Protein AF-0000000080755069 (afdb_homodimer)

Radius of gyration: 30.51 Å; Cα contacts (8 Å, |Δi|>4): 1542; chains: 2; bounding box: 89×77×69 Å

Nearest PDB structures (foldseek):
  3qqz-assembly1_A  TM=8.779E-01  e=1.494E-23  Escherichia coli ABU 83972
  7qrv-assembly2_B  TM=6.362E-01  e=4.457E-09  Homo sapiens
  7nyq-assembly1_A  TM=6.315E-01  e=6.684E-07  Drosophila melanogaster
  5d9c-assembly1_A  TM=5.500E-01  e=6.329E-07  Photinus pyralis
  8em7-assembly1_B  TM=6.402E-01  e=7.751E-06  Mus musculus

InterPro domains:
  IPR009722 YjiK/CarP [PF06977] (61-314)
  IPR009722 YjiK/CarP [cd09971] (65-314)

pLDDT: mean 84.87, std 18.28, range [23.53, 98.88]

Organism: Azotobacter vinelandii (strain DJ / ATCC BAA-1303) (NCBI:txid322710)

Structure (mmCIF, N/CA/C/O backbone):
data_AF-0000000080755069-model_v1
#
loop_
_entity.id
_entity.type
_entity.pdbx_description
1 polymer 'Phytase-like domain-containing protein'
#
loop_
_atom_site.group_PDB
_atom_site.id
_atom_site.type_symbol
_atom_site.label_atom_id
_atom_site.label_alt_id
_atom_site.label_comp_id
_atom_site.label_asym_id
_atom_site.label_entity_id
_atom_site.label_seq_id
_atom_site.pdbx_PDB_ins_code
_atom_site.Cartn_x
_atom_site.Cartn_y
_atom_site.Cartn_z
_atom_site.occupancy
_atom_site.B_iso_or_equiv
_atom_site.auth_seq_id
_atom_site.auth_comp_id
_atom_site.auth_asym_id
_atom_site.auth_atom_id
_atom_site.pdbx_PDB_model_num
ATOM 1 N N . MET A 1 1 ? -55.719 -16.953 37.062 1 24.34 1 MET A N 1
ATOM 2 C CA . MET A 1 1 ? -55.781 -16.125 35.844 1 24.34 1 MET A CA 1
ATOM 3 C C . MET A 1 1 ? -55.062 -16.797 34.688 1 24.34 1 MET A C 1
ATOM 5 O O . MET A 1 1 ? -54.812 -16.172 33.656 1 24.34 1 MET A O 1
ATOM 9 N N . ILE A 1 2 ? -54.656 -18.078 34.812 1 30.73 2 ILE A N 1
ATOM 10 C CA . ILE A 1 2 ? -53.844 -19.031 34.062 1 30.73 2 ILE A CA 1
ATOM 11 C C . ILE A 1 2 ? -54.625 -19.5 32.812 1 30.73 2 ILE A C 1
ATOM 13 O O . ILE A 1 2 ? -54.062 -20.062 31.891 1 30.73 2 ILE A O 1
ATOM 17 N N . ALA A 1 3 ? -55.969 -19.312 32.906 1 34.66 3 ALA A N 1
ATOM 18 C CA . ALA A 1 3 ? -56.875 -20.125 32.094 1 34.66 3 ALA A CA 1
ATOM 19 C C . ALA A 1 3 ? -56.875 -19.609 30.641 1 34.66 3 ALA A C 1
ATOM 21 O O . ALA A 1 3 ? -57.281 -20.344 29.734 1 34.66 3 ALA A O 1
ATOM 22 N N . THR A 1 4 ? -56.719 -18.266 30.453 1 33.06 4 THR A N 1
ATOM 23 C CA . THR A 1 4 ? -57.125 -17.656 29.188 1 33.06 4 THR A CA 1
ATOM 24 C C . THR A 1 4 ? -56.094 -17.953 28.094 1 33.06 4 THR A C 1
ATOM 26 O O . THR A 1 4 ? -56.219 -17.469 26.969 1 33.06 4 THR A O 1
ATOM 29 N N . ALA A 1 5 ? -54.844 -18.438 28.469 1 33.72 5 ALA A N 1
ATOM 30 C CA . ALA A 1 5 ? -53.781 -18.578 27.484 1 33.72 5 ALA A CA 1
ATOM 31 C C . ALA A 1 5 ? -54.062 -19.719 26.516 1 33.72 5 ALA A C 1
ATOM 33 O O . ALA A 1 5 ? -53.312 -19.953 25.578 1 33.72 5 ALA A O 1
ATOM 34 N N . LYS A 1 6 ? -55.062 -20.609 26.938 1 39.28 6 LYS A N 1
ATOM 35 C CA . LYS A 1 6 ? -55.188 -21.859 26.203 1 39.28 6 LYS A CA 1
ATOM 36 C C . LYS A 1 6 ? -55.719 -21.625 24.797 1 39.28 6 LYS A C 1
ATOM 38 O O . LYS A 1 6 ? -55.562 -22.469 23.906 1 39.28 6 LYS A O 1
ATOM 43 N N . GLY A 1 7 ? -56.5 -20.562 24.688 1 34.09 7 GLY A N 1
ATOM 44 C CA . GLY A 1 7 ? -57.375 -20.609 23.531 1 34.09 7 GLY A CA 1
ATOM 45 C C . GLY A 1 7 ? -56.688 -20.281 22.234 1 34.09 7 GLY A C 1
ATOM 46 O O . GLY A 1 7 ? -57.25 -20.484 21.156 1 34.09 7 GLY A O 1
ATOM 47 N N . LEU A 1 8 ? -55.688 -19.359 22.297 1 33.44 8 LEU A N 1
ATOM 48 C CA . LEU A 1 8 ? -55.281 -18.75 21.031 1 33.44 8 LEU A CA 1
ATOM 49 C C . LEU A 1 8 ? -54.406 -19.703 20.234 1 33.44 8 LEU A C 1
ATOM 51 O O . LEU A 1 8 ? -53.938 -19.375 19.141 1 33.44 8 LEU A O 1
ATOM 55 N N . LEU A 1 9 ? -53.875 -20.75 20.953 1 37.78 9 LEU A N 1
ATOM 56 C CA . LEU A 1 9 ? -52.969 -21.656 20.234 1 37.78 9 LEU A CA 1
ATOM 57 C C . LEU A 1 9 ? -53.75 -22.484 19.219 1 37.78 9 LEU A C 1
ATOM 59 O O . LEU A 1 9 ? -53.219 -23.453 18.656 1 37.78 9 LEU A O 1
ATOM 63 N N . GLY A 1 10 ? -55.125 -22.297 19.25 1 36.75 10 GLY A N 1
ATOM 64 C CA . GLY A 1 10 ? -55.938 -23.281 18.547 1 36.75 10 GLY A CA 1
ATOM 65 C C . GLY A 1 10 ? -55.656 -23.344 17.062 1 36.75 10 GLY A C 1
ATOM 66 O O . GLY A 1 10 ? -55.656 -24.422 16.469 1 36.75 10 GLY A O 1
ATOM 67 N N . ARG A 1 11 ? -56.031 -22.219 16.312 1 38.22 11 ARG A N 1
ATOM 68 C CA . ARG A 1 11 ? -56.281 -22.422 14.891 1 38.22 11 ARG A CA 1
ATOM 69 C C . ARG A 1 11 ? -54.969 -22.469 14.102 1 38.22 11 ARG A C 1
ATOM 71 O O . ARG A 1 11 ? -54.531 -21.438 13.562 1 38.22 11 ARG A O 1
ATOM 78 N N . LEU A 1 12 ? -53.906 -22.984 14.609 1 42.22 12 LEU A N 1
ATOM 79 C CA . LEU A 1 12 ? -52.812 -23.109 13.648 1 42.22 12 LEU A CA 1
ATOM 80 C C . LEU A 1 12 ? -53.25 -23.891 12.414 1 42.22 12 LEU A C 1
ATOM 82 O O . LEU A 1 12 ? -53.844 -24.984 12.531 1 42.22 12 LEU A O 1
ATOM 86 N N . PRO A 1 13 ? -53.688 -23.156 11.336 1 48.38 13 PRO A N 1
ATOM 87 C CA . PRO A 1 13 ? -54.125 -23.938 10.172 1 48.38 13 PRO A CA 1
ATOM 88 C C . PRO A 1 13 ? -53.281 -25.203 9.984 1 48.38 13 PRO A C 1
ATOM 90 O O . PRO A 1 13 ? -52.125 -25.25 10.391 1 48.38 13 PRO A O 1
ATOM 93 N N . THR A 1 14 ? -53.875 -26.391 10.195 1 50.09 14 THR A N 1
ATOM 94 C CA . THR A 1 14 ? -53.344 -27.703 9.844 1 50.09 14 THR A CA 1
ATOM 95 C C . THR A 1 14 ? -52.594 -27.656 8.523 1 50.09 14 THR A C 1
ATOM 97 O O . THR A 1 14 ? -53.188 -27.625 7.449 1 50.09 14 THR A O 1
ATOM 100 N N . ILE A 1 15 ? -51.719 -26.656 8.398 1 56 15 ILE A N 1
ATOM 101 C CA . ILE A 1 15 ? -50.844 -26.766 7.227 1 56 15 ILE A CA 1
ATOM 102 C C . ILE A 1 15 ? -50.469 -28.234 7.012 1 56 15 ILE A C 1
ATOM 104 O O . ILE A 1 15 ? -49.938 -28.875 7.922 1 56 15 ILE A O 1
ATOM 108 N N . ARG A 1 16 ? -51.188 -28.922 5.992 1 58.69 16 ARG A N 1
ATOM 109 C CA . ARG A 1 16 ? -51.094 -30.328 5.625 1 58.69 16 ARG A CA 1
ATOM 110 C C . ARG A 1 16 ? -49.625 -30.812 5.641 1 58.69 16 ARG A C 1
ATOM 112 O O . ARG A 1 16 ? -48.719 -30.047 5.316 1 58.69 16 ARG A O 1
ATOM 119 N N . PRO A 1 17 ? -49.375 -31.906 6.297 1 64.94 17 PRO A N 1
ATOM 120 C CA . PRO A 1 17 ? -48.031 -32.5 6.398 1 64.94 17 PRO A CA 1
ATOM 121 C C . PRO A 1 17 ? -47.312 -32.531 5.059 1 64.94 17 PRO A C 1
ATOM 123 O O . PRO A 1 17 ? -46.062 -32.406 5.02 1 64.94 17 PRO A O 1
ATOM 126 N N . ARG A 1 18 ? -48.094 -32.438 3.953 1 65.88 18 ARG A N 1
ATOM 127 C CA . ARG A 1 18 ? -47.5 -32.5 2.633 1 65.88 18 ARG A CA 1
ATOM 128 C C . ARG A 1 18 ? -46.781 -31.172 2.318 1 65.88 18 ARG A C 1
ATOM 130 O O . ARG A 1 18 ? -45.719 -31.188 1.673 1 65.88 18 ARG A O 1
ATOM 137 N N . ILE A 1 19 ? -47.344 -30.094 2.803 1 67.12 19 ILE A N 1
ATOM 138 C CA . ILE A 1 19 ? -46.719 -28.812 2.564 1 67.12 19 ILE A CA 1
ATOM 139 C C . ILE A 1 19 ? -45.406 -28.719 3.381 1 67.12 19 ILE A C 1
ATOM 141 O O . ILE A 1 19 ? -44.406 -28.219 2.891 1 67.12 19 ILE A O 1
ATOM 145 N N . TRP A 1 20 ? -45.438 -29.312 4.566 1 66.44 20 TRP A N 1
ATOM 146 C CA . TRP A 1 20 ? -44.219 -29.312 5.383 1 66.44 20 TRP A CA 1
ATOM 147 C C . TRP A 1 20 ? -43.125 -30.203 4.758 1 66.44 20 TRP A C 1
ATOM 149 O O . TRP A 1 20 ? -41.969 -29.844 4.754 1 66.44 20 TRP A O 1
ATOM 159 N N . ILE A 1 21 ? -43.625 -31.328 4.156 1 66.19 21 ILE A N 1
ATOM 160 C CA . ILE A 1 21 ? -42.688 -32.219 3.496 1 66.19 21 ILE A CA 1
ATOM 161 C C . ILE A 1 21 ? -42.125 -31.547 2.248 1 66.19 21 ILE A C 1
ATOM 163 O O . ILE A 1 21 ? -40.906 -31.625 1.985 1 66.19 21 ILE A O 1
ATOM 167 N N . SER A 1 22 ? -42.969 -30.844 1.535 1 69.25 22 SER A N 1
ATOM 168 C CA . SER A 1 22 ? -42.5 -30.141 0.348 1 69.25 22 SER A CA 1
ATOM 169 C C . SER A 1 22 ? -41.562 -28.984 0.721 1 69.25 22 SER A C 1
ATOM 171 O O . SER A 1 22 ? -40.594 -28.75 0.034 1 69.25 22 SER A O 1
ATOM 173 N N . LEU A 1 23 ? -41.844 -28.359 1.802 1 67.88 23 LEU A N 1
ATOM 174 C CA . LEU A 1 23 ? -40.969 -27.281 2.27 1 67.88 23 LEU A CA 1
ATOM 175 C C . LEU A 1 23 ? -39.656 -27.844 2.76 1 67.88 23 LEU A C 1
ATOM 177 O O . LEU A 1 23 ? -38.594 -27.266 2.502 1 67.88 23 LEU A O 1
ATOM 181 N N . LEU A 1 24 ? -39.781 -28.969 3.426 1 65.5 24 LEU A N 1
ATOM 182 C CA . LEU A 1 24 ? -38.562 -29.625 3.883 1 65.5 24 LEU A CA 1
ATOM 183 C C . LEU A 1 24 ? -37.719 -30.141 2.701 1 65.5 24 LEU A C 1
ATOM 185 O O . LEU A 1 24 ? -36.5 -30.031 2.691 1 65.5 24 LEU A O 1
ATOM 189 N N . LEU A 1 25 ? -38.406 -30.734 1.729 1 66.06 25 LEU A N 1
ATOM 190 C CA . LEU A 1 25 ? -37.719 -31.219 0.538 1 66.06 25 LEU A CA 1
ATOM 191 C C . LEU A 1 25 ? -37.125 -30.062 -0.245 1 66.06 25 LEU A C 1
ATOM 193 O O . LEU A 1 25 ? -36 -30.172 -0.773 1 66.06 25 LEU A O 1
ATOM 197 N N . GLY A 1 26 ? -37.812 -29 -0.349 1 64.94 26 GLY A N 1
ATOM 198 C CA . GLY A 1 26 ? -37.281 -27.781 -0.954 1 64.94 26 GLY A CA 1
ATOM 199 C C . GLY A 1 26 ? -36.031 -27.25 -0.234 1 64.94 26 GLY A C 1
ATOM 200 O O . GLY A 1 26 ? -35.062 -26.859 -0.871 1 64.94 26 GLY A O 1
ATOM 201 N N . LEU A 1 27 ? -36.188 -27.266 1.039 1 65.31 27 LEU A N 1
ATOM 202 C CA . LEU A 1 27 ? -35.062 -26.812 1.838 1 65.31 27 LEU A CA 1
ATOM 203 C C . LEU A 1 27 ? -33.875 -27.75 1.667 1 65.31 27 LEU A C 1
ATOM 205 O O . LEU A 1 27 ? -32.719 -27.297 1.585 1 65.31 27 LEU A O 1
ATOM 209 N N . LEU A 1 28 ? -34.156 -29.031 1.627 1 61.66 28 LEU A N 1
ATOM 210 C CA . LEU A 1 28 ? -33.094 -30 1.401 1 61.66 28 LEU A CA 1
ATOM 211 C C . LEU A 1 28 ? -32.469 -29.828 0.014 1 61.66 28 LEU A C 1
ATOM 213 O O . LEU A 1 28 ? -31.266 -29.953 -0.153 1 61.66 28 LEU A O 1
ATOM 217 N N . LEU A 1 29 ? -33.281 -29.562 -0.911 1 59.72 29 LEU A N 1
ATOM 218 C CA . LEU A 1 29 ? -32.781 -29.328 -2.262 1 59.72 29 LEU A CA 1
ATOM 219 C C . LEU A 1 29 ? -31.953 -28.062 -2.314 1 59.72 29 LEU A C 1
ATOM 221 O O . LEU A 1 29 ? -30.891 -28.031 -2.949 1 59.72 29 LEU A O 1
ATOM 225 N N . VAL A 1 30 ? -32.406 -27.062 -1.688 1 59.5 30 VAL A N 1
ATOM 226 C CA . VAL A 1 30 ? -31.672 -25.812 -1.619 1 59.5 30 VAL A CA 1
ATOM 227 C C . VAL A 1 30 ? -30.344 -26.047 -0.904 1 59.5 30 VAL A C 1
ATOM 229 O O . VAL A 1 30 ? -29.297 -25.547 -1.334 1 59.5 30 VAL A O 1
ATOM 232 N N . GLN A 1 31 ? -30.406 -26.781 0.153 1 59 31 GLN A N 1
ATOM 233 C CA . GLN A 1 31 ? -29.172 -27.109 0.869 1 59 31 GLN A CA 1
ATOM 234 C C . GLN A 1 31 ? -28.234 -27.953 0.002 1 59 31 GLN A C 1
ATOM 236 O O . GLN A 1 31 ? -27.016 -27.75 0.019 1 59 31 GLN A O 1
ATOM 241 N N . GLN A 1 32 ? -28.766 -28.922 -0.608 1 54.81 32 GLN A N 1
ATOM 242 C CA . GLN A 1 32 ? -27.953 -29.719 -1.506 1 54.81 32 GLN A CA 1
ATOM 243 C C . GLN A 1 32 ? -27.359 -28.875 -2.629 1 54.81 32 GLN A C 1
ATOM 245 O O . GLN A 1 32 ? -26.203 -29.047 -3.006 1 54.81 32 GLN A O 1
ATOM 250 N N . VAL A 1 33 ? -28.125 -28.047 -3.154 1 53.12 33 VAL A N 1
ATOM 251 C CA . VAL A 1 33 ? -27.656 -27.109 -4.172 1 53.12 33 VAL A CA 1
ATOM 252 C C . VAL A 1 33 ? -26.547 -26.234 -3.592 1 53.12 33 VAL A C 1
ATOM 254 O O . VAL A 1 33 ? -25.531 -25.969 -4.254 1 53.12 33 VAL A O 1
ATOM 257 N N . HIS A 1 34 ? -26.812 -25.812 -2.436 1 52.72 34 HIS A N 1
ATOM 258 C CA . HIS A 1 34 ? -25.828 -24.984 -1.734 1 52.72 34 HIS A CA 1
ATOM 259 C C . HIS A 1 34 ? -24.578 -25.781 -1.386 1 52.72 34 HIS A C 1
ATOM 261 O O . HIS A 1 34 ? -23.469 -25.312 -1.566 1 52.72 34 HIS A O 1
ATOM 267 N N . ASP A 1 35 ? -24.844 -27 -0.742 1 51.88 35 ASP A N 1
ATOM 268 C CA . ASP A 1 35 ? -23.734 -27.828 -0.309 1 51.88 35 ASP A CA 1
ATOM 269 C C . ASP A 1 35 ? -22.953 -28.391 -1.507 1 51.88 35 ASP A C 1
ATOM 271 O O . ASP A 1 35 ? -21.75 -28.578 -1.434 1 51.88 35 ASP A O 1
ATOM 275 N N . ARG A 1 36 ? -23.688 -28.766 -2.533 1 52.38 36 ARG A N 1
ATOM 276 C CA . ARG A 1 36 ? -23.031 -29.422 -3.662 1 52.38 36 ARG A CA 1
ATOM 277 C C . ARG A 1 36 ? -22.656 -28.406 -4.73 1 52.38 36 ARG A C 1
ATOM 279 O O . ARG A 1 36 ? -22.219 -28.766 -5.824 1 52.38 36 ARG A O 1
ATOM 286 N N . HIS A 1 37 ? -22.531 -27.203 -4.504 1 55.31 37 HIS A N 1
ATOM 287 C CA . HIS A 1 37 ? -22.125 -26.094 -5.379 1 55.31 37 HIS A CA 1
ATOM 288 C C . HIS A 1 37 ? -22.656 -26.312 -6.793 1 55.31 37 HIS A C 1
ATOM 290 O O . HIS A 1 37 ? -22 -25.922 -7.766 1 55.31 37 HIS A O 1
ATOM 296 N N . LEU A 1 38 ? -23.781 -27.031 -6.949 1 53.03 38 LEU A N 1
ATOM 297 C CA . LEU A 1 38 ? -24.391 -27.281 -8.25 1 53.03 38 LEU A CA 1
ATOM 298 C C . LEU A 1 38 ? -24.734 -25.984 -8.961 1 53.03 38 LEU A C 1
ATOM 300 O O . LEU A 1 38 ? -24.609 -25.875 -10.18 1 53.03 38 LEU A O 1
ATOM 304 N N . ASP A 1 39 ? -25.125 -25.062 -8.188 1 57.19 39 ASP A N 1
ATOM 305 C CA . ASP A 1 39 ? -25.422 -23.766 -8.766 1 57.19 39 ASP A CA 1
ATOM 306 C C . ASP A 1 39 ? -24.172 -23.141 -9.383 1 57.19 39 ASP A C 1
ATOM 308 O O . ASP A 1 39 ? -24.234 -22.562 -10.469 1 57.19 39 ASP A O 1
ATOM 312 N N . GLU A 1 40 ? -23.125 -23.422 -8.844 1 58.53 40 GLU A N 1
ATOM 313 C CA . GLU A 1 40 ? -21.906 -22.859 -9.406 1 58.53 40 GLU A CA 1
ATOM 314 C C . GLU A 1 40 ? -21.5 -23.594 -10.68 1 58.53 40 GLU A C 1
ATOM 316 O O . GLU A 1 40 ? -21.094 -22.969 -11.656 1 58.53 40 GLU A O 1
ATOM 321 N N . ARG A 1 41 ? -21.75 -24.922 -10.664 1 57.09 41 ARG A N 1
ATOM 322 C CA . ARG A 1 41 ? -21.406 -25.719 -11.836 1 57.09 41 ARG A CA 1
ATOM 323 C C . ARG A 1 41 ? -22.25 -25.328 -13.039 1 57.09 41 ARG A C 1
ATOM 325 O O . ARG A 1 41 ? -21.734 -25.203 -14.156 1 57.09 41 ARG A O 1
ATOM 332 N N . LEU A 1 42 ? -23.484 -25.25 -12.711 1 59.59 42 LEU A N 1
ATOM 333 C CA . LEU A 1 42 ? -24.375 -24.859 -13.797 1 59.59 42 LEU A CA 1
ATOM 334 C C . LEU A 1 42 ? -24.031 -23.453 -14.297 1 59.59 42 LEU A C 1
ATOM 336 O O . LEU A 1 42 ? -24.047 -23.203 -15.5 1 59.59 42 LEU A O 1
ATOM 340 N N . TYR A 1 43 ? -23.75 -22.672 -13.445 1 60.78 43 TYR A N 1
ATOM 341 C CA . TYR A 1 43 ? -23.375 -21.312 -13.805 1 60.78 43 TYR A CA 1
ATOM 342 C C . TYR A 1 43 ? -22.094 -21.297 -14.625 1 60.78 43 TYR A C 1
ATOM 344 O O . TYR A 1 43 ? -22.031 -20.641 -15.664 1 60.78 43 TYR A O 1
ATOM 352 N N . PHE A 1 44 ? -21.203 -22.078 -14.195 1 61.56 44 PHE A N 1
ATOM 353 C CA . PHE A 1 44 ? -19.938 -22.078 -14.898 1 61.56 44 PHE A CA 1
ATOM 354 C C . PHE A 1 44 ? -20.062 -22.75 -16.25 1 61.56 44 PHE A C 1
ATOM 356 O O . PHE A 1 44 ? -19.453 -22.312 -17.234 1 61.56 44 PHE A O 1
ATOM 363 N N . TRP A 1 45 ? -20.828 -23.781 -16.203 1 59.34 45 TRP A N 1
ATOM 364 C CA . TRP A 1 45 ? -21.109 -24.438 -17.484 1 59.34 45 TRP A CA 1
ATOM 365 C C . TRP A 1 45 ? -21.766 -23.469 -18.453 1 59.34 45 TRP A C 1
ATOM 367 O O . TRP A 1 45 ? -21.344 -23.344 -19.609 1 59.34 45 TRP A O 1
ATOM 377 N N . ALA A 1 46 ? -22.688 -22.766 -18.016 1 60.81 46 ALA A N 1
ATOM 378 C CA . ALA A 1 46 ? -23.375 -21.812 -18.875 1 60.81 46 ALA A CA 1
ATOM 379 C C . ALA A 1 46 ? -22.422 -20.703 -19.328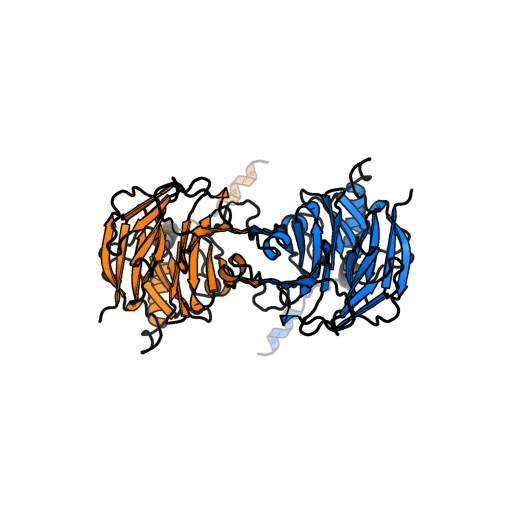 1 60.81 46 ALA A C 1
ATOM 381 O O . ALA A 1 46 ? -22.453 -20.297 -20.5 1 60.81 46 ALA A O 1
ATOM 382 N N . LYS A 1 47 ? -21.672 -20.25 -18.516 1 62.78 47 LYS A N 1
ATOM 383 C CA . LYS A 1 47 ? -20.734 -19.172 -18.828 1 62.78 47 LYS A CA 1
ATOM 384 C C . LYS A 1 47 ? -19.656 -19.641 -19.797 1 62.78 47 LYS A C 1
ATOM 386 O O . LYS A 1 47 ? -19.25 -18.891 -20.688 1 62.78 47 LYS A O 1
ATOM 391 N N . SER A 1 48 ? -19.203 -20.859 -19.5 1 62.38 48 SER A N 1
ATOM 392 C CA . SER A 1 48 ? -18.219 -21.406 -20.422 1 62.38 48 SER A CA 1
ATOM 393 C C . SER A 1 48 ? -18.781 -21.516 -21.844 1 62.38 48 SER A C 1
ATOM 395 O O . SER A 1 48 ? -18.062 -21.344 -22.812 1 62.38 48 SER A O 1
ATOM 397 N N . LEU A 1 49 ? -20.062 -21.891 -21.812 1 59.19 49 LEU A N 1
ATOM 398 C CA . LEU A 1 49 ? -20.75 -21.953 -23.109 1 59.19 49 LEU A CA 1
ATOM 399 C C . LEU A 1 49 ? -20.812 -20.578 -23.75 1 59.19 49 LEU A C 1
ATOM 401 O O . LEU A 1 49 ? -20.703 -20.453 -24.969 1 59.19 49 LEU A O 1
ATOM 405 N N . TRP A 1 50 ? -21.016 -19.656 -22.875 1 59.72 50 TRP A N 1
ATOM 406 C CA . TRP A 1 50 ? -21.125 -18.281 -23.359 1 59.72 50 TRP A CA 1
ATOM 407 C C . TRP A 1 50 ? -19.766 -17.734 -23.797 1 59.72 50 TRP A C 1
ATOM 409 O O . TRP A 1 50 ? -19.672 -17 -24.781 1 59.72 50 TRP A O 1
ATOM 419 N N . LEU A 1 51 ? -18.781 -18 -22.984 1 62.53 51 LEU A N 1
ATOM 420 C CA . LEU A 1 51 ? -17.469 -17.484 -23.328 1 62.53 51 LEU A CA 1
ATOM 421 C C . LEU A 1 51 ? -16.953 -18.109 -24.625 1 62.53 51 LEU A C 1
ATOM 423 O O . LEU A 1 51 ? -16.094 -17.531 -25.297 1 62.53 51 LEU A O 1
ATOM 427 N N . GLY A 1 52 ? -17.859 -18.672 -25.406 1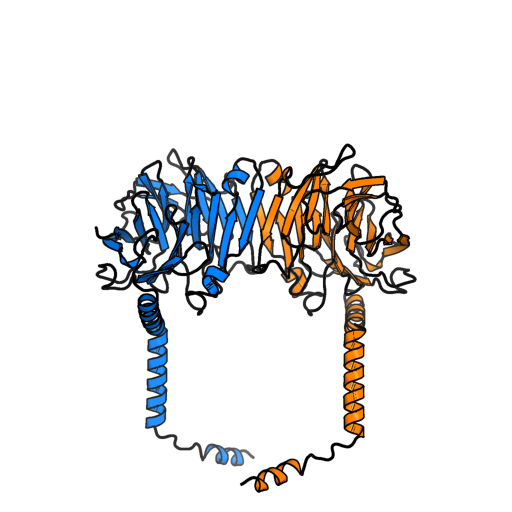 56.62 52 GLY A N 1
ATOM 428 C CA . GLY A 1 52 ? -17.562 -19.219 -26.719 1 56.62 52 GLY A CA 1
ATOM 429 C C . GLY A 1 52 ? -16.203 -19.875 -26.797 1 56.62 52 GLY A C 1
ATOM 430 O O . GLY A 1 52 ? -15.438 -19.844 -25.828 1 56.62 52 GLY A O 1
ATOM 431 N N . ALA A 1 53 ? -15.867 -20.531 -27.953 1 56.03 53 ALA A N 1
ATOM 432 C CA . ALA A 1 53 ? -14.586 -21.109 -28.359 1 56.03 53 ALA A CA 1
ATOM 433 C C . ALA A 1 53 ? -13.484 -20.047 -28.359 1 56.03 53 ALA A C 1
ATOM 435 O O . ALA A 1 53 ? -13.742 -18.875 -28.641 1 56.03 53 ALA A O 1
ATOM 436 N N . CYS A 1 54 ? -12.406 -20.297 -27.547 1 64.38 54 CYS A N 1
ATOM 437 C CA . CYS A 1 54 ? -11.234 -19.438 -27.562 1 64.38 54 CYS A CA 1
ATOM 438 C C . CYS A 1 54 ? -10.977 -18.875 -28.953 1 64.38 54 CYS A C 1
ATOM 440 O O . CYS A 1 54 ? -11.102 -19.578 -29.953 1 64.38 54 CYS A O 1
ATOM 442 N N . ALA A 1 55 ? -11.289 -17.625 -29.125 1 52.62 55 ALA A N 1
ATOM 443 C CA . ALA A 1 55 ? -10.969 -17.031 -30.422 1 52.62 55 ALA A CA 1
ATOM 444 C C . ALA A 1 55 ? -9.617 -17.516 -30.938 1 52.62 55 ALA A C 1
ATOM 446 O O . ALA A 1 55 ? -8.664 -17.656 -30.156 1 52.62 55 ALA A O 1
ATOM 447 N N . LYS A 1 56 ? -9.711 -18.062 -32.188 1 44.12 56 LYS A N 1
ATOM 448 C CA . LYS A 1 56 ? -8.531 -18.406 -32.969 1 44.12 56 LYS A CA 1
ATOM 449 C C . LYS A 1 56 ? -7.488 -17.297 -32.906 1 44.12 56 LYS A C 1
ATOM 451 O O . LYS A 1 56 ? -7.781 -16.141 -33.25 1 44.12 56 LYS A O 1
ATOM 456 N N . GLY A 1 57 ? -6.367 -17.453 -31.922 1 47.41 57 GLY A N 1
ATOM 457 C CA . GLY A 1 57 ? -5.211 -16.578 -31.828 1 47.41 57 GLY A CA 1
ATOM 458 C C . GLY A 1 57 ? -4.574 -16.578 -30.453 1 47.41 57 GLY A C 1
ATOM 459 O O . GLY A 1 57 ? -4.496 -17.625 -29.797 1 47.41 57 GLY A O 1
ATOM 460 N N . LEU A 1 58 ? -4.32 -15.258 -29.875 1 53.41 58 LEU A N 1
ATOM 461 C CA . LEU A 1 58 ? -3.355 -14.812 -28.875 1 53.41 58 LEU A CA 1
ATOM 462 C C . LEU A 1 58 ? -3.807 -15.195 -27.484 1 53.41 58 LEU A C 1
ATOM 464 O O . LEU A 1 58 ? -3.098 -14.938 -26.5 1 53.41 58 LEU A O 1
ATOM 468 N N . ASP A 1 59 ? -5 -15.938 -27.297 1 61.09 59 ASP A N 1
ATOM 469 C CA . ASP A 1 59 ? -5.414 -16.203 -25.922 1 61.09 59 ASP A CA 1
ATOM 470 C C . ASP A 1 59 ? -4.824 -17.516 -25.422 1 61.09 59 ASP A C 1
ATOM 472 O O . ASP A 1 59 ? -4.48 -18.406 -26.219 1 61.09 59 ASP A O 1
ATOM 476 N N . PHE A 1 60 ? -4.328 -17.641 -24.156 1 73.38 60 PHE A N 1
ATOM 477 C CA . PHE A 1 60 ? -3.875 -18.812 -23.422 1 73.38 60 PHE A CA 1
ATOM 478 C C . PHE A 1 60 ? -4.875 -19.953 -23.547 1 73.38 60 PHE A C 1
ATOM 480 O O . PHE A 1 60 ? -4.496 -21.094 -23.875 1 73.38 60 PHE A O 1
ATOM 487 N N . CYS A 1 61 ? -6.156 -19.812 -23.688 1 85.38 61 CYS A N 1
ATOM 488 C CA . CYS A 1 61 ? -7.285 -20.703 -23.938 1 85.38 61 CYS A CA 1
ATOM 489 C C . CYS A 1 61 ? -7.246 -21.906 -23 1 85.38 61 CYS A C 1
ATOM 491 O O . CYS A 1 61 ? -6.762 -22.969 -23.375 1 85.38 61 CYS A O 1
ATOM 493 N N . LEU A 1 62 ? -7.836 -21.828 -21.891 1 92.5 62 LEU A N 1
ATOM 494 C CA . LEU A 1 62 ? -7.789 -22.797 -20.797 1 92.5 62 LEU A CA 1
ATOM 495 C C . LEU A 1 62 ? -8.492 -24.094 -21.188 1 92.5 62 LEU A C 1
ATOM 497 O O . LEU A 1 62 ? -8.055 -25.188 -20.812 1 92.5 62 LEU A O 1
ATOM 501 N N . PRO A 1 63 ? -9.523 -24.062 -22.094 1 89.5 63 PRO A N 1
ATOM 502 C CA . PRO A 1 63 ? -10.25 -25.281 -22.422 1 89.5 63 PRO A CA 1
ATOM 503 C C . PRO A 1 63 ? -9.391 -26.281 -23.188 1 89.5 63 PRO A C 1
ATOM 505 O O . PRO A 1 63 ? -9.727 -27.469 -23.266 1 89.5 63 PRO A O 1
ATOM 508 N N . ASP A 1 64 ? -8.266 -25.859 -23.734 1 90.06 64 ASP A N 1
ATOM 509 C CA . ASP A 1 64 ? -7.402 -26.719 -24.531 1 90.06 64 ASP A CA 1
ATOM 510 C C . ASP A 1 64 ? -6.488 -27.562 -23.641 1 90.06 64 ASP A C 1
ATOM 512 O O . ASP A 1 64 ? -5.816 -28.484 -24.109 1 90.06 64 ASP A O 1
ATOM 516 N N . TYR A 1 65 ? -6.449 -27.312 -22.391 1 94.62 65 TYR A N 1
ATOM 517 C CA . TYR A 1 65 ? -5.527 -28 -21.484 1 94.62 65 TYR A CA 1
ATOM 518 C C . TYR A 1 65 ? -6.137 -29.297 -20.969 1 94.62 65 TYR A C 1
ATOM 520 O O . TYR A 1 65 ? -7.312 -29.328 -20.609 1 94.62 65 TYR A O 1
ATOM 528 N N . GLU A 1 66 ? -5.293 -30.328 -21.047 1 96.06 66 GLU A N 1
ATOM 529 C CA . GLU A 1 66 ? -5.633 -31.625 -20.469 1 96.06 66 GLU A CA 1
ATOM 530 C C . GLU A 1 66 ? -4.547 -32.125 -19.531 1 96.06 66 GLU A C 1
ATOM 532 O O . GLU A 1 66 ? -3.367 -31.828 -19.719 1 96.06 66 GLU A O 1
ATOM 537 N N . VAL A 1 67 ? -5.008 -32.938 -18.547 1 97.62 67 VAL A N 1
ATOM 538 C CA . VAL A 1 67 ? -4.059 -33.406 -17.547 1 97.62 67 VAL A CA 1
ATOM 539 C C . VAL A 1 67 ? -3.168 -34.5 -18.156 1 97.62 67 VAL A C 1
ATOM 541 O O . VAL A 1 67 ? -3.65 -35.375 -18.859 1 97.62 67 VAL A O 1
ATOM 544 N N . ARG A 1 68 ? -1.896 -34.438 -17.969 1 97.44 68 ARG A N 1
ATOM 545 C CA . ARG A 1 68 ? -0.919 -35.438 -18.391 1 97.44 68 ARG A CA 1
ATOM 546 C C . ARG A 1 68 ? -0.41 -36.219 -17.203 1 97.44 68 ARG A C 1
ATOM 548 O O . ARG A 1 68 ? -0.063 -37.406 -17.344 1 97.44 68 ARG A O 1
ATOM 555 N N . LEU A 1 69 ? -0.277 -35.594 -16.125 1 98.19 69 LEU A N 1
ATOM 556 C CA . LEU A 1 69 ? 0.062 -36.188 -14.836 1 98.19 69 LEU A CA 1
ATOM 557 C C . LEU A 1 69 ? -0.953 -35.812 -13.766 1 98.19 69 LEU A C 1
ATOM 559 O O . LEU A 1 69 ? -1.169 -34.625 -13.516 1 98.19 69 LEU A O 1
ATOM 563 N N . GLU A 1 70 ? -1.571 -36.812 -13.195 1 98.38 70 GLU A N 1
ATOM 564 C CA . GLU A 1 70 ? -2.674 -36.5 -12.289 1 98.38 70 GLU A CA 1
ATOM 565 C C . GLU A 1 70 ? -2.359 -37 -10.875 1 98.38 70 GLU A C 1
ATOM 567 O O . GLU A 1 70 ? -2.059 -38.188 -10.664 1 98.38 70 GLU A O 1
ATOM 572 N N . ALA A 1 71 ? -2.402 -36.125 -9.961 1 98.31 71 ALA A N 1
ATOM 573 C CA . ALA A 1 71 ? -2.432 -36.406 -8.531 1 98.31 71 ALA A CA 1
ATOM 574 C C . ALA A 1 71 ? -1.234 -37.25 -8.102 1 98.31 71 ALA A C 1
ATOM 576 O O . ALA A 1 71 ? -1.393 -38.25 -7.402 1 98.31 71 ALA A O 1
ATOM 577 N N . LEU A 1 72 ? -0.085 -36.906 -8.555 1 98.44 72 LEU A N 1
ATOM 578 C CA . LEU A 1 72 ? 1.13 -37.562 -8.086 1 98.44 72 LEU A CA 1
ATOM 579 C C . LEU A 1 72 ? 1.512 -37.094 -6.695 1 98.44 72 LEU A C 1
ATOM 581 O O . LEU A 1 72 ? 1.774 -35.875 -6.504 1 98.44 72 LEU A O 1
ATOM 585 N N . PRO A 1 73 ? 1.544 -37.969 -5.703 1 98.5 73 PRO A N 1
ATOM 586 C CA . PRO A 1 73 ? 2.012 -37.5 -4.395 1 98.5 73 PRO A CA 1
ATOM 587 C C . PRO A 1 73 ? 3.469 -37.031 -4.414 1 98.5 73 PRO A C 1
ATOM 589 O O . PRO A 1 73 ? 4.328 -37.75 -4.965 1 98.5 73 PRO A O 1
ATOM 592 N N . VAL A 1 74 ? 3.711 -35.875 -3.908 1 98.5 74 VAL A N 1
ATOM 593 C CA . VAL A 1 74 ? 5.082 -35.375 -3.781 1 98.5 74 VAL A CA 1
ATOM 594 C C . VAL A 1 74 ? 5.762 -36.062 -2.596 1 98.5 74 VAL A C 1
ATOM 596 O O . VAL A 1 74 ? 5.492 -35.75 -1.44 1 98.5 74 VAL A O 1
ATOM 599 N N . VAL A 1 75 ? 6.676 -36.938 -2.902 1 97.69 75 VAL A N 1
ATOM 600 C CA . VAL A 1 75 ? 7.324 -37.75 -1.871 1 97.69 75 VAL A CA 1
ATOM 601 C C . VAL A 1 75 ? 8.125 -36.844 -0.937 1 97.69 75 VAL A C 1
ATOM 603 O O . VAL A 1 75 ? 8.844 -35.969 -1.392 1 97.69 75 VAL A O 1
ATOM 606 N N . GLY A 1 76 ? 7.953 -37.031 0.34 1 96.25 76 GLY A N 1
ATOM 607 C CA . GLY A 1 76 ? 8.672 -36.219 1.323 1 96.25 76 GLY A CA 1
ATOM 608 C C . GLY A 1 76 ? 7.863 -35.062 1.867 1 96.25 76 GLY A C 1
ATOM 609 O O . GLY A 1 76 ? 8.281 -34.406 2.82 1 96.25 76 GLY A O 1
ATOM 610 N N . VAL A 1 77 ? 6.801 -34.812 1.229 1 97.56 77 VAL A N 1
ATOM 611 C CA . VAL A 1 77 ? 5.895 -33.781 1.714 1 97.56 77 VAL A CA 1
ATOM 612 C C . VAL A 1 77 ? 4.633 -34.438 2.285 1 97.56 77 VAL A C 1
ATOM 614 O O . VAL A 1 77 ? 3.908 -35.125 1.574 1 97.56 77 VAL A O 1
ATOM 617 N N . ARG A 1 78 ? 4.332 -34.156 3.502 1 95.88 78 ARG A N 1
ATOM 618 C CA . ARG A 1 78 ? 3.191 -34.812 4.156 1 95.88 78 ARG A CA 1
ATOM 619 C C . ARG A 1 78 ? 1.911 -34 3.92 1 95.88 78 ARG A C 1
ATOM 621 O O . ARG A 1 78 ? 0.851 -34.594 3.676 1 95.88 78 ARG A O 1
ATOM 628 N N . ASN A 1 79 ? 2.045 -32.688 4.141 1 96.75 79 ASN A N 1
ATOM 629 C CA . ASN A 1 79 ? 0.869 -31.828 4.035 1 96.75 79 ASN A CA 1
ATOM 630 C C . ASN A 1 79 ? 1.257 -30.375 3.803 1 96.75 79 ASN A C 1
ATOM 632 O O . ASN A 1 79 ? 2.441 -30.031 3.793 1 96.75 79 ASN A O 1
ATOM 636 N N . ASN A 1 80 ? 0.263 -29.562 3.482 1 96.31 80 ASN A N 1
ATOM 637 C CA . ASN A 1 80 ? 0.34 -28.109 3.486 1 96.31 80 ASN A CA 1
ATOM 638 C C . ASN A 1 80 ? 1.209 -27.594 2.344 1 96.31 80 ASN A C 1
ATOM 640 O O . ASN A 1 80 ? 1.908 -26.594 2.496 1 96.31 80 ASN A O 1
ATOM 644 N N . LEU A 1 81 ? 1.282 -28.375 1.288 1 97.44 81 LEU A N 1
ATOM 645 C CA . LEU A 1 81 ? 1.962 -27.891 0.088 1 97.44 81 LEU A CA 1
ATOM 646 C C . LEU A 1 81 ? 1.191 -26.75 -0.553 1 97.44 81 LEU A C 1
ATOM 648 O O . LEU A 1 81 ? -0.013 -26.859 -0.793 1 97.44 81 LEU A O 1
ATOM 652 N N . SER A 1 82 ? 1.899 -25.562 -0.753 1 96 82 SER A N 1
ATOM 653 C CA . SER A 1 82 ? 1.236 -24.391 -1.304 1 96 82 SER A CA 1
ATOM 654 C C . SER A 1 82 ? 2.189 -23.562 -2.172 1 96 82 SER A C 1
ATOM 656 O O . SER A 1 82 ? 3.404 -23.781 -2.131 1 96 82 SER A O 1
ATOM 658 N N . GLY A 1 83 ? 1.616 -22.719 -2.965 1 97.56 83 GLY A N 1
ATOM 659 C CA . GLY A 1 83 ? 2.414 -21.844 -3.812 1 97.56 83 GLY A CA 1
ATOM 660 C C . GLY A 1 83 ? 3.283 -22.609 -4.797 1 97.56 83 GLY A C 1
ATOM 661 O O . GLY A 1 83 ? 3.82 -23.672 -4.473 1 97.56 83 GLY A O 1
ATOM 662 N N . LEU A 1 84 ? 3.418 -22.094 -5.941 1 98.81 84 LEU A N 1
ATOM 663 C CA . LEU A 1 84 ? 4.211 -22.719 -6.992 1 98.81 84 LEU A CA 1
ATOM 664 C C . LEU A 1 84 ? 4.688 -21.688 -8.008 1 98.81 84 LEU A C 1
ATOM 666 O O . LEU A 1 84 ? 3.93 -20.797 -8.391 1 98.81 84 LEU A O 1
ATOM 670 N N . THR A 1 85 ? 5.914 -21.828 -8.398 1 98.88 85 THR A N 1
ATOM 671 C CA . THR A 1 85 ? 6.426 -20.969 -9.461 1 98.88 85 THR A CA 1
ATOM 672 C C . THR A 1 85 ? 7.508 -21.688 -10.266 1 98.88 85 THR A C 1
ATOM 674 O O . THR A 1 85 ? 8.18 -22.578 -9.75 1 98.88 85 THR A O 1
ATOM 677 N N . TYR A 1 86 ? 7.609 -21.375 -11.523 1 98.75 86 TYR A N 1
ATOM 678 C CA . TYR A 1 86 ? 8.617 -21.938 -12.414 1 98.75 86 TYR A CA 1
ATOM 679 C C . TYR A 1 86 ? 9.836 -21.031 -12.516 1 98.75 86 TYR A C 1
ATOM 681 O O . TYR A 1 86 ? 9.703 -19.828 -12.75 1 98.75 86 TYR A O 1
ATOM 689 N N . ASP A 1 87 ? 10.945 -21.609 -12.195 1 98.62 87 ASP A N 1
ATOM 690 C CA . ASP A 1 87 ? 12.25 -20.969 -12.359 1 98.62 87 ASP A CA 1
ATOM 691 C C . ASP A 1 87 ? 12.836 -21.266 -13.742 1 98.62 87 ASP A C 1
ATOM 693 O O . ASP A 1 87 ? 13.383 -22.344 -13.969 1 98.62 87 ASP A O 1
ATOM 697 N N . SER A 1 88 ? 12.812 -20.266 -14.578 1 97.25 88 SER A N 1
ATOM 698 C CA . SER A 1 88 ? 13.203 -20.453 -15.977 1 97.25 88 SER A CA 1
ATOM 699 C C . SER A 1 88 ? 14.711 -20.594 -16.109 1 97.25 88 SER A C 1
ATOM 701 O O . SER A 1 88 ? 15.211 -21.062 -17.141 1 97.25 88 SER A O 1
ATOM 703 N N . THR A 1 89 ? 15.453 -20.156 -15.164 1 97.56 89 THR A N 1
ATOM 704 C CA . THR A 1 89 ? 16.906 -20.266 -15.203 1 97.56 89 THR A CA 1
ATOM 705 C C . THR A 1 89 ? 17.344 -21.688 -14.844 1 97.56 89 THR A C 1
ATOM 707 O O . THR A 1 89 ? 18.156 -22.281 -15.555 1 97.56 89 THR A O 1
ATOM 710 N N . ARG A 1 90 ? 16.719 -22.281 -13.844 1 97.88 90 ARG A N 1
ATOM 711 C CA . ARG A 1 90 ? 17.125 -23.594 -13.352 1 97.88 90 ARG A CA 1
ATOM 712 C C . ARG A 1 90 ? 16.234 -24.688 -13.914 1 97.88 90 ARG A C 1
ATOM 714 O O . ARG A 1 90 ? 16.516 -25.875 -13.742 1 97.88 90 ARG A O 1
ATOM 721 N N . LYS A 1 91 ? 15.219 -24.312 -14.539 1 98.19 91 LYS A N 1
ATOM 722 C CA . LYS A 1 91 ? 14.281 -25.219 -15.195 1 98.19 91 LYS A CA 1
ATOM 723 C C . LYS A 1 91 ? 13.672 -26.203 -14.195 1 98.19 91 LYS A C 1
ATOM 725 O O . LYS A 1 91 ? 13.594 -27.391 -14.469 1 98.19 91 LYS A O 1
ATOM 730 N N . HIS A 1 92 ? 13.352 -25.75 -13.07 1 98.62 92 HIS A N 1
ATOM 731 C CA . HIS A 1 92 ? 12.594 -26.484 -12.07 1 98.62 92 HIS A CA 1
ATOM 732 C C . HIS A 1 92 ? 11.578 -25.594 -11.367 1 98.62 92 HIS A C 1
ATOM 734 O O . HIS A 1 92 ? 11.414 -24.422 -11.742 1 98.62 92 HIS A O 1
ATOM 740 N N . LEU A 1 93 ? 10.852 -26.141 -10.398 1 98.88 93 LEU A N 1
ATOM 741 C CA . LEU A 1 93 ? 9.781 -25.422 -9.711 1 98.88 93 LEU A CA 1
ATOM 742 C C . LEU A 1 93 ? 10.156 -25.141 -8.258 1 98.88 93 LEU A C 1
ATOM 744 O O . LEU A 1 93 ? 10.969 -25.875 -7.676 1 98.88 93 LEU A O 1
ATOM 748 N N . TRP A 1 94 ? 9.672 -24.016 -7.777 1 98.88 94 TRP A N 1
ATOM 749 C CA . TRP A 1 94 ? 9.711 -23.719 -6.348 1 98.88 94 TRP A CA 1
ATOM 750 C C . TRP A 1 94 ? 8.32 -23.797 -5.734 1 98.88 94 TRP A C 1
ATOM 752 O O . TRP A 1 94 ? 7.344 -23.344 -6.332 1 98.88 94 TRP A O 1
ATOM 762 N N . ALA A 1 95 ? 8.234 -24.375 -4.598 1 98.81 95 ALA A N 1
ATOM 763 C CA . ALA A 1 95 ? 7.008 -24.438 -3.805 1 98.81 95 ALA A CA 1
ATOM 764 C C . ALA A 1 95 ? 7.297 -24.125 -2.336 1 98.81 95 ALA A C 1
ATOM 766 O O . ALA A 1 95 ? 8.453 -24.094 -1.918 1 98.81 95 ALA A O 1
ATOM 767 N N . VAL A 1 96 ? 6.223 -23.844 -1.638 1 98.69 96 VAL A N 1
ATOM 768 C CA . VAL A 1 96 ? 6.391 -23.609 -0.208 1 98.69 96 VAL A CA 1
ATOM 769 C C . VAL A 1 96 ? 5.484 -24.547 0.586 1 98.69 96 VAL A C 1
ATOM 771 O O . VAL A 1 96 ? 4.48 -25.031 0.064 1 98.69 96 VAL A O 1
ATOM 774 N N . ILE A 1 97 ? 5.902 -24.938 1.724 1 97.56 97 ILE A N 1
ATOM 775 C CA . ILE A 1 97 ? 5.121 -25.672 2.711 1 97.56 97 ILE A CA 1
ATOM 776 C C . ILE A 1 97 ? 4.836 -24.766 3.916 1 97.56 97 ILE A C 1
ATOM 778 O O . ILE A 1 97 ? 5.73 -24.094 4.418 1 97.56 97 ILE A O 1
ATOM 782 N N . ASN A 1 98 ? 3.541 -24.766 4.219 1 92.56 98 ASN A N 1
ATOM 783 C CA . ASN A 1 98 ? 3.15 -24.031 5.418 1 92.56 98 ASN A CA 1
ATOM 784 C C . ASN A 1 98 ? 3.029 -24.953 6.625 1 92.56 98 ASN A C 1
ATOM 786 O O . ASN A 1 98 ? 2.309 -25.938 6.582 1 92.56 98 ASN A O 1
ATOM 790 N N . ASN A 1 99 ? 3.842 -24.875 7.75 1 88.69 99 ASN A N 1
ATOM 791 C CA . ASN A 1 99 ? 3.83 -25.547 9.039 1 88.69 99 ASN A CA 1
ATOM 792 C C . ASN A 1 99 ? 4.422 -26.953 8.945 1 88.69 99 ASN A C 1
ATOM 794 O O . ASN A 1 99 ? 3.686 -27.938 8.852 1 88.69 99 ASN A O 1
ATOM 798 N N . PRO A 1 100 ? 5.633 -27.188 9.18 1 93.5 100 PRO A N 1
ATOM 799 C CA . PRO A 1 100 ? 6.574 -26.078 9.367 1 93.5 100 PRO A CA 1
ATOM 800 C C . PRO A 1 100 ? 6.906 -25.359 8.062 1 93.5 100 PRO A C 1
ATOM 802 O O . PRO A 1 100 ? 6.816 -25.953 6.988 1 93.5 100 PRO A O 1
ATOM 805 N N . GLU A 1 101 ? 7.363 -24.125 8.156 1 97.25 101 GLU A N 1
ATOM 806 C CA . GLU A 1 101 ? 7.648 -23.312 6.977 1 97.25 101 GLU A CA 1
ATOM 807 C C . GLU A 1 101 ? 8.891 -23.812 6.246 1 97.25 101 GLU A C 1
ATOM 809 O O . GLU A 1 101 ? 9.961 -23.953 6.844 1 97.25 101 GLU A O 1
ATOM 814 N N . GLU A 1 102 ? 8.75 -24.125 4.891 1 98.25 102 GLU A N 1
ATOM 815 C CA . GLU A 1 102 ? 9.859 -24.578 4.062 1 98.25 102 GLU A CA 1
ATOM 816 C C . GLU A 1 102 ? 9.719 -24.094 2.625 1 98.25 102 GLU A C 1
ATOM 818 O O . GLU A 1 102 ? 8.602 -23.891 2.143 1 98.25 102 GLU A O 1
ATOM 823 N N . LEU A 1 103 ? 10.828 -23.859 2.061 1 98.81 103 LEU A N 1
ATOM 824 C CA . LEU A 1 103 ? 10.945 -23.734 0.612 1 98.81 103 LEU A CA 1
ATOM 825 C C . LEU A 1 103 ? 11.484 -25.016 -0.01 1 98.81 103 LEU A C 1
ATOM 827 O O . LEU A 1 103 ? 12.461 -25.578 0.478 1 98.81 103 LEU A O 1
ATOM 831 N N . ILE A 1 104 ? 10.852 -25.484 -1.062 1 98.56 104 ILE A N 1
ATOM 832 C CA . ILE A 1 104 ? 11.367 -26.703 -1.688 1 98.56 104 ILE A CA 1
ATOM 833 C C . ILE A 1 104 ? 11.5 -26.484 -3.195 1 98.56 104 ILE A C 1
ATOM 835 O O . ILE A 1 104 ? 10.711 -25.766 -3.797 1 98.56 104 ILE A O 1
ATOM 839 N N . ALA A 1 105 ? 12.461 -27.125 -3.729 1 98.75 105 ALA A N 1
ATOM 840 C CA . ALA A 1 105 ? 12.625 -27.219 -5.176 1 98.75 105 ALA A CA 1
ATOM 841 C C . ALA A 1 105 ? 12.039 -28.516 -5.711 1 98.75 105 ALA A C 1
ATOM 843 O O . ALA A 1 105 ? 12.273 -29.594 -5.148 1 98.75 105 ALA A O 1
ATOM 844 N N . LEU A 1 106 ? 11.227 -28.391 -6.723 1 98.81 106 LEU A N 1
ATOM 845 C CA . LEU A 1 106 ? 10.625 -29.562 -7.379 1 98.81 106 LEU A CA 1
ATOM 846 C C . LEU A 1 106 ? 11.07 -29.641 -8.836 1 98.81 106 LEU A C 1
ATOM 848 O O . LEU A 1 106 ? 11.188 -28.625 -9.516 1 98.81 106 LEU A O 1
ATOM 852 N N . SER A 1 107 ? 11.266 -30.875 -9.273 1 98.81 107 SER A N 1
ATOM 853 C CA . SER A 1 107 ? 11.43 -31.047 -10.711 1 98.81 107 SER A CA 1
ATOM 854 C C . SER A 1 107 ? 10.109 -30.844 -11.453 1 98.81 107 SER A C 1
ATOM 856 O O . SER A 1 107 ? 9.047 -30.797 -10.828 1 98.81 107 SER A O 1
ATOM 858 N N . THR A 1 108 ? 10.172 -30.734 -12.766 1 98.62 108 THR A N 1
ATOM 859 C CA . THR A 1 108 ? 8.961 -30.609 -13.562 1 98.62 108 THR A CA 1
ATOM 860 C C . THR A 1 108 ? 8.188 -31.922 -13.594 1 98.62 108 THR A C 1
ATOM 862 O O . THR A 1 108 ? 7.066 -31.984 -14.094 1 98.62 108 THR A O 1
ATOM 865 N N . GLY A 1 109 ? 8.742 -32.938 -12.969 1 98.25 109 GLY A N 1
ATOM 866 C CA . GLY A 1 109 ? 8.055 -34.219 -12.797 1 98.25 109 GLY A CA 1
ATOM 867 C C . GLY A 1 109 ? 7.516 -34.438 -11.398 1 98.25 109 GLY A C 1
ATOM 868 O O . GLY A 1 109 ? 6.961 -35.469 -11.086 1 98.25 109 GLY A O 1
ATOM 869 N N . GLY A 1 110 ? 7.762 -33.5 -10.547 1 98.44 110 GLY A N 1
ATOM 870 C CA . GLY A 1 110 ? 7.152 -33.531 -9.219 1 98.44 110 GLY A CA 1
ATOM 871 C C . GLY A 1 110 ? 8.07 -34.125 -8.164 1 98.44 110 GLY A C 1
ATOM 872 O O . GLY A 1 110 ? 7.637 -34.406 -7.043 1 98.44 110 GLY A O 1
ATOM 873 N N . GLU A 1 111 ? 9.32 -34.312 -8.469 1 98.56 111 GLU A N 1
ATOM 874 C CA . GLU A 1 111 ? 10.281 -34.844 -7.5 1 98.56 111 GLU A CA 1
ATOM 875 C C . GLU A 1 111 ? 10.914 -33.719 -6.684 1 98.56 111 GLU A C 1
ATOM 877 O O . GLU A 1 111 ? 11.273 -32.656 -7.234 1 98.56 111 GLU A O 1
ATOM 882 N N . VAL A 1 112 ? 11.078 -33.969 -5.402 1 98.5 112 VAL A N 1
ATOM 883 C CA . VAL A 1 112 ? 11.75 -33 -4.551 1 98.5 112 VAL A CA 1
ATOM 884 C C . VAL A 1 112 ? 13.25 -33 -4.844 1 98.5 112 VAL A C 1
ATOM 886 O O . VAL A 1 112 ? 13.898 -34.031 -4.773 1 98.5 112 VAL A O 1
ATOM 889 N N . LEU A 1 113 ? 13.773 -31.812 -5.16 1 98.19 113 LEU A N 1
ATOM 890 C CA . LEU A 1 113 ? 15.188 -31.656 -5.508 1 98.19 113 LEU A CA 1
ATOM 891 C C . LEU A 1 113 ? 15.977 -31.109 -4.328 1 98.19 113 LEU A C 1
ATOM 893 O O . LEU A 1 113 ? 17.156 -31.422 -4.16 1 98.19 113 LEU A O 1
ATOM 897 N N . ALA A 1 114 ? 15.422 -30.25 -3.529 1 98.19 114 ALA A N 1
ATOM 898 C CA . ALA A 1 114 ? 16.062 -29.594 -2.389 1 98.19 114 ALA A CA 1
ATOM 899 C C . ALA A 1 114 ? 15.023 -29.016 -1.435 1 98.19 114 ALA A C 1
ATOM 901 O O . ALA A 1 114 ? 13.875 -28.797 -1.821 1 98.19 114 ALA A O 1
ATOM 902 N N . ARG A 1 115 ? 15.469 -28.781 -0.219 1 97.94 115 ARG A N 1
ATOM 903 C CA . ARG A 1 115 ? 14.625 -28.219 0.83 1 97.94 115 ARG A CA 1
ATOM 904 C C . ARG A 1 115 ? 15.375 -27.188 1.654 1 97.94 115 ARG A C 1
ATOM 906 O O . ARG A 1 115 ? 16.562 -27.359 1.948 1 97.94 115 ARG A O 1
ATOM 913 N N . TYR A 1 116 ? 14.695 -26.156 2.023 1 98.69 116 TYR A N 1
ATOM 914 C CA . TYR A 1 116 ? 15.281 -25.062 2.795 1 98.69 116 TYR A CA 1
ATOM 915 C C . TYR A 1 116 ? 14.336 -24.609 3.904 1 98.69 116 TYR A C 1
ATOM 917 O O . TYR A 1 116 ? 13.289 -24.016 3.635 1 98.69 116 TYR A O 1
ATOM 925 N N . PRO A 1 117 ? 14.695 -24.875 5.176 1 98.5 117 PRO A N 1
ATOM 926 C CA . PRO A 1 117 ? 13.852 -24.375 6.258 1 98.5 117 PRO A CA 1
ATOM 927 C C . PRO A 1 117 ? 13.727 -22.844 6.238 1 98.5 117 PRO A C 1
ATOM 929 O O . PRO A 1 117 ? 14.695 -22.141 5.941 1 98.5 117 PRO A O 1
ATOM 932 N N . LEU A 1 118 ? 12.531 -22.359 6.457 1 98.62 118 LEU A N 1
ATOM 933 C CA . LEU A 1 118 ? 12.266 -20.922 6.562 1 98.62 118 LEU A CA 1
ATOM 934 C C . LEU A 1 118 ? 12.117 -20.5 8.016 1 98.62 118 LEU A C 1
ATOM 936 O O . LEU A 1 118 ? 11.039 -20.625 8.602 1 98.62 118 LEU A O 1
ATOM 940 N N . HIS A 1 119 ? 13.109 -19.984 8.586 1 98.31 119 HIS A N 1
ATOM 941 C CA . HIS A 1 119 ? 13.102 -19.594 9.992 1 98.31 119 HIS A CA 1
ATOM 942 C C . HIS A 1 119 ? 12.539 -18.188 10.172 1 98.31 119 HIS A C 1
ATOM 944 O O . HIS A 1 119 ? 12.992 -17.25 9.508 1 98.31 119 HIS A O 1
ATOM 950 N N . GLY A 1 120 ? 11.602 -18.062 11.023 1 97.56 120 GLY A N 1
ATOM 951 C CA . GLY A 1 120 ? 11.039 -16.766 11.352 1 97.56 120 GLY A CA 1
ATOM 952 C C . GLY A 1 120 ? 9.906 -16.359 10.43 1 97.56 120 GLY A C 1
ATOM 953 O O . GLY A 1 120 ? 9.258 -15.328 10.648 1 97.56 120 GLY A O 1
ATOM 954 N N . PHE A 1 121 ? 9.766 -17.047 9.352 1 97.62 121 PHE A N 1
ATOM 955 C CA . PHE A 1 121 ? 8.633 -16.812 8.477 1 97.62 121 PHE A CA 1
ATOM 956 C C . PHE A 1 121 ? 7.34 -17.312 9.117 1 97.62 121 PHE A C 1
ATOM 958 O O . PHE A 1 121 ? 7.359 -18.234 9.938 1 97.62 121 PHE A O 1
ATOM 965 N N . LYS A 1 122 ? 6.258 -16.641 8.773 1 93.38 122 LYS A N 1
ATOM 966 C CA . LYS A 1 122 ? 4.961 -17.031 9.32 1 93.38 122 LYS A CA 1
ATOM 967 C C . LYS A 1 122 ? 3.928 -17.219 8.211 1 93.38 122 LYS A C 1
ATOM 969 O O . LYS A 1 122 ? 3.709 -16.297 7.406 1 93.38 122 LYS A O 1
ATOM 974 N N . ASP A 1 123 ? 3.299 -18.391 8.156 1 93.25 123 ASP A N 1
ATOM 975 C CA . ASP A 1 123 ? 2.162 -18.688 7.293 1 93.25 123 ASP A CA 1
ATOM 976 C C . ASP A 1 123 ? 2.49 -18.375 5.832 1 93.25 123 ASP A C 1
ATOM 978 O O . ASP A 1 123 ? 1.767 -17.625 5.172 1 93.25 123 ASP A O 1
ATOM 982 N N . VAL A 1 124 ? 3.588 -18.906 5.348 1 96.5 124 VAL A N 1
ATOM 983 C CA . VAL A 1 124 ? 3.969 -18.719 3.951 1 96.5 124 VAL A CA 1
ATOM 984 C C . VAL A 1 124 ? 2.982 -19.453 3.043 1 96.5 124 VAL A C 1
ATOM 986 O O . VAL A 1 124 ? 2.646 -20.609 3.285 1 96.5 124 VAL A O 1
ATOM 989 N N . GLU A 1 125 ? 2.49 -18.719 1.985 1 94.88 125 GLU A N 1
ATOM 990 C CA . GLU A 1 125 ? 1.442 -19.328 1.167 1 94.88 125 GLU A CA 1
ATOM 991 C C . GLU A 1 125 ? 1.785 -19.25 -0.318 1 94.88 125 GLU A C 1
ATOM 993 O O . GLU A 1 125 ? 1.314 -20.062 -1.115 1 94.88 125 GLU A O 1
ATOM 998 N N . GLY A 1 126 ? 2.521 -18.297 -0.724 1 97.06 126 GLY A N 1
ATOM 999 C CA . GLY A 1 126 ? 2.812 -18.094 -2.133 1 97.06 126 GLY A CA 1
ATOM 1000 C C . GLY A 1 126 ? 4.293 -17.906 -2.414 1 97.06 126 GLY A C 1
ATOM 1001 O O . GLY A 1 126 ? 5.07 -17.594 -1.508 1 97.06 126 GLY A O 1
ATOM 1002 N N . VAL A 1 127 ? 4.664 -18.172 -3.676 1 98.75 127 VAL A N 1
ATOM 1003 C CA . VAL A 1 127 ? 6.039 -17.984 -4.133 1 98.75 127 VAL A CA 1
ATOM 1004 C C . VAL A 1 127 ? 6.039 -17.578 -5.609 1 98.75 127 VAL A C 1
ATOM 1006 O O . VAL A 1 127 ? 5.234 -18.094 -6.395 1 98.75 127 VAL A O 1
ATOM 1009 N N . ALA A 1 128 ? 6.898 -16.703 -5.969 1 98.81 128 ALA A N 1
ATOM 1010 C CA . ALA A 1 128 ? 7.113 -16.281 -7.352 1 98.81 128 ALA A CA 1
ATOM 1011 C C . ALA A 1 128 ? 8.602 -16.109 -7.645 1 98.81 128 ALA A C 1
ATOM 1013 O O . ALA A 1 128 ? 9.352 -15.617 -6.797 1 98.81 128 ALA A O 1
ATOM 1014 N N . TYR A 1 129 ? 9 -16.578 -8.773 1 98.75 129 TYR A N 1
ATOM 1015 C CA . TYR A 1 129 ? 10.352 -16.312 -9.258 1 98.75 129 TYR A CA 1
ATOM 1016 C C . TYR A 1 129 ? 10.414 -14.984 -9.992 1 98.75 129 TYR A C 1
ATOM 1018 O O . TYR A 1 129 ? 9.719 -14.781 -10.984 1 98.75 129 TYR A O 1
ATOM 1026 N N . LEU A 1 130 ? 11.273 -14.055 -9.531 1 98.44 130 LEU A N 1
ATOM 1027 C CA . LEU A 1 130 ? 11.312 -12.695 -10.062 1 98.44 130 LEU A CA 1
ATOM 1028 C C . LEU A 1 130 ? 12.375 -12.57 -11.148 1 98.44 130 LEU A C 1
ATOM 1030 O O . LEU A 1 130 ? 12.453 -11.555 -11.836 1 98.44 130 LEU A O 1
ATOM 1034 N N . GLY A 1 131 ? 13.141 -13.586 -11.375 1 97.44 131 GLY A N 1
ATOM 1035 C CA . GLY A 1 131 ? 14.336 -13.461 -12.195 1 97.44 131 GLY A CA 1
ATOM 1036 C C . GLY A 1 131 ? 15.523 -12.906 -11.43 1 97.44 131 GLY A C 1
ATOM 1037 O O . GLY A 1 131 ? 15.367 -12.359 -10.336 1 97.44 131 GLY A O 1
ATOM 1038 N N . GLY A 1 132 ? 16.766 -13.172 -11.953 1 96.88 132 GLY A N 1
ATOM 1039 C CA . GLY A 1 132 ? 17.969 -12.664 -11.305 1 96.88 132 GLY A CA 1
ATOM 1040 C C . GLY A 1 132 ? 18.234 -13.297 -9.953 1 96.88 132 GLY A C 1
ATOM 1041 O O . GLY A 1 132 ? 18.656 -12.617 -9.016 1 96.88 132 GLY A O 1
ATOM 1042 N N . ASP A 1 133 ? 17.859 -14.484 -9.836 1 97.88 133 ASP A N 1
ATOM 1043 C CA . ASP A 1 133 ? 18.109 -15.281 -8.633 1 97.88 133 ASP A CA 1
ATOM 1044 C C . ASP A 1 133 ? 17.375 -14.695 -7.434 1 97.88 133 ASP A C 1
ATOM 1046 O O . ASP A 1 133 ? 17.922 -14.617 -6.336 1 97.88 133 ASP A O 1
ATOM 1050 N N . LEU A 1 134 ? 16.234 -14.234 -7.676 1 98.56 134 LEU A N 1
ATOM 1051 C CA . LEU A 1 134 ? 15.398 -13.68 -6.613 1 98.56 134 LEU A CA 1
ATOM 1052 C C . LEU A 1 134 ? 14.031 -14.352 -6.59 1 98.56 134 LEU A C 1
ATOM 1054 O O . LEU A 1 134 ? 13.422 -14.57 -7.641 1 98.56 134 LEU A O 1
ATOM 1058 N N . LEU A 1 135 ? 13.633 -14.719 -5.387 1 98.81 135 LEU A N 1
ATOM 1059 C CA . LEU A 1 135 ? 12.297 -15.242 -5.117 1 98.81 135 LEU A CA 1
ATOM 1060 C C . LEU A 1 135 ? 11.492 -14.266 -4.27 1 98.81 135 LEU A C 1
ATOM 1062 O O . LEU A 1 135 ? 12.062 -13.398 -3.604 1 98.81 135 LEU A O 1
ATOM 1066 N N . LEU A 1 136 ? 10.242 -14.336 -4.395 1 98.88 136 LEU A N 1
ATOM 1067 C CA . LEU A 1 136 ? 9.32 -13.602 -3.533 1 98.88 136 LEU A CA 1
ATOM 1068 C C . LEU A 1 136 ? 8.383 -14.555 -2.795 1 98.88 136 LEU A C 1
ATOM 1070 O O . LEU A 1 136 ? 7.738 -15.398 -3.416 1 98.88 136 LEU A O 1
ATOM 1074 N N . LEU A 1 137 ? 8.359 -14.484 -1.503 1 98.62 137 LEU A N 1
ATOM 1075 C CA . LEU A 1 137 ? 7.461 -15.281 -0.677 1 98.62 137 LEU A CA 1
ATOM 1076 C C . LEU A 1 137 ? 6.375 -14.414 -0.054 1 98.62 137 LEU A C 1
ATOM 1078 O O . LEU A 1 137 ? 6.641 -13.281 0.357 1 98.62 137 LEU A O 1
ATOM 1082 N N . THR A 1 138 ? 5.164 -14.906 -0.025 1 97.19 138 THR A N 1
ATOM 1083 C CA . THR A 1 138 ? 4.086 -14.188 0.644 1 97.19 138 THR A CA 1
ATOM 1084 C C . THR A 1 138 ? 3.861 -14.734 2.049 1 97.19 138 THR A C 1
ATOM 1086 O O . THR A 1 138 ? 3.922 -15.945 2.268 1 97.19 138 THR A O 1
ATOM 1089 N N . GLU A 1 139 ? 3.691 -13.914 3.039 1 94.75 139 GLU A N 1
ATOM 1090 C CA . GLU A 1 139 ? 3.211 -14.242 4.379 1 94.75 139 GLU A CA 1
ATOM 1091 C C . GLU A 1 139 ? 1.747 -13.852 4.551 1 94.75 139 GLU A C 1
ATOM 1093 O O . GLU A 1 139 ? 1.414 -12.664 4.559 1 94.75 139 GLU A O 1
ATOM 1098 N N . GLU A 1 140 ? 0.927 -14.844 4.676 1 90.75 140 GLU A N 1
ATOM 1099 C CA . GLU A 1 140 ? -0.522 -14.68 4.602 1 90.75 140 GLU A CA 1
ATOM 1100 C C . GLU A 1 140 ? -1.025 -13.719 5.672 1 90.75 140 GLU A C 1
ATOM 1102 O O . GLU A 1 140 ? -1.598 -12.672 5.359 1 90.75 140 GLU A O 1
ATOM 1107 N N . ARG A 1 141 ? -0.787 -13.914 6.953 1 83.88 141 ARG A N 1
ATOM 1108 C CA . ARG A 1 141 ? -1.368 -13.148 8.047 1 83.88 141 ARG A CA 1
ATOM 1109 C C . ARG A 1 141 ? -0.783 -11.742 8.102 1 83.88 141 ARG A C 1
ATOM 1111 O O . ARG A 1 141 ? -1.511 -10.766 8.305 1 83.88 141 ARG A O 1
ATOM 1118 N N . ASP A 1 142 ? 0.499 -11.703 7.828 1 87.62 142 ASP A N 1
ATOM 1119 C CA . ASP A 1 142 ? 1.178 -10.414 7.906 1 87.62 142 ASP A CA 1
ATOM 1120 C C . ASP A 1 142 ? 0.997 -9.617 6.617 1 87.62 142 ASP A C 1
ATOM 1122 O O . ASP A 1 142 ? 1.357 -8.438 6.555 1 87.62 142 ASP A O 1
ATOM 1126 N N . GLN A 1 143 ? 0.456 -10.195 5.609 1 92.06 143 GLN A N 1
ATOM 1127 C CA . GLN A 1 143 ? 0.31 -9.57 4.301 1 92.06 143 GLN A CA 1
ATOM 1128 C C . GLN A 1 143 ? 1.625 -8.945 3.836 1 92.06 143 GLN A C 1
ATOM 1130 O O . GLN A 1 143 ? 1.665 -7.777 3.457 1 92.06 143 GLN A O 1
ATOM 1135 N N . ALA A 1 144 ? 2.621 -9.766 3.885 1 95.62 144 ALA A N 1
ATOM 1136 C CA . ALA A 1 144 ? 3.969 -9.32 3.533 1 95.62 144 ALA A CA 1
ATOM 1137 C C . ALA A 1 144 ? 4.484 -10.055 2.301 1 95.62 144 ALA A C 1
ATOM 1139 O O . ALA A 1 144 ? 4.184 -11.242 2.104 1 95.62 144 ALA A O 1
ATOM 1140 N N . LEU A 1 145 ? 5.176 -9.352 1.464 1 98.12 145 LEU A N 1
ATOM 1141 C CA . LEU A 1 145 ? 5.953 -9.859 0.34 1 98.12 145 LEU A CA 1
ATOM 1142 C C . LEU A 1 145 ? 7.449 -9.789 0.639 1 98.12 145 LEU A C 1
ATOM 1144 O O . LEU A 1 145 ? 8.016 -8.703 0.741 1 98.12 145 LEU A O 1
ATOM 1148 N N . VAL A 1 146 ? 8.07 -10.938 0.755 1 98.69 146 VAL A N 1
ATOM 1149 C CA . VAL A 1 146 ? 9.453 -11 1.212 1 98.69 146 VAL A CA 1
ATOM 1150 C C . VAL A 1 146 ? 10.359 -11.445 0.063 1 98.69 146 VAL A C 1
ATOM 1152 O O . VAL A 1 146 ? 10.148 -12.508 -0.524 1 98.69 146 VAL A O 1
ATOM 1155 N N . ALA A 1 147 ? 11.344 -10.625 -0.26 1 98.75 147 ALA A N 1
ATOM 1156 C CA . ALA A 1 147 ? 12.32 -10.969 -1.295 1 98.75 147 ALA A CA 1
ATOM 1157 C C . ALA A 1 147 ? 13.438 -11.844 -0.731 1 98.75 147 ALA A C 1
ATOM 1159 O O . ALA A 1 147 ? 14.102 -11.461 0.234 1 98.75 147 ALA A O 1
ATOM 1160 N N . VAL A 1 148 ? 13.578 -12.953 -1.306 1 98.75 148 VAL A N 1
ATOM 1161 C CA . VAL A 1 148 ? 14.555 -13.938 -0.839 1 98.75 148 VAL A CA 1
ATOM 1162 C C . VAL A 1 148 ? 15.453 -14.359 -1.997 1 98.75 148 VAL A C 1
ATOM 1164 O O . VAL A 1 148 ? 14.969 -14.734 -3.064 1 98.75 148 VAL A O 1
ATOM 1167 N N . PRO A 1 149 ? 16.781 -14.352 -1.811 1 98.38 149 PRO A N 1
ATOM 1168 C CA . PRO A 1 149 ? 17.641 -14.914 -2.863 1 98.38 149 PRO A CA 1
ATOM 1169 C C . PRO A 1 149 ? 17.453 -16.422 -3.039 1 98.38 149 PRO A C 1
ATOM 1171 O O . PRO A 1 149 ? 17.172 -17.125 -2.07 1 98.38 149 PRO A O 1
ATOM 1174 N N . VAL A 1 150 ? 17.531 -16.812 -4.316 1 98.62 150 VAL A N 1
ATOM 1175 C CA . VAL A 1 150 ? 17.578 -18.25 -4.555 1 98.62 150 VAL A CA 1
ATOM 1176 C C . VAL A 1 150 ? 18.734 -18.875 -3.775 1 98.62 150 VAL A C 1
ATOM 1178 O O . VAL A 1 150 ? 19.875 -18.422 -3.887 1 98.62 150 VAL A O 1
ATOM 1181 N N . PRO A 1 151 ? 18.359 -19.844 -2.959 1 98.06 151 PRO A N 1
ATOM 1182 C CA . PRO A 1 151 ? 19.438 -20.422 -2.164 1 98.06 151 PRO A CA 1
ATOM 1183 C C . PRO A 1 151 ? 20.453 -21.188 -3.014 1 98.06 151 PRO A C 1
ATOM 1185 O O . PRO A 1 151 ? 20.062 -21.922 -3.93 1 98.06 151 PRO A O 1
ATOM 1188 N N . GLY A 1 152 ? 21.766 -20.984 -2.707 1 92.5 152 GLY A N 1
ATOM 1189 C CA . GLY A 1 152 ? 22.844 -21.641 -3.416 1 92.5 152 GLY A CA 1
ATOM 1190 C C . GLY A 1 152 ? 23.469 -22.797 -2.635 1 92.5 152 GLY A C 1
ATOM 1191 O O . GLY A 1 152 ? 24.297 -23.531 -3.162 1 92.5 152 GLY A O 1
ATOM 1192 N N . ALA A 1 153 ? 23.156 -22.906 -1.397 1 93.56 153 ALA A N 1
ATOM 1193 C CA . ALA A 1 153 ? 23.672 -23.938 -0.497 1 93.56 153 ALA A CA 1
ATOM 1194 C C . ALA A 1 153 ? 22.609 -24.344 0.524 1 93.56 153 ALA A C 1
ATOM 1196 O O . ALA A 1 153 ? 21.656 -23.594 0.786 1 93.56 153 ALA A O 1
ATOM 1197 N N . PRO A 1 154 ? 22.797 -25.562 1.027 1 94.5 154 PRO A N 1
ATOM 1198 C CA . PRO A 1 154 ? 21.859 -25.969 2.074 1 94.5 154 PRO A CA 1
ATOM 1199 C C . PRO A 1 154 ? 21.891 -25.047 3.291 1 94.5 154 PRO A C 1
ATOM 1201 O O . PRO A 1 154 ? 22.922 -24.438 3.58 1 94.5 154 PRO A O 1
ATOM 1204 N N . GLY A 1 155 ? 20.688 -25 3.959 1 96 155 GLY A N 1
ATOM 1205 C CA . GLY A 1 155 ? 20.578 -24.188 5.164 1 96 155 GLY A CA 1
ATOM 1206 C C . GLY A 1 155 ? 19.266 -23.438 5.266 1 96 155 GLY A C 1
ATOM 1207 O O . GLY A 1 155 ? 18.516 -23.344 4.293 1 96 155 GLY A O 1
ATOM 1208 N N . ALA A 1 156 ? 19.141 -22.859 6.438 1 97.75 156 ALA A N 1
ATOM 1209 C CA . ALA A 1 156 ? 17.891 -22.141 6.699 1 97.75 156 ALA A CA 1
ATOM 1210 C C . ALA A 1 156 ? 17.938 -20.734 6.117 1 97.75 156 ALA A C 1
ATOM 1212 O O . ALA A 1 156 ? 18.984 -20.094 6.117 1 97.75 156 ALA A O 1
ATOM 1213 N N . LEU A 1 157 ? 16.859 -20.344 5.594 1 98.5 157 LEU A N 1
ATOM 1214 C CA . LEU A 1 157 ? 16.641 -18.938 5.223 1 98.5 157 LEU A CA 1
ATOM 1215 C C . LEU A 1 157 ? 16 -18.172 6.371 1 98.5 157 LEU A C 1
ATOM 1217 O O . LEU A 1 157 ? 14.93 -18.547 6.852 1 98.5 157 LEU A O 1
ATOM 1221 N N . LYS A 1 158 ? 16.625 -17.125 6.824 1 98.5 158 LYS A N 1
ATOM 1222 C CA . LYS A 1 158 ? 16.172 -16.391 8 1 98.5 158 LYS A CA 1
ATOM 1223 C C . LYS A 1 158 ? 15.398 -15.133 7.605 1 98.5 158 LYS A C 1
ATOM 1225 O O . LYS A 1 158 ? 15.945 -14.242 6.949 1 98.5 158 LYS A O 1
ATOM 1230 N N . ARG A 1 159 ? 14.211 -14.969 8.055 1 98.31 159 ARG A N 1
ATOM 1231 C CA . ARG A 1 159 ? 13.297 -13.891 7.684 1 98.31 159 ARG A CA 1
ATOM 1232 C C . ARG A 1 159 ? 13.914 -12.523 7.965 1 98.31 159 ARG A C 1
ATOM 1234 O O . ARG A 1 159 ? 13.734 -11.586 7.188 1 98.31 159 ARG A O 1
ATOM 1241 N N . ARG A 1 160 ? 14.625 -12.336 9.062 1 97 160 ARG A N 1
ATOM 1242 C CA . ARG A 1 160 ? 15.172 -11.07 9.531 1 97 160 ARG A CA 1
ATOM 1243 C C . ARG A 1 160 ? 16.203 -10.531 8.555 1 97 160 ARG A C 1
ATOM 1245 O O . ARG A 1 160 ? 16.547 -9.344 8.594 1 97 160 ARG A O 1
ATOM 1252 N N . ASP A 1 161 ? 16.75 -11.414 7.664 1 97.5 161 ASP A N 1
ATOM 1253 C CA . ASP A 1 161 ? 17.828 -11.023 6.758 1 97.5 161 ASP A CA 1
ATOM 1254 C C . ASP A 1 161 ? 17.266 -10.438 5.461 1 97.5 161 ASP A C 1
ATOM 1256 O O . ASP A 1 161 ? 18.031 -9.945 4.621 1 97.5 161 ASP A O 1
ATOM 1260 N N . TYR A 1 162 ? 15.953 -10.469 5.293 1 98.12 162 TYR A N 1
ATOM 1261 C CA . TYR A 1 162 ? 15.414 -10.203 3.961 1 98.12 162 TYR A CA 1
ATOM 1262 C C . TYR A 1 162 ? 14.531 -8.961 3.967 1 98.12 162 TYR A C 1
ATOM 1264 O O . TYR A 1 162 ? 13.836 -8.695 4.949 1 98.12 162 TYR A O 1
ATOM 1272 N N . ARG A 1 163 ? 14.578 -8.25 2.859 1 97.69 163 ARG A N 1
ATOM 1273 C CA . ARG A 1 163 ? 13.766 -7.062 2.629 1 97.69 163 ARG A CA 1
ATOM 1274 C C . ARG A 1 163 ? 12.336 -7.438 2.258 1 97.69 163 ARG A C 1
ATOM 1276 O O . ARG A 1 163 ? 12.094 -8.5 1.687 1 97.69 163 ARG A O 1
ATOM 1283 N N . SER A 1 164 ? 11.328 -6.512 2.629 1 98.12 164 SER A N 1
ATOM 1284 C CA . SER A 1 164 ? 9.945 -6.902 2.406 1 98.12 164 SER A CA 1
ATOM 1285 C C . SER A 1 164 ? 9.047 -5.68 2.223 1 98.12 164 SER A C 1
ATOM 1287 O O . SER A 1 164 ? 9.469 -4.551 2.49 1 98.12 164 SER A O 1
ATOM 1289 N N . LEU A 1 165 ? 7.934 -5.824 1.618 1 98.19 165 LEU A N 1
ATOM 1290 C CA . LEU A 1 165 ? 6.797 -4.914 1.521 1 98.19 165 LEU A CA 1
ATOM 1291 C C . LEU A 1 165 ? 5.582 -5.48 2.244 1 98.19 165 LEU A C 1
ATOM 1293 O O . LEU A 1 165 ? 5.117 -6.578 1.923 1 98.19 165 LEU A O 1
ATOM 1297 N N . THR A 1 166 ? 5.113 -4.867 3.242 1 96 166 THR A N 1
ATOM 1298 C CA . THR A 1 166 ? 3.91 -5.258 3.965 1 96 166 THR A CA 1
ATOM 1299 C C . THR A 1 166 ? 2.748 -4.328 3.623 1 96 166 THR A C 1
ATOM 1301 O O . THR A 1 166 ? 2.898 -3.105 3.639 1 96 166 THR A O 1
ATOM 1304 N N . LEU A 1 167 ? 1.661 -4.863 3.258 1 93.12 167 LEU A N 1
ATOM 1305 C CA . LEU A 1 167 ? 0.453 -4.109 2.939 1 93.12 167 LEU A CA 1
ATOM 1306 C C . LEU A 1 167 ? -0.685 -4.484 3.883 1 93.12 167 LEU A C 1
ATOM 1308 O O . LEU A 1 167 ? -1.547 -5.293 3.531 1 93.12 167 LEU A O 1
ATOM 1312 N N . GLY A 1 168 ? -0.724 -3.953 5.008 1 83.44 168 GLY A N 1
ATOM 1313 C CA . GLY A 1 168 ? -1.703 -4.281 6.031 1 83.44 168 GLY A CA 1
ATOM 1314 C C . GLY A 1 168 ? -3.02 -3.549 5.855 1 83.44 168 GLY A C 1
ATOM 1315 O O . GLY A 1 168 ? -3.469 -2.842 6.758 1 83.44 168 GLY A O 1
ATOM 1316 N N . PHE A 1 169 ? -3.715 -3.775 4.688 1 73.62 169 PHE A N 1
ATOM 1317 C CA . PHE A 1 169 ? -4.98 -3.102 4.418 1 73.62 169 PHE A CA 1
ATOM 1318 C C . PHE A 1 169 ? -6.148 -3.9 4.98 1 73.62 169 PHE A C 1
ATOM 1320 O O . PHE A 1 169 ? -6.137 -5.133 4.953 1 73.62 169 PHE A O 1
ATOM 1327 N N . ASP A 1 170 ? -7.176 -3.248 5.395 1 60.16 170 ASP A N 1
ATOM 1328 C CA . ASP A 1 170 ? -8.477 -3.781 5.785 1 60.16 170 ASP A CA 1
ATOM 1329 C C . ASP A 1 170 ? -8.32 -4.953 6.754 1 60.16 170 ASP A C 1
ATOM 1331 O O . ASP A 1 170 ? -9.086 -5.918 6.695 1 60.16 170 ASP A O 1
ATOM 1335 N N . ASN A 1 171 ? -7.168 -5.062 7.352 1 57.25 171 ASN A N 1
ATOM 1336 C CA . ASN A 1 171 ? -6.984 -6.188 8.258 1 57.25 171 ASN A CA 1
ATOM 1337 C C . ASN A 1 171 ? -6.883 -5.727 9.711 1 57.25 171 ASN A C 1
ATOM 1339 O O . ASN A 1 171 ? -5.859 -5.941 10.367 1 57.25 171 ASN A O 1
ATOM 1343 N N . PRO A 1 172 ? -7.969 -4.984 10.141 1 52.09 172 PRO A N 1
ATOM 1344 C CA . PRO A 1 172 ? -7.777 -4.422 11.477 1 52.09 172 PRO A CA 1
ATOM 1345 C C . PRO A 1 172 ? -7.43 -5.48 12.523 1 52.09 172 PRO A C 1
ATOM 1347 O O . PRO A 1 172 ? -6.652 -5.215 13.445 1 52.09 172 PRO A O 1
ATOM 1350 N N . ASP A 1 173 ? -8.188 -6.68 12.391 1 49.66 173 ASP A N 1
ATOM 1351 C CA . ASP A 1 173 ? -7.992 -7.68 13.438 1 49.66 173 ASP A CA 1
ATOM 1352 C C . ASP A 1 173 ? -7.02 -8.766 12.977 1 49.66 173 ASP A C 1
ATOM 1354 O O . ASP A 1 173 ? -6.785 -9.734 13.695 1 49.66 173 ASP A O 1
ATOM 1358 N N . GLY A 1 174 ? -6.227 -8.539 11.922 1 52.28 174 GLY A N 1
ATOM 1359 C CA . GLY A 1 174 ? -5.266 -9.539 11.477 1 52.28 174 GLY A CA 1
ATOM 1360 C C . GLY A 1 174 ? -5.914 -10.812 10.977 1 52.28 174 GLY A C 1
ATOM 1361 O O . GLY A 1 174 ? -5.223 -11.75 10.578 1 52.28 174 GLY A O 1
ATOM 1362 N N . ASP A 1 175 ? -7.102 -11.125 11.242 1 48.06 175 ASP A N 1
ATOM 1363 C CA . ASP A 1 175 ? -7.656 -12.453 11.047 1 48.06 175 ASP A CA 1
ATOM 1364 C C . ASP A 1 175 ? -7.93 -12.727 9.57 1 48.06 175 ASP A C 1
ATOM 1366 O O . ASP A 1 175 ? -7.781 -13.859 9.102 1 48.06 175 ASP A O 1
ATOM 1370 N N . ASN A 1 176 ? -8.758 -11.977 8.82 1 51.44 176 ASN A N 1
ATOM 1371 C CA . ASN A 1 176 ? -9.586 -12.625 7.816 1 51.44 176 ASN A CA 1
ATOM 1372 C C . ASN A 1 176 ? -8.969 -12.516 6.422 1 51.44 176 ASN A C 1
ATOM 1374 O O . ASN A 1 176 ? -9.414 -13.18 5.488 1 51.44 176 ASN A O 1
ATOM 1378 N N . ARG A 1 177 ? -7.992 -11.523 6.043 1 68 177 ARG A N 1
ATOM 1379 C CA . ARG A 1 177 ? -7.816 -11.289 4.613 1 68 177 ARG A CA 1
ATOM 1380 C C . ARG A 1 177 ? -6.344 -11.359 4.223 1 68 177 ARG A C 1
ATOM 1382 O O . ARG A 1 177 ? -5.734 -10.336 3.912 1 68 177 ARG A O 1
ATOM 1389 N N . GLY A 1 178 ? -5.789 -12.625 4.383 1 83.06 178 GLY A N 1
ATOM 1390 C CA . GLY A 1 178 ? -4.355 -12.703 4.148 1 83.06 178 GLY A CA 1
ATOM 1391 C C . GLY A 1 178 ? -3.998 -12.953 2.695 1 83.06 178 GLY A C 1
ATOM 1392 O O . GLY A 1 178 ? -4.859 -13.312 1.894 1 83.06 178 GLY A O 1
ATOM 1393 N N . PHE A 1 179 ? -2.754 -12.68 2.258 1 90.38 179 PHE A N 1
ATOM 1394 C CA . PHE A 1 179 ? -2.234 -12.953 0.922 1 90.38 179 PHE A CA 1
ATOM 1395 C C . PHE A 1 179 ? -2.203 -14.445 0.642 1 90.38 179 PHE A C 1
ATOM 1397 O O . PHE A 1 179 ? -1.667 -15.219 1.437 1 90.38 179 PHE A O 1
ATOM 1404 N N . GLU A 1 180 ? -2.777 -14.859 -0.441 1 91.12 180 GLU A N 1
ATOM 1405 C CA . GLU A 1 180 ? -2.822 -16.281 -0.779 1 91.12 180 GLU A CA 1
ATOM 1406 C C . GLU A 1 180 ? -1.885 -16.594 -1.94 1 91.12 180 GLU A C 1
ATOM 1408 O O . GLU A 1 180 ? -1.15 -17.578 -1.897 1 91.12 180 GLU A O 1
ATOM 1413 N N . GLY A 1 181 ? -1.938 -15.875 -2.941 1 95.12 181 GLY A N 1
ATOM 1414 C CA . GLY A 1 181 ? -1.169 -16.156 -4.145 1 95.12 181 GLY A CA 1
ATOM 1415 C C . GLY A 1 181 ? -0.486 -14.914 -4.711 1 95.12 181 GLY A C 1
ATOM 1416 O O . GLY A 1 181 ? -0.907 -13.789 -4.441 1 95.12 181 GLY A O 1
ATOM 1417 N N . VAL A 1 182 ? 0.539 -15.188 -5.492 1 98.06 182 VAL A N 1
ATOM 1418 C CA . VAL A 1 182 ? 1.297 -14.102 -6.105 1 98.06 182 VAL A CA 1
ATOM 1419 C C . VAL A 1 182 ? 1.812 -14.539 -7.477 1 98.06 182 VAL A C 1
ATOM 1421 O O . VAL A 1 182 ? 2.221 -15.688 -7.652 1 98.06 182 VAL A O 1
ATOM 1424 N N . ALA A 1 183 ? 1.712 -13.703 -8.43 1 98.44 183 ALA A N 1
ATOM 1425 C CA . ALA A 1 183 ? 2.281 -13.867 -9.766 1 98.44 183 ALA A CA 1
ATOM 1426 C C . ALA A 1 183 ? 3.154 -12.672 -10.133 1 98.44 183 ALA A C 1
ATOM 1428 O O . ALA A 1 183 ? 2.998 -11.586 -9.578 1 98.44 183 ALA A O 1
ATOM 1429 N N . TYR A 1 184 ? 4.09 -12.938 -11.016 1 98.69 184 TYR A N 1
ATOM 1430 C CA . TYR A 1 184 ? 5.016 -11.875 -11.367 1 98.69 184 TYR A CA 1
ATOM 1431 C C . TYR A 1 184 ? 5.156 -11.758 -12.883 1 98.69 184 TYR A C 1
ATOM 1433 O O . TYR A 1 184 ? 5.371 -12.758 -13.57 1 98.69 184 TYR A O 1
ATOM 1441 N N . ASP A 1 185 ? 4.934 -10.586 -13.438 1 97.94 185 ASP A N 1
ATOM 1442 C CA . ASP A 1 185 ? 5.258 -10.18 -14.805 1 97.94 185 ASP A CA 1
ATOM 1443 C C . ASP A 1 185 ? 6.684 -9.641 -14.891 1 97.94 185 ASP A C 1
ATOM 1445 O O . ASP A 1 185 ? 6.93 -8.469 -14.586 1 97.94 185 ASP A O 1
ATOM 1449 N N . ARG A 1 186 ? 7.617 -10.445 -15.312 1 95.94 186 ARG A N 1
ATOM 1450 C CA . ARG A 1 186 ? 9.031 -10.086 -15.297 1 95.94 186 ARG A CA 1
ATOM 1451 C C . ARG A 1 186 ? 9.312 -8.922 -16.25 1 95.94 186 ARG A C 1
ATOM 1453 O O . ARG A 1 186 ? 10.086 -8.023 -15.914 1 95.94 186 ARG A O 1
ATOM 1460 N N . GLY A 1 187 ? 8.734 -8.93 -17.359 1 95.62 187 GLY A N 1
ATOM 1461 C CA . GLY A 1 187 ? 8.961 -7.875 -18.328 1 95.62 187 GLY A CA 1
ATOM 1462 C C . GLY A 1 187 ? 8.531 -6.504 -17.844 1 95.62 187 GLY A C 1
ATOM 1463 O O . GLY A 1 187 ? 9.219 -5.512 -18.078 1 95.62 187 GLY A O 1
ATOM 1464 N N . GLY A 1 188 ? 7.496 -6.398 -17.125 1 97.06 188 GLY A N 1
ATOM 1465 C CA . GLY A 1 188 ? 6.926 -5.133 -16.688 1 97.06 188 GLY A CA 1
ATOM 1466 C C . GLY A 1 188 ? 7.207 -4.809 -15.242 1 97.06 188 GLY A C 1
ATOM 1467 O O . GLY A 1 188 ? 6.859 -3.73 -14.758 1 97.06 188 GLY A O 1
ATOM 1468 N N . ASP A 1 189 ? 7.875 -5.738 -14.555 1 98.19 189 ASP A N 1
ATOM 1469 C CA . ASP A 1 189 ? 8.094 -5.598 -13.117 1 98.19 189 ASP A CA 1
ATOM 1470 C C . ASP A 1 189 ? 6.781 -5.316 -12.391 1 98.19 189 ASP A C 1
ATOM 1472 O O . ASP A 1 189 ? 6.672 -4.336 -11.648 1 98.19 189 ASP A O 1
ATOM 1476 N N . ARG A 1 190 ? 5.812 -6.234 -12.609 1 98.25 190 ARG A N 1
ATOM 1477 C CA . ARG A 1 190 ? 4.508 -6.145 -11.961 1 98.25 190 ARG A CA 1
ATOM 1478 C C . ARG A 1 190 ? 4.203 -7.402 -11.156 1 98.25 190 ARG A C 1
ATOM 1480 O O . ARG A 1 190 ? 4.312 -8.516 -11.68 1 98.25 190 ARG A O 1
ATOM 1487 N N . LEU A 1 191 ? 3.867 -7.168 -9.859 1 98.56 191 LEU A N 1
ATOM 1488 C CA . LEU A 1 191 ? 3.342 -8.242 -9.023 1 98.56 191 LEU A CA 1
ATOM 1489 C C . LEU A 1 191 ? 1.817 -8.195 -8.977 1 98.56 191 LEU A C 1
ATOM 1491 O O . LEU A 1 191 ? 1.224 -7.117 -8.906 1 98.56 191 LEU A O 1
ATOM 1495 N N . PHE A 1 192 ? 1.214 -9.344 -9.086 1 97.81 192 PHE A N 1
ATOM 1496 C CA . PHE A 1 192 ? -0.207 -9.508 -8.797 1 97.81 192 PHE A CA 1
ATOM 1497 C C . PHE A 1 192 ? -0.413 -10.383 -7.57 1 97.81 192 PHE A C 1
ATOM 1499 O O . PHE A 1 192 ? 0.102 -11.5 -7.504 1 97.81 192 PHE A O 1
ATOM 1506 N N . VAL A 1 193 ? -1.13 -9.867 -6.586 1 96.12 193 VAL A N 1
ATOM 1507 C CA . VAL A 1 193 ? -1.314 -10.562 -5.316 1 96.12 193 VAL A CA 1
ATOM 1508 C C . VAL A 1 193 ? -2.805 -10.68 -5.004 1 96.12 193 VAL A C 1
ATOM 1510 O O . VAL A 1 193 ? -3.549 -9.703 -5.125 1 96.12 193 VAL A O 1
ATOM 1513 N N . VAL A 1 194 ? -3.215 -11.852 -4.637 1 92.62 194 VAL A N 1
ATOM 1514 C CA . VAL A 1 194 ? -4.621 -12.055 -4.301 1 92.62 194 VAL A CA 1
ATOM 1515 C C . VAL A 1 194 ? -4.758 -12.414 -2.824 1 92.62 194 VAL A C 1
ATOM 1517 O O . VAL A 1 194 ? -3.832 -12.969 -2.229 1 92.62 194 VAL A O 1
ATOM 1520 N N . THR A 1 195 ? -5.941 -12.047 -2.264 1 85.94 195 THR A N 1
ATOM 1521 C CA . THR A 1 195 ? -6.266 -12.406 -0.889 1 85.94 195 THR A CA 1
ATOM 1522 C C . THR A 1 195 ? -7.348 -13.484 -0.854 1 85.94 195 THR A C 1
ATOM 1524 O O . THR A 1 195 ? -7.938 -13.812 -1.887 1 85.94 195 THR A O 1
ATOM 1527 N N . GLU A 1 196 ? -7.488 -14.172 0.277 1 72.19 196 GLU A N 1
ATOM 1528 C CA . GLU A 1 196 ? -8.312 -15.375 0.404 1 72.19 196 GLU A CA 1
ATOM 1529 C C . GLU A 1 196 ? -9.797 -15.031 0.32 1 72.19 196 GLU A C 1
ATOM 1531 O O . GLU A 1 196 ? -10.539 -15.641 -0.46 1 72.19 196 GLU A O 1
ATOM 1536 N N . HIS A 1 197 ? -10.508 -14.602 1.532 1 66.81 197 HIS A N 1
ATOM 1537 C CA . HIS A 1 197 ? -11.961 -14.719 1.598 1 66.81 197 HIS A CA 1
ATOM 1538 C C . HIS A 1 197 ? -12.633 -13.375 1.323 1 66.81 197 HIS A C 1
ATOM 1540 O O . HIS A 1 197 ? -11.961 -12.352 1.221 1 66.81 197 HIS A O 1
ATOM 1546 N N . SER A 1 198 ? -13.906 -13.367 1.024 1 62.31 198 SER A N 1
ATOM 1547 C CA . SER A 1 198 ? -14.836 -12.328 0.594 1 62.31 198 SER A CA 1
ATOM 1548 C C . SER A 1 198 ? -14.82 -11.141 1.552 1 62.31 198 SER A C 1
ATOM 1550 O O . SER A 1 198 ? -14.922 -11.312 2.768 1 62.31 198 SER A O 1
ATOM 1552 N N . PRO A 1 199 ? -14.586 -10.055 0.837 1 73.31 199 PRO A N 1
ATOM 1553 C CA . PRO A 1 199 ? -14.43 -9.789 -0.595 1 73.31 199 PRO A CA 1
ATOM 1554 C C . PRO A 1 199 ? -13.008 -10.023 -1.086 1 73.31 199 PRO A C 1
ATOM 1556 O O . PRO A 1 199 ? -12.047 -9.75 -0.36 1 73.31 199 PRO A O 1
ATOM 1559 N N . LEU A 1 200 ? -12.898 -10.547 -2.27 1 80.25 200 LEU A N 1
ATOM 1560 C CA . LEU A 1 200 ? -11.609 -10.836 -2.875 1 80.25 200 LEU A CA 1
ATOM 1561 C C . LEU A 1 200 ? -10.867 -9.555 -3.236 1 80.25 200 LEU A C 1
ATOM 1563 O O . LEU A 1 200 ? -11.484 -8.602 -3.725 1 80.25 200 LEU A O 1
ATOM 1567 N N . LYS A 1 201 ? -9.656 -9.555 -2.877 1 85.81 201 LYS A N 1
ATOM 1568 C CA . LYS A 1 201 ? -8.805 -8.445 -3.293 1 85.81 201 LYS A CA 1
ATOM 1569 C C . LYS A 1 201 ? -7.723 -8.906 -4.258 1 85.81 201 LYS A C 1
ATOM 1571 O O . LYS A 1 201 ? -7.164 -10 -4.094 1 85.81 201 LYS A O 1
ATOM 1576 N N . LEU A 1 202 ? -7.512 -8.156 -5.262 1 91.5 202 LEU A N 1
ATOM 1577 C CA . LEU A 1 202 ? -6.398 -8.297 -6.191 1 91.5 202 LEU A CA 1
ATOM 1578 C C . LEU A 1 202 ? -5.582 -7.012 -6.258 1 91.5 202 LEU A C 1
ATOM 1580 O O . LEU A 1 202 ? -6.105 -5.953 -6.613 1 91.5 202 LEU A O 1
ATOM 1584 N N . TYR A 1 203 ? -4.344 -7.102 -5.91 1 93.56 203 TYR A N 1
ATOM 1585 C CA . TYR A 1 203 ? -3.461 -5.941 -5.984 1 93.56 203 TYR A CA 1
ATOM 1586 C C . TYR A 1 203 ? -2.439 -6.102 -7.102 1 93.56 203 TYR A C 1
ATOM 1588 O O . TYR A 1 203 ? -1.901 -7.195 -7.309 1 93.56 203 TYR A O 1
ATOM 1596 N N . GLU A 1 204 ? -2.254 -5.035 -7.781 1 96.5 204 GLU A N 1
ATOM 1597 C CA . GLU A 1 204 ? -1.142 -4.906 -8.719 1 96.5 204 GLU A CA 1
ATOM 1598 C C . GLU A 1 204 ? -0.052 -3.996 -8.156 1 96.5 204 GLU A C 1
ATOM 1600 O O . GLU A 1 204 ? -0.314 -2.84 -7.82 1 96.5 204 GLU A O 1
ATOM 1605 N N . ILE A 1 205 ? 1.103 -4.5 -8 1 97.88 205 ILE A N 1
ATOM 1606 C CA . ILE A 1 205 ? 2.234 -3.752 -7.465 1 97.88 205 ILE A CA 1
ATOM 1607 C C . ILE A 1 205 ? 3.299 -3.586 -8.547 1 97.88 205 ILE A C 1
ATOM 1609 O O . ILE A 1 205 ? 3.871 -4.57 -9.023 1 97.88 205 ILE A O 1
ATOM 1613 N N . ARG A 1 206 ? 3.609 -2.328 -8.945 1 98.31 206 ARG A N 1
ATOM 1614 C CA . ARG A 1 206 ? 4.586 -2.029 -9.984 1 98.31 206 ARG A CA 1
ATOM 1615 C C . ARG A 1 206 ? 5.871 -1.473 -9.383 1 98.31 206 ARG A C 1
ATOM 1617 O O . ARG A 1 206 ? 5.832 -0.689 -8.43 1 98.31 206 ARG A O 1
ATOM 1624 N N . GLY A 1 207 ? 6.973 -1.927 -9.93 1 98.31 207 GLY A N 1
ATOM 1625 C CA . GLY A 1 207 ? 8.266 -1.38 -9.555 1 98.31 207 GLY A CA 1
ATOM 1626 C C . GLY A 1 207 ? 8.844 -2.002 -8.297 1 98.31 207 GLY A C 1
ATOM 1627 O O . GLY A 1 207 ? 9.617 -1.366 -7.582 1 98.31 207 GLY A O 1
ATOM 1628 N N . PHE A 1 208 ? 8.359 -3.193 -7.93 1 98.5 208 PHE A N 1
ATOM 1629 C CA . PHE A 1 208 ? 8.844 -3.85 -6.719 1 98.5 208 PHE A CA 1
ATOM 1630 C C . PHE A 1 208 ? 10.328 -4.176 -6.84 1 98.5 208 PHE A C 1
ATOM 1632 O O . PHE A 1 208 ? 11.125 -3.781 -5.988 1 98.5 208 PHE A O 1
ATOM 1639 N N . LYS A 1 209 ? 10.656 -4.93 -7.91 1 98.31 209 LYS A N 1
ATOM 1640 C CA . LYS A 1 209 ? 12.047 -5.34 -8.078 1 98.31 209 LYS A CA 1
ATOM 1641 C C . LYS A 1 209 ? 12.961 -4.129 -8.273 1 98.31 209 LYS A C 1
ATOM 1643 O O . LYS A 1 209 ? 14.062 -4.086 -7.727 1 98.31 209 LYS A O 1
ATOM 1648 N N . ALA A 1 210 ? 12.562 -3.146 -9.07 1 97.62 210 ALA A N 1
ATOM 1649 C CA . ALA A 1 210 ? 13.336 -1.918 -9.25 1 97.62 210 ALA A CA 1
ATOM 1650 C C . ALA A 1 210 ? 13.578 -1.219 -7.914 1 97.62 210 ALA A C 1
ATOM 1652 O O . ALA A 1 210 ? 14.672 -0.708 -7.66 1 97.62 210 ALA A O 1
ATOM 1653 N N . SER A 1 211 ? 12.516 -1.168 -7.039 1 97.5 211 SER A N 1
ATOM 1654 C CA . SER A 1 211 ? 12.648 -0.541 -5.727 1 97.5 211 SER A CA 1
ATOM 1655 C C . SER A 1 211 ? 13.672 -1.27 -4.867 1 97.5 211 SER A C 1
ATOM 1657 O O . SER A 1 211 ? 14.453 -0.636 -4.152 1 97.5 211 SER A O 1
ATOM 1659 N N . LEU A 1 212 ? 13.672 -2.623 -4.953 1 96.75 212 LEU A N 1
ATOM 1660 C CA . LEU A 1 212 ? 14.664 -3.422 -4.246 1 96.75 212 LEU A CA 1
ATOM 1661 C C . LEU A 1 212 ? 16.078 -3.057 -4.695 1 96.75 212 LEU A C 1
ATOM 1663 O O . LEU A 1 212 ? 17.016 -3.086 -3.896 1 96.75 212 LEU A O 1
ATOM 1667 N N . ALA A 1 213 ? 16.219 -2.709 -5.957 1 96 213 ALA A N 1
ATOM 1668 C CA . ALA A 1 213 ? 17.516 -2.406 -6.539 1 96 213 ALA A CA 1
ATOM 1669 C C . ALA A 1 213 ? 17.891 -0.948 -6.305 1 96 213 ALA A C 1
ATOM 1671 O O . ALA A 1 213 ? 18.953 -0.499 -6.742 1 96 213 ALA A O 1
ATOM 1672 N N . GLY A 1 214 ? 17.016 -0.122 -5.668 1 94.69 214 GLY A N 1
ATOM 1673 C CA . GLY A 1 214 ? 17.375 1.239 -5.297 1 94.69 214 GLY A CA 1
ATOM 1674 C C . GLY A 1 214 ? 16.656 2.289 -6.129 1 94.69 214 GLY A C 1
ATOM 1675 O O . GLY A 1 214 ? 16.812 3.488 -5.895 1 94.69 214 GLY A O 1
ATOM 1676 N N . ASP A 1 215 ? 16 1.879 -7.156 1 95.38 215 ASP A N 1
ATOM 1677 C CA . ASP A 1 215 ? 15.188 2.797 -7.953 1 95.38 215 ASP A CA 1
ATOM 1678 C C . ASP A 1 215 ? 13.75 2.84 -7.445 1 95.38 215 ASP A C 1
ATOM 1680 O O . ASP A 1 215 ? 12.836 2.318 -8.094 1 95.38 215 ASP A O 1
ATOM 1684 N N . PHE A 1 216 ? 13.586 3.555 -6.422 1 96.25 216 PHE A N 1
ATOM 1685 C CA . PHE A 1 216 ? 12.336 3.527 -5.68 1 96.25 216 PHE A CA 1
ATOM 1686 C C . PHE A 1 216 ? 11.25 4.293 -6.422 1 96.25 216 PHE A C 1
ATOM 1688 O O . PHE A 1 216 ? 11.273 5.523 -6.477 1 96.25 216 PHE A O 1
ATOM 1695 N N . ASN A 1 217 ? 10.383 3.719 -7.109 1 96.62 217 ASN A N 1
ATOM 1696 C CA . ASN A 1 217 ? 9.141 4.16 -7.727 1 96.62 217 ASN A CA 1
ATOM 1697 C C . ASN A 1 217 ? 8.07 3.08 -7.664 1 96.62 217 ASN A C 1
ATOM 1699 O O . ASN A 1 217 ? 7.832 2.373 -8.648 1 96.62 217 ASN A O 1
ATOM 1703 N N . LEU A 1 218 ? 7.438 2.957 -6.539 1 98.25 218 LEU A N 1
ATOM 1704 C CA . LEU A 1 218 ? 6.52 1.866 -6.234 1 98.25 218 LEU A CA 1
ATOM 1705 C C . LEU A 1 218 ? 5.07 2.314 -6.395 1 98.25 218 LEU A C 1
ATOM 1707 O O . LEU A 1 218 ? 4.691 3.385 -5.914 1 98.25 218 LEU A O 1
ATOM 1711 N N . ARG A 1 219 ? 4.293 1.567 -7.141 1 97.25 219 ARG A N 1
ATOM 1712 C CA . ARG A 1 219 ? 2.867 1.827 -7.305 1 97.25 219 ARG A CA 1
ATOM 1713 C C . ARG A 1 219 ? 2.039 0.618 -6.883 1 97.25 219 ARG A C 1
ATOM 1715 O O . ARG A 1 219 ? 2.238 -0.486 -7.395 1 97.25 219 ARG A O 1
ATOM 1722 N N . VAL A 1 220 ? 1.214 0.755 -5.938 1 95.75 220 VAL A N 1
ATOM 1723 C CA . VAL A 1 220 ? 0.269 -0.275 -5.52 1 95.75 220 VAL A CA 1
ATOM 1724 C C . VAL A 1 220 ? -1.131 0.074 -6.016 1 95.75 220 VAL A C 1
ATOM 1726 O O . VAL A 1 220 ? -1.69 1.107 -5.645 1 95.75 220 VAL A O 1
ATOM 1729 N N . LEU A 1 221 ? -1.697 -0.744 -6.816 1 93 221 LEU A N 1
ATOM 1730 C CA . LEU A 1 221 ? -3 -0.507 -7.426 1 93 221 LEU A CA 1
ATOM 1731 C C . LEU A 1 221 ? -4.004 -1.575 -7 1 93 221 LEU A C 1
ATOM 1733 O O . LEU A 1 221 ? -3.658 -2.756 -6.918 1 93 221 LEU A O 1
ATOM 1737 N N . ASP A 1 222 ? -5.23 -1.157 -6.727 1 89.62 222 ASP A N 1
ATOM 1738 C CA . ASP A 1 222 ? -6.32 -2.08 -6.422 1 89.62 222 ASP A CA 1
ATOM 1739 C C . ASP A 1 222 ? -7.035 -2.521 -7.695 1 89.62 222 ASP A C 1
ATOM 1741 O O . ASP A 1 222 ? -7.668 -1.705 -8.375 1 89.62 222 ASP A O 1
ATOM 1745 N N . ARG A 1 223 ? -6.934 -3.797 -8.023 1 90.69 223 ARG A N 1
ATOM 1746 C CA . ARG A 1 223 ? -7.586 -4.363 -9.195 1 90.69 223 ARG A CA 1
ATOM 1747 C C . ARG A 1 223 ? -8.734 -5.281 -8.797 1 90.69 223 ARG A C 1
ATOM 1749 O O . ARG A 1 223 ? -9.117 -6.176 -9.555 1 90.69 223 ARG A O 1
ATOM 1756 N N . SER A 1 224 ? -9.273 -5.113 -7.641 1 88.31 224 SER A N 1
ATOM 1757 C CA . SER A 1 224 ? -10.297 -6.012 -7.105 1 88.31 224 SER A CA 1
ATOM 1758 C C . SER A 1 224 ? -11.531 -6.035 -7.996 1 88.31 224 SER A C 1
ATOM 1760 O O . SER A 1 224 ? -12.266 -7.027 -8.031 1 88.31 224 SER A O 1
ATOM 1762 N N . ASP A 1 225 ? -11.789 -5 -8.742 1 86.06 225 ASP A N 1
ATOM 1763 C CA . ASP A 1 225 ? -12.945 -4.938 -9.633 1 86.06 225 ASP A CA 1
ATOM 1764 C C . ASP A 1 225 ? -12.859 -6.004 -10.719 1 86.06 225 ASP A C 1
ATOM 1766 O O . ASP A 1 225 ? -13.883 -6.441 -11.25 1 86.06 225 ASP A O 1
ATOM 1770 N N . TRP A 1 226 ? -11.625 -6.363 -11.062 1 86.38 226 TRP A N 1
ATOM 1771 C CA . TRP A 1 226 ? -11.445 -7.434 -12.039 1 86.38 226 TRP A CA 1
ATOM 1772 C C . TRP A 1 226 ? -12.117 -8.719 -11.57 1 86.38 226 TRP A C 1
ATOM 1774 O O . TRP A 1 226 ? -12.531 -9.547 -12.391 1 86.38 226 TRP A O 1
ATOM 1784 N N . LEU A 1 227 ? -12.195 -8.883 -10.219 1 83.12 227 LEU A N 1
ATOM 1785 C CA . LEU A 1 227 ? -12.727 -10.102 -9.617 1 83.12 227 LEU A CA 1
ATOM 1786 C C . LEU A 1 227 ? -14.195 -9.938 -9.25 1 83.12 227 LEU A C 1
ATOM 1788 O O . LEU A 1 227 ? -15.016 -10.805 -9.562 1 83.12 227 LEU A O 1
ATOM 1792 N N . ASN A 1 228 ? -14.523 -8.844 -8.68 1 73.06 228 ASN A N 1
ATOM 1793 C CA . ASN A 1 228 ? -15.828 -8.656 -8.055 1 73.06 228 ASN A CA 1
ATOM 1794 C C . ASN A 1 228 ? -16.891 -8.32 -9.086 1 73.06 228 ASN A C 1
ATOM 1796 O O . ASN A 1 228 ? -18.078 -8.609 -8.883 1 73.06 228 ASN A O 1
ATOM 1800 N N . ASP A 1 229 ? -16.531 -7.605 -10.078 1 65.38 229 ASP A N 1
ATOM 1801 C CA . ASP A 1 229 ? -17.5 -7.27 -11.117 1 65.38 229 ASP A CA 1
ATOM 1802 C C . ASP A 1 229 ? -17.641 -8.406 -12.125 1 65.38 229 ASP A C 1
ATOM 1804 O O . ASP A 1 229 ? -18.547 -8.398 -12.953 1 65.38 229 ASP A O 1
ATOM 1808 N N . GLY A 1 230 ? -16.734 -9.297 -11.883 1 61.12 230 GLY A N 1
ATOM 1809 C CA . GLY A 1 230 ? -16.766 -10.406 -12.82 1 61.12 230 GLY A CA 1
ATOM 1810 C C . GLY A 1 230 ? -17.312 -11.68 -12.219 1 61.12 230 GLY A C 1
ATOM 1811 O O . GLY A 1 230 ? -18.266 -11.641 -11.43 1 61.12 230 GLY A O 1
ATOM 1812 N N . PHE A 1 231 ? -16.688 -12.68 -12.656 1 62.69 231 PHE A N 1
ATOM 1813 C CA . PHE A 1 231 ? -17.062 -14.07 -12.406 1 62.69 231 PHE A CA 1
ATOM 1814 C C . PHE A 1 231 ? -17 -14.383 -10.922 1 62.69 231 PHE A C 1
ATOM 1816 O O . PHE A 1 231 ? -17.844 -15.141 -10.406 1 62.69 231 PHE A O 1
ATOM 1823 N N . PHE A 1 232 ? -16.219 -13.75 -10.234 1 66.12 232 PHE A N 1
ATOM 1824 C CA . PHE A 1 232 ? -15.914 -14.102 -8.852 1 66.12 232 PHE A CA 1
ATOM 1825 C C . PHE A 1 232 ? -16.719 -13.242 -7.887 1 66.12 232 PHE A C 1
ATOM 1827 O O . PHE A 1 232 ? -16.625 -13.406 -6.668 1 66.12 232 PHE A O 1
ATOM 1834 N N . GLY A 1 233 ? -17.5 -12.258 -8.438 1 61.66 233 GLY A N 1
ATOM 1835 C CA . GLY A 1 233 ? -18.234 -11.297 -7.633 1 61.66 233 GLY A CA 1
ATOM 1836 C C . GLY A 1 233 ? -19.406 -11.914 -6.895 1 61.66 233 GLY A C 1
ATOM 1837 O O . GLY A 1 233 ? -19.984 -11.281 -6.012 1 61.66 233 GLY A O 1
ATOM 1838 N N . THR A 1 234 ? -19.875 -13.023 -7.316 1 56.22 234 THR A N 1
ATOM 1839 C CA . THR A 1 234 ? -21.109 -13.562 -6.754 1 56.22 234 THR A CA 1
ATOM 1840 C C . THR A 1 234 ? -20.859 -14.141 -5.363 1 56.22 234 THR A C 1
ATOM 1842 O O . THR A 1 234 ? -21.766 -14.703 -4.75 1 56.22 234 THR A O 1
ATOM 1845 N N . GLY A 1 235 ? -19.906 -13.781 -4.66 1 58.62 235 GLY A N 1
ATOM 1846 C CA . GLY A 1 235 ? -19.672 -14.211 -3.289 1 58.62 235 GLY A CA 1
ATOM 1847 C C . GLY A 1 235 ? -19.312 -15.672 -3.176 1 58.62 235 GLY A C 1
ATOM 1848 O O . GLY A 1 235 ? -19.547 -16.453 -4.098 1 58.62 235 GLY A O 1
ATOM 1849 N N . GLY A 1 236 ? -18.531 -16.203 -2.238 1 59.38 236 GLY A N 1
ATOM 1850 C CA . GLY A 1 236 ? -18.219 -17.578 -1.859 1 59.38 236 GLY A CA 1
ATOM 1851 C C . GLY A 1 236 ? -17.031 -18.156 -2.598 1 59.38 236 GLY A C 1
ATOM 1852 O O . GLY A 1 236 ? -16.719 -19.328 -2.457 1 59.38 236 GLY A O 1
ATOM 1853 N N . THR A 1 237 ? -16.453 -17.391 -3.531 1 70.75 237 THR A N 1
ATOM 1854 C CA . THR A 1 237 ? -15.281 -17.906 -4.223 1 70.75 237 THR A CA 1
ATOM 1855 C C . THR A 1 237 ? -14 -17.469 -3.521 1 70.75 237 THR A C 1
ATOM 1857 O O . THR A 1 237 ? -13.938 -16.359 -2.979 1 70.75 237 THR A O 1
ATOM 1860 N N . ALA A 1 238 ? -13.117 -18.469 -3.332 1 82.12 238 ALA A N 1
ATOM 1861 C CA . ALA A 1 238 ? -11.797 -18.172 -2.795 1 82.12 238 ALA A CA 1
ATOM 1862 C C . ALA A 1 238 ? -10.711 -18.453 -3.834 1 82.12 238 ALA A C 1
ATOM 1864 O O . ALA A 1 238 ? -10.805 -19.406 -4.598 1 82.12 238 ALA A O 1
ATOM 1865 N N . LEU A 1 239 ? -9.805 -17.578 -3.916 1 89.75 239 LEU A N 1
ATOM 1866 C CA . LEU A 1 239 ? -8.664 -17.766 -4.809 1 89.75 239 LEU A CA 1
ATOM 1867 C C . LEU A 1 239 ? -7.465 -18.312 -4.043 1 89.75 239 LEU A C 1
ATOM 1869 O O . LEU A 1 239 ? -7.184 -17.875 -2.924 1 89.75 239 LEU A O 1
ATOM 1873 N N . ALA A 1 240 ? -6.852 -19.25 -4.648 1 92.25 240 ALA A N 1
ATOM 1874 C CA . ALA A 1 240 ? -5.738 -19.922 -3.984 1 92.25 240 ALA A CA 1
ATOM 1875 C C . ALA A 1 240 ? -4.406 -19.531 -4.617 1 92.25 240 ALA A C 1
ATOM 1877 O O . ALA A 1 240 ? -3.365 -19.562 -3.957 1 92.25 240 ALA A O 1
ATOM 1878 N N . SER A 1 241 ? -4.449 -19.234 -5.852 1 96 241 SER A N 1
ATOM 1879 C CA . SER A 1 241 ? -3.215 -18.922 -6.566 1 96 241 SER A CA 1
ATOM 1880 C C . SER A 1 241 ? -3.5 -18.203 -7.879 1 96 241 SER A C 1
ATOM 1882 O O . SER A 1 241 ? -4.656 -18.094 -8.297 1 96 241 SER A O 1
ATOM 1884 N N . LEU A 1 242 ? -2.455 -17.672 -8.43 1 97.06 242 LEU A N 1
ATOM 1885 C CA . LEU A 1 242 ? -2.543 -17.062 -9.758 1 97.06 242 LEU A CA 1
ATOM 1886 C C . LEU A 1 242 ? -1.191 -17.109 -10.461 1 97.06 242 LEU A C 1
ATOM 1888 O O . LEU A 1 242 ? -0.154 -17.281 -9.82 1 97.06 242 LEU A O 1
ATOM 1892 N N . GLU A 1 243 ? -1.268 -17.047 -11.727 1 97.62 243 GLU A N 1
ATOM 1893 C CA . GLU A 1 243 ? -0.094 -16.984 -12.594 1 97.62 243 GLU A CA 1
ATOM 1894 C C . GLU A 1 243 ? -0.28 -15.945 -13.695 1 97.62 243 GLU A C 1
ATOM 1896 O O . GLU A 1 243 ? -1.409 -15.641 -14.078 1 97.62 243 GLU A O 1
ATOM 1901 N N . TYR A 1 244 ? 0.816 -15.398 -14.062 1 97.19 244 TYR A N 1
ATOM 1902 C CA . TYR A 1 244 ? 0.832 -14.438 -15.164 1 97.19 244 TYR A CA 1
ATOM 1903 C C . TYR A 1 244 ? 1.42 -15.055 -16.422 1 97.19 244 TYR A C 1
ATOM 1905 O O . TYR A 1 244 ? 2.514 -15.625 -16.391 1 97.19 244 TYR A O 1
ATOM 1913 N N . ASP A 1 245 ? 0.688 -14.953 -17.484 1 95.62 245 ASP A N 1
ATOM 1914 C CA . ASP A 1 245 ? 1.169 -15.422 -18.781 1 95.62 245 ASP A CA 1
ATOM 1915 C C . ASP A 1 245 ? 1.77 -14.273 -19.594 1 95.62 245 ASP A C 1
ATOM 1917 O O . ASP A 1 245 ? 1.044 -13.398 -20.078 1 95.62 245 ASP A O 1
ATOM 1921 N N . GLU A 1 246 ? 3.029 -14.336 -19.844 1 91.94 246 GLU A N 1
ATOM 1922 C CA . GLU A 1 246 ? 3.746 -13.25 -20.5 1 91.94 246 GLU A CA 1
ATOM 1923 C C . GLU A 1 246 ? 3.357 -13.141 -21.984 1 91.94 246 GLU A C 1
ATOM 1925 O O . GLU A 1 246 ? 3.404 -12.055 -22.562 1 91.94 246 GLU A O 1
ATOM 1930 N N . ASP A 1 247 ? 3.037 -14.234 -22.531 1 90.44 247 ASP A N 1
ATOM 1931 C CA . ASP A 1 247 ? 2.729 -14.242 -23.953 1 90.44 247 ASP A CA 1
ATOM 1932 C C . ASP A 1 247 ? 1.412 -13.516 -24.234 1 90.44 247 ASP A C 1
ATOM 1934 O O . ASP A 1 247 ? 1.334 -12.695 -25.156 1 90.44 247 ASP A O 1
ATOM 1938 N N . SER A 1 248 ? 0.423 -13.805 -23.453 1 90.25 248 SER A N 1
ATOM 1939 C CA . SER A 1 248 ? -0.898 -13.234 -23.688 1 90.25 248 SER A CA 1
ATOM 1940 C C . SER A 1 248 ? -1.117 -11.984 -22.844 1 90.25 248 SER A C 1
ATOM 1942 O O . SER A 1 248 ? -2.055 -11.219 -23.094 1 90.25 248 SER A O 1
ATOM 1944 N N . ASP A 1 249 ? -0.311 -11.75 -21.828 1 93.06 249 ASP A N 1
ATOM 1945 C CA . ASP A 1 249 ? -0.489 -10.68 -20.859 1 93.06 249 ASP A CA 1
ATOM 1946 C C . ASP A 1 249 ? -1.764 -10.883 -20.047 1 93.06 249 ASP A C 1
ATOM 1948 O O . ASP A 1 249 ? -2.469 -9.922 -19.734 1 93.06 249 ASP A O 1
ATOM 1952 N N . HIS A 1 250 ? -2.104 -12.164 -19.844 1 95.06 250 HIS A N 1
ATOM 1953 C CA . HIS A 1 250 ? -3.293 -12.516 -19.078 1 95.06 250 HIS A CA 1
ATOM 1954 C C . HIS A 1 250 ? -2.92 -13.117 -17.719 1 95.06 250 HIS A C 1
ATOM 1956 O O . HIS A 1 250 ? -1.785 -13.562 -17.531 1 95.06 250 HIS A O 1
ATOM 1962 N N . LEU A 1 251 ? -3.877 -13.055 -16.844 1 96.19 251 LEU A N 1
ATOM 1963 C CA . LEU A 1 251 ? -3.764 -13.734 -15.562 1 96.19 251 LEU A CA 1
ATOM 1964 C C . LEU A 1 251 ? -4.555 -15.039 -15.57 1 96.19 251 LEU A C 1
ATOM 1966 O O . LEU A 1 251 ? -5.656 -15.102 -16.125 1 96.19 251 LEU A O 1
ATOM 1970 N N . ILE A 1 252 ? -3.971 -16.047 -15.031 1 96.25 252 ILE A N 1
ATOM 1971 C CA . ILE A 1 252 ? -4.664 -17.297 -14.773 1 96.25 252 ILE A CA 1
ATOM 1972 C C . ILE A 1 252 ? -4.91 -17.453 -13.273 1 96.25 252 ILE A C 1
ATOM 1974 O O . ILE A 1 252 ? -3.967 -17.5 -12.484 1 96.25 252 ILE A O 1
ATOM 1978 N N . LEU A 1 253 ? -6.141 -17.562 -12.922 1 95 253 LEU A N 1
ATOM 1979 C CA . LEU A 1 253 ? -6.535 -17.656 -11.516 1 95 253 LEU A CA 1
ATOM 1980 C C . LEU A 1 253 ? -6.949 -19.078 -11.156 1 95 253 LEU A C 1
ATOM 1982 O O . LEU A 1 253 ? -7.594 -19.766 -11.961 1 95 253 LEU A O 1
ATOM 1986 N N . LEU A 1 254 ? -6.602 -19.516 -9.977 1 95.06 254 LEU A N 1
ATOM 1987 C CA . LEU A 1 254 ? -6.98 -20.812 -9.453 1 95.06 254 LEU A CA 1
ATOM 1988 C C . LEU A 1 254 ? -7.898 -20.656 -8.242 1 95.06 254 LEU A C 1
ATOM 1990 O O . LEU A 1 254 ? -7.535 -20 -7.262 1 95.06 254 LEU A O 1
ATOM 1994 N N . SER A 1 255 ? -9.047 -21.203 -8.328 1 90.88 255 SER A N 1
ATOM 1995 C CA . SER A 1 255 ? -9.969 -21.266 -7.195 1 90.88 255 SER A CA 1
ATOM 1996 C C . SER A 1 255 ? -10.094 -22.688 -6.664 1 90.88 255 SER A C 1
ATOM 1998 O O . SER A 1 255 ? -10.539 -23.594 -7.379 1 90.88 255 SER A O 1
ATOM 2000 N N . ASP A 1 256 ? -9.719 -22.828 -5.414 1 89.44 256 ASP A N 1
ATOM 2001 C CA . ASP A 1 256 ? -9.875 -24.156 -4.805 1 89.44 256 ASP A CA 1
ATOM 2002 C C . ASP A 1 256 ? -11.336 -24.453 -4.52 1 89.44 256 ASP A C 1
ATOM 2004 O O . ASP A 1 256 ? -11.82 -25.547 -4.832 1 89.44 256 ASP A O 1
ATOM 2008 N N . GLU A 1 257 ? -12.047 -23.5 -4.066 1 84 257 GLU A N 1
ATOM 2009 C CA . GLU A 1 257 ? -13.438 -23.688 -3.678 1 84 257 GLU A CA 1
ATOM 2010 C C . GLU A 1 257 ? -14.297 -24.078 -4.879 1 84 257 GLU A C 1
ATOM 2012 O O . GLU A 1 257 ? -15.109 -25 -4.805 1 84 257 GLU A O 1
ATOM 2017 N N . SER A 1 258 ? -14.07 -23.406 -5.926 1 83.94 258 SER A N 1
ATOM 2018 C CA . SER A 1 258 ? -14.883 -23.641 -7.113 1 83.94 258 SER A CA 1
ATOM 2019 C C . SER A 1 258 ? -14.266 -24.719 -8 1 83.94 258 SER A C 1
ATOM 2021 O O . SER A 1 258 ? -14.867 -25.141 -8.984 1 83.94 258 SER A O 1
ATOM 2023 N N . ARG A 1 259 ? -13.117 -25.156 -7.695 1 91.69 259 ARG A N 1
ATOM 2024 C CA . ARG A 1 259 ? -12.375 -26.109 -8.516 1 91.69 259 ARG A CA 1
ATOM 2025 C C . ARG A 1 259 ? -12.352 -25.672 -9.977 1 91.69 259 ARG A C 1
ATOM 2027 O O . ARG A 1 259 ? -12.828 -26.406 -10.852 1 91.69 259 ARG A O 1
ATOM 2034 N N . LEU A 1 260 ? -11.68 -24.562 -10.07 1 91.62 260 LEU A N 1
ATOM 2035 C CA . LEU A 1 260 ? -11.773 -23.906 -11.367 1 91.62 260 LEU A CA 1
ATOM 2036 C C . LEU A 1 260 ? -10.516 -23.078 -11.656 1 91.62 260 LEU A C 1
ATOM 2038 O O . LEU A 1 260 ? -9.945 -22.484 -10.742 1 91.62 260 LEU A O 1
ATOM 2042 N N . LEU A 1 261 ? -10.117 -23.109 -12.945 1 94.06 261 LEU A N 1
ATOM 2043 C CA . LEU A 1 261 ? -9.172 -22.141 -13.492 1 94.06 261 LEU A CA 1
ATOM 2044 C C . LEU A 1 261 ? -9.891 -21.078 -14.32 1 94.06 261 LEU A C 1
ATOM 2046 O O . LEU A 1 261 ? -10.805 -21.391 -15.086 1 94.06 261 LEU A O 1
ATOM 2050 N N . ALA A 1 262 ? -9.492 -19.844 -14.117 1 92 262 ALA A N 1
ATOM 2051 C CA . ALA A 1 262 ? -10.062 -18.734 -14.891 1 92 262 ALA A CA 1
ATOM 2052 C C . ALA A 1 262 ? -8.969 -17.875 -15.516 1 92 262 ALA A C 1
ATOM 2054 O O . ALA A 1 262 ? -7.984 -17.531 -14.852 1 92 262 ALA A O 1
ATOM 2055 N N . GLU A 1 263 ? -9.148 -17.578 -16.75 1 93.19 263 GLU A N 1
ATOM 2056 C CA . GLU A 1 263 ? -8.266 -16.672 -17.469 1 93.19 263 GLU A CA 1
ATOM 2057 C C . GLU A 1 263 ? -8.859 -15.258 -17.516 1 93.19 263 GLU A C 1
ATOM 2059 O O . GLU A 1 263 ? -9.984 -15.07 -17.984 1 93.19 263 GLU A O 1
ATOM 2064 N N . VAL A 1 264 ? -8.078 -14.344 -17.062 1 92.12 264 VAL A N 1
ATOM 2065 C CA . VAL A 1 264 ? -8.5 -12.945 -17.047 1 92.12 264 VAL A CA 1
ATOM 2066 C C . VAL A 1 264 ? -7.559 -12.117 -17.922 1 92.12 264 VAL A C 1
ATOM 2068 O O . VAL A 1 264 ? -6.336 -12.211 -17.797 1 92.12 264 VAL A O 1
ATOM 2071 N N . ASP A 1 265 ? -8.102 -11.25 -18.797 1 91 265 ASP A N 1
ATOM 2072 C CA . ASP A 1 265 ? -7.262 -10.477 -19.703 1 91 265 ASP A CA 1
ATOM 2073 C C . ASP A 1 265 ? -6.82 -9.164 -19.062 1 91 265 ASP A C 1
ATOM 2075 O O . ASP A 1 265 ? -7.066 -8.93 -17.875 1 91 265 ASP A O 1
ATOM 2079 N N . GLY A 1 266 ? -6.125 -8.391 -19.828 1 88.31 266 GLY A N 1
ATOM 2080 C CA . GLY A 1 266 ? -5.527 -7.172 -19.312 1 88.31 266 GLY A CA 1
ATOM 2081 C C . GLY A 1 266 ? -6.551 -6.117 -18.953 1 88.31 266 GLY A C 1
ATOM 2082 O O . GLY A 1 266 ? -6.215 -5.113 -18.312 1 88.31 266 GLY A O 1
ATOM 2083 N N . GLN A 1 267 ? -7.801 -6.324 -19.25 1 86.19 267 GLN A N 1
ATOM 2084 C CA . GLN A 1 267 ? -8.867 -5.391 -18.906 1 86.19 267 GLN A CA 1
ATOM 2085 C C . GLN A 1 267 ? -9.688 -5.898 -17.734 1 86.19 267 GLN A C 1
ATOM 2087 O O . GLN A 1 267 ? -10.594 -5.211 -17.25 1 86.19 267 GLN A O 1
ATOM 2092 N N . GLY A 1 268 ? -9.328 -7.086 -17.297 1 87.94 268 GLY A N 1
ATOM 2093 C CA . GLY A 1 268 ? -10.023 -7.652 -16.156 1 87.94 268 GLY A CA 1
ATOM 2094 C C . GLY A 1 268 ? -11.195 -8.539 -16.547 1 87.94 268 GLY A C 1
ATOM 2095 O O . GLY A 1 268 ? -11.945 -9 -15.688 1 87.94 268 GLY A O 1
ATOM 2096 N N . ASP A 1 269 ? -11.352 -8.797 -17.797 1 87.25 269 ASP A N 1
ATOM 2097 C CA . ASP A 1 269 ? -12.445 -9.648 -18.25 1 87.25 269 ASP A CA 1
ATOM 2098 C C . ASP A 1 269 ? -12.039 -11.125 -18.234 1 87.25 269 ASP A C 1
ATOM 2100 O O . ASP A 1 269 ? -10.93 -11.469 -18.656 1 87.25 269 ASP A O 1
ATOM 2104 N N . THR A 1 270 ? -12.945 -11.922 -17.719 1 88.62 270 THR A N 1
ATOM 2105 C CA . THR A 1 270 ? -12.727 -13.359 -17.797 1 88.62 270 THR A CA 1
ATOM 2106 C C . THR A 1 270 ? -12.93 -13.859 -19.234 1 88.62 270 THR A C 1
ATOM 2108 O O . THR A 1 270 ? -14.008 -13.695 -19.797 1 88.62 270 THR A O 1
ATOM 2111 N N . VAL A 1 271 ? -11.945 -14.57 -19.781 1 88 271 VAL A N 1
ATOM 2112 C CA . VAL A 1 271 ? -12.031 -14.875 -21.219 1 88 271 VAL A CA 1
ATOM 2113 C C . VAL A 1 271 ? -12.047 -16.391 -21.422 1 88 271 VAL A C 1
ATOM 2115 O O . VAL A 1 271 ? -12.438 -16.859 -22.484 1 88 271 VAL A O 1
ATOM 2118 N N . SER A 1 272 ? -11.688 -17.156 -20.484 1 89.5 272 SER A N 1
ATOM 2119 C CA . SER A 1 272 ? -11.797 -18.609 -20.578 1 89.5 272 SER A CA 1
ATOM 2120 C C . SER A 1 272 ? -11.805 -19.25 -19.203 1 89.5 272 SER A C 1
ATOM 2122 O O . SER A 1 272 ? -11.383 -18.641 -18.219 1 89.5 272 SER A O 1
ATOM 2124 N N . LEU A 1 273 ? -12.344 -20.422 -19.172 1 90.5 273 LEU A N 1
ATOM 2125 C CA . LEU A 1 273 ? -12.461 -21.203 -17.953 1 90.5 273 LEU A CA 1
ATOM 2126 C C . LEU A 1 273 ? -12.078 -22.656 -18.188 1 90.5 273 LEU A C 1
ATOM 2128 O O . LEU A 1 273 ? -12.203 -23.156 -19.297 1 90.5 273 LEU A O 1
ATOM 2132 N N . ARG A 1 274 ? -11.586 -23.281 -17.156 1 91.94 274 ARG A N 1
ATOM 2133 C CA . ARG A 1 274 ? -11.352 -24.719 -17.172 1 91.94 274 ARG A CA 1
ATOM 2134 C C . ARG A 1 274 ? -11.727 -25.344 -15.828 1 91.94 274 ARG A C 1
ATOM 2136 O O . ARG A 1 274 ? -11.133 -25.016 -14.797 1 91.94 274 ARG A O 1
ATOM 2143 N N . SER A 1 275 ? -12.711 -26.219 -15.898 1 92.56 275 SER A N 1
ATOM 2144 C CA . SER A 1 275 ? -13.156 -26.906 -14.695 1 92.56 275 SER A CA 1
ATOM 2145 C C . SER A 1 275 ? -12.133 -27.938 -14.242 1 92.56 275 SER A C 1
ATOM 2147 O O . SER A 1 275 ? -11.531 -28.641 -15.07 1 92.56 275 SER A O 1
ATOM 2149 N N . LEU A 1 276 ? -12.023 -28.094 -12.891 1 95.62 276 LEU A N 1
ATOM 2150 C CA . LEU A 1 276 ? -11.109 -29.062 -12.305 1 95.62 276 LEU A CA 1
ATOM 2151 C C . LEU A 1 276 ? -11.883 -30.172 -11.602 1 95.62 276 LEU A C 1
ATOM 2153 O O . LEU A 1 276 ? -11.367 -30.812 -10.688 1 95.62 276 LEU A O 1
ATOM 2157 N N . TRP A 1 277 ? -13.055 -30.312 -12.07 1 93.62 277 TRP A N 1
ATOM 2158 C CA . TRP A 1 277 ? -13.883 -31.438 -11.633 1 93.62 277 TRP A CA 1
ATOM 2159 C C . TRP A 1 277 ? -13.578 -32.688 -12.445 1 93.62 277 TRP A C 1
ATOM 2161 O O . TRP A 1 277 ? -13.078 -32.594 -13.57 1 93.62 277 TRP A O 1
ATOM 2171 N N . ARG A 1 278 ? -14.008 -33.781 -11.82 1 94.88 278 ARG A N 1
ATOM 2172 C CA . ARG A 1 278 ? -13.875 -35.062 -12.523 1 94.88 278 ARG A CA 1
ATOM 2173 C C . ARG A 1 278 ? -14.523 -34.969 -13.898 1 94.88 278 ARG A C 1
ATOM 2175 O O . ARG A 1 278 ? -15.578 -34.344 -14.062 1 94.88 278 ARG A O 1
ATOM 2182 N N . ASN A 1 279 ? -13.844 -35.688 -14.875 1 92.5 279 ASN A N 1
ATOM 2183 C CA . ASN A 1 279 ? -14.312 -35.844 -16.25 1 92.5 279 ASN A CA 1
ATOM 2184 C C . ASN A 1 279 ? -14.156 -34.531 -17.031 1 92.5 279 ASN A C 1
ATOM 2186 O O . ASN A 1 279 ? -14.75 -34.344 -18.094 1 92.5 279 ASN A O 1
ATOM 2190 N N . SER A 1 280 ? -13.555 -33.625 -16.469 1 90.5 280 SER A N 1
ATOM 2191 C CA . SER A 1 280 ? -13.125 -32.406 -17.156 1 90.5 280 SER A CA 1
ATOM 2192 C C . SER A 1 280 ? -11.609 -32.344 -17.281 1 90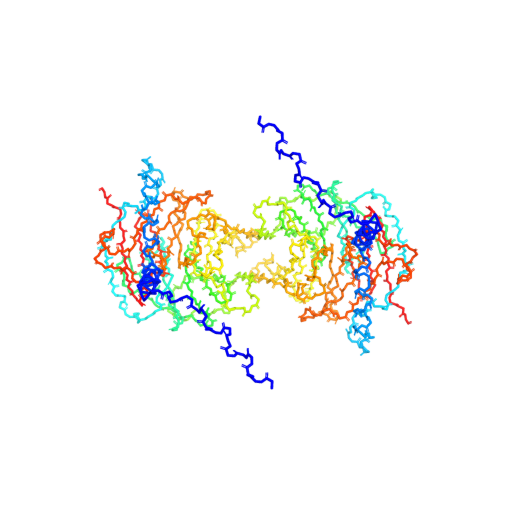.5 280 SER A C 1
ATOM 2194 O O . SER A 1 280 ? -10.891 -32.781 -16.375 1 90.5 280 SER A O 1
ATOM 2196 N N . ALA A 1 281 ? -11.125 -31.859 -18.453 1 92.56 281 ALA A N 1
ATOM 2197 C CA . ALA A 1 281 ? -9.695 -31.688 -18.703 1 92.56 281 ALA A CA 1
ATOM 2198 C C . ALA A 1 281 ? -8.961 -33.031 -18.562 1 92.56 281 ALA A C 1
ATOM 2200 O O . ALA A 1 281 ? -7.82 -33.062 -18.094 1 92.56 281 ALA A O 1
ATOM 2201 N N . GLY A 1 282 ? -9.648 -34.062 -18.781 1 94.81 282 GLY A N 1
ATOM 2202 C CA . GLY A 1 282 ? -9.047 -35.406 -18.719 1 94.81 282 GLY A CA 1
ATOM 2203 C C . GLY A 1 282 ? -8.883 -35.938 -17.312 1 94.81 282 GLY A C 1
ATOM 2204 O O . GLY A 1 282 ? -8.312 -37 -17.109 1 94.81 282 GLY A O 1
ATOM 2205 N N . LEU A 1 283 ? -9.414 -35.281 -16.328 1 96.94 283 LEU A N 1
ATOM 2206 C CA . LEU A 1 283 ? -9.25 -35.625 -14.922 1 96.94 283 LEU A CA 1
ATOM 2207 C C . LEU A 1 283 ? -10.125 -36.844 -14.57 1 96.94 283 LEU A C 1
ATOM 2209 O O . LEU A 1 283 ? -11.305 -36.875 -14.906 1 96.94 283 LEU A O 1
ATOM 2213 N N . LYS A 1 284 ? -9.57 -37.812 -13.883 1 97.44 284 LYS A N 1
ATOM 2214 C CA . LYS A 1 284 ? -10.312 -38.969 -13.398 1 97.44 284 LYS A CA 1
ATOM 2215 C C . LYS A 1 284 ? -11.047 -38.656 -12.102 1 97.44 284 LYS A C 1
ATOM 2217 O O . LYS A 1 284 ? -12.086 -39.25 -11.805 1 97.44 284 LYS A O 1
ATOM 2222 N N . GLU A 1 285 ? -10.477 -37.781 -11.328 1 97.12 285 GLU A N 1
ATOM 2223 C CA . GLU A 1 285 ? -11.047 -37.344 -10.055 1 97.12 285 GLU A CA 1
ATOM 2224 C C . GLU A 1 285 ? -11.047 -35.812 -9.938 1 97.12 285 GLU A C 1
ATOM 2226 O O . GLU A 1 285 ? -10.297 -35.156 -10.641 1 97.12 285 GLU A O 1
ATOM 2231 N N . ASN A 1 286 ? -11.844 -35.312 -9 1 95.69 286 ASN A N 1
ATOM 2232 C CA . ASN A 1 286 ? -11.773 -33.906 -8.672 1 95.69 286 ASN A CA 1
ATOM 2233 C C . ASN A 1 286 ? -10.414 -33.531 -8.102 1 95.69 286 ASN A C 1
ATOM 2235 O O . ASN A 1 286 ? -9.836 -34.281 -7.312 1 95.69 286 ASN A O 1
ATOM 2239 N N . VAL A 1 287 ? -9.891 -32.406 -8.555 1 95.94 287 VAL A N 1
ATOM 2240 C CA . VAL A 1 287 ? -8.703 -31.906 -7.875 1 95.94 287 VAL A CA 1
ATOM 2241 C C . VAL A 1 287 ? -9.086 -31.438 -6.473 1 95.94 287 VAL A C 1
ATOM 2243 O O . VAL A 1 287 ? -9.922 -30.531 -6.312 1 95.94 287 VAL A O 1
ATOM 2246 N N . PRO A 1 288 ? -8.461 -32.031 -5.508 1 95.06 288 PRO A N 1
ATOM 2247 C CA . PRO A 1 288 ? -8.781 -31.531 -4.168 1 95.06 288 PRO A CA 1
ATOM 2248 C C . PRO A 1 288 ? -8.016 -30.266 -3.809 1 95.06 288 PRO A C 1
ATOM 2250 O O . PRO A 1 288 ? -6.816 -30.156 -4.074 1 95.06 288 PRO A O 1
ATOM 2253 N N . GLN A 1 289 ? -8.5 -29.266 -3.258 1 93.38 289 GLN A N 1
ATOM 2254 C CA . GLN A 1 289 ? -7.945 -28.062 -2.645 1 93.38 289 GLN A CA 1
ATOM 2255 C C . GLN A 1 289 ? -6.734 -27.562 -3.424 1 93.38 289 GLN A C 1
ATOM 2257 O O . GLN A 1 289 ? -5.625 -27.484 -2.885 1 93.38 289 GLN A O 1
ATOM 2262 N N . GLY A 1 290 ? -6.812 -27.219 -4.734 1 95.75 290 GLY A N 1
ATOM 2263 C CA . GLY A 1 290 ? -5.734 -26.594 -5.492 1 95.75 290 GLY A CA 1
ATOM 2264 C C . GLY A 1 290 ? -5.125 -25.391 -4.801 1 95.75 290 GLY A C 1
ATOM 2265 O O . GLY A 1 290 ? -5.848 -24.516 -4.328 1 95.75 290 GLY A O 1
ATOM 2266 N N . GLU A 1 291 ? -3.709 -25.359 -4.711 1 95.31 291 GLU A N 1
ATOM 2267 C CA . GLU A 1 291 ? -3.092 -24.359 -3.846 1 95.31 291 GLU A CA 1
ATOM 2268 C C . GLU A 1 291 ? -1.938 -23.656 -4.555 1 95.31 291 GLU A C 1
ATOM 2270 O O . GLU A 1 291 ? -1.369 -22.688 -4.027 1 95.31 291 GLU A O 1
ATOM 2275 N N . GLY A 1 292 ? -1.549 -24.094 -5.715 1 98.06 292 GLY A N 1
ATOM 2276 C CA . GLY A 1 292 ? -0.438 -23.5 -6.438 1 98.06 292 GLY A CA 1
ATOM 2277 C C . GLY A 1 292 ? -0.501 -23.734 -7.934 1 98.06 292 GLY A C 1
ATOM 2278 O O . GLY A 1 292 ? -0.894 -24.812 -8.383 1 98.06 292 GLY A O 1
ATOM 2279 N N . LEU A 1 293 ? -0.098 -22.766 -8.617 1 98.31 293 LEU A N 1
ATOM 2280 C CA . LEU A 1 293 ? -0.103 -22.781 -10.078 1 98.31 293 LEU A CA 1
ATOM 2281 C C . LEU A 1 293 ? 1.188 -22.188 -10.633 1 98.31 293 LEU A C 1
ATOM 2283 O O . LEU A 1 293 ? 1.686 -21.188 -10.125 1 98.31 293 LEU A O 1
ATOM 2287 N N . ALA A 1 294 ? 1.717 -22.828 -11.664 1 98.69 294 ALA A N 1
ATOM 2288 C CA . ALA A 1 294 ? 2.891 -22.312 -12.352 1 98.69 294 ALA A CA 1
ATOM 2289 C C . ALA A 1 294 ? 2.811 -22.578 -13.852 1 98.69 294 ALA A C 1
ATOM 2291 O O . ALA A 1 294 ? 2.18 -23.547 -14.281 1 98.69 294 ALA A O 1
ATOM 2292 N N . LEU A 1 295 ? 3.367 -21.734 -14.609 1 97.5 295 LEU A N 1
ATOM 2293 C CA . LEU A 1 295 ? 3.443 -21.828 -16.062 1 97.5 295 LEU A CA 1
ATOM 2294 C C . LEU A 1 295 ? 4.891 -21.75 -16.531 1 97.5 295 LEU A C 1
ATOM 2296 O O . LEU A 1 295 ? 5.648 -20.875 -16.109 1 97.5 295 LEU A O 1
ATOM 2300 N N . ASP A 1 296 ? 5.258 -22.719 -17.375 1 96.69 296 ASP A N 1
ATOM 2301 C CA . ASP A 1 296 ? 6.625 -22.641 -17.891 1 96.69 296 ASP A CA 1
ATOM 2302 C C . ASP A 1 296 ? 6.664 -21.953 -19.25 1 96.69 296 ASP A C 1
ATOM 2304 O O . ASP A 1 296 ? 5.645 -21.453 -19.734 1 96.69 296 ASP A O 1
ATOM 2308 N N . GLU A 1 297 ? 7.828 -21.844 -19.859 1 92.5 297 GLU A N 1
ATOM 2309 C CA . GLU A 1 297 ? 8.039 -21.078 -21.094 1 92.5 297 GLU A CA 1
ATOM 2310 C C . GLU A 1 297 ? 7.375 -21.75 -22.281 1 92.5 297 GLU A C 1
ATOM 2312 O O . GLU A 1 297 ? 7.191 -21.125 -23.344 1 92.5 297 GLU A O 1
ATOM 2317 N N . LYS A 1 298 ? 7.027 -23.016 -22.172 1 91.38 298 LYS A N 1
ATOM 2318 C CA . LYS A 1 298 ? 6.418 -23.766 -23.266 1 91.38 298 LYS A CA 1
ATOM 2319 C C . LYS A 1 298 ? 4.898 -23.797 -23.141 1 91.38 298 LYS A C 1
ATOM 2321 O O . LYS A 1 298 ? 4.207 -24.391 -23.969 1 91.38 298 LYS A O 1
ATOM 2326 N N . GLY A 1 299 ? 4.438 -23.203 -22.094 1 92.44 299 GLY A N 1
ATOM 2327 C CA . GLY A 1 299 ? 2.996 -23.156 -21.891 1 92.44 299 GLY A CA 1
ATOM 2328 C C . GLY A 1 299 ? 2.457 -24.328 -21.109 1 92.44 299 GLY A C 1
ATOM 2329 O O . GLY A 1 299 ? 1.25 -24.578 -21.094 1 92.44 299 GLY A O 1
ATOM 2330 N N . ARG A 1 300 ? 3.336 -25.141 -20.562 1 95.62 300 ARG A N 1
ATOM 2331 C CA . ARG A 1 300 ? 2.891 -26.219 -19.672 1 95.62 300 ARG A CA 1
ATOM 2332 C C . ARG A 1 300 ? 2.426 -25.656 -18.328 1 95.62 300 ARG A C 1
ATOM 2334 O O . ARG A 1 300 ? 3.061 -24.75 -17.766 1 95.62 300 ARG A O 1
ATOM 2341 N N . LEU A 1 301 ? 1.312 -26.219 -17.891 1 97.56 301 LEU A N 1
ATOM 2342 C CA . LEU A 1 301 ? 0.738 -25.766 -16.625 1 97.56 301 LEU A CA 1
ATOM 2343 C C . LEU A 1 301 ? 0.978 -26.797 -15.531 1 97.56 301 LEU A C 1
ATOM 2345 O O . LEU A 1 301 ? 0.66 -27.984 -15.703 1 97.56 301 LEU A O 1
ATOM 2349 N N . TYR A 1 302 ? 1.621 -26.344 -14.477 1 98.81 302 TYR A N 1
ATOM 2350 C CA . TYR A 1 302 ? 1.82 -27.172 -13.289 1 98.81 302 TYR A CA 1
ATOM 2351 C C . TYR A 1 302 ? 0.888 -26.734 -12.164 1 98.81 302 TYR A C 1
ATOM 2353 O O . TYR A 1 302 ? 0.621 -25.547 -11.992 1 98.81 302 TYR A O 1
ATOM 2361 N N . MET A 1 303 ? 0.405 -27.641 -11.414 1 98.75 303 MET A N 1
ATOM 2362 C CA . MET A 1 303 ? -0.466 -27.328 -10.289 1 98.75 303 MET A CA 1
ATOM 2363 C C . MET A 1 303 ? -0.166 -28.25 -9.102 1 98.75 303 MET A C 1
ATOM 2365 O O . MET A 1 303 ? 0.258 -29.391 -9.289 1 98.75 303 MET A O 1
ATOM 2369 N N . ILE A 1 304 ? -0.327 -27.75 -7.922 1 98.69 304 ILE A N 1
ATOM 2370 C CA . ILE A 1 304 ? -0.243 -28.562 -6.715 1 98.69 304 ILE A CA 1
ATOM 2371 C C . ILE A 1 304 ? -1.511 -28.375 -5.883 1 98.69 304 ILE A C 1
ATOM 2373 O O . ILE A 1 304 ? -2.205 -27.375 -6.008 1 98.69 304 ILE A O 1
ATOM 2377 N N . SER A 1 305 ? -1.858 -29.359 -5.164 1 97.69 305 SER A N 1
ATOM 2378 C CA . SER A 1 305 ? -3.01 -29.328 -4.266 1 97.69 305 SER A CA 1
ATOM 2379 C C . SER A 1 305 ? -2.689 -30 -2.932 1 97.69 305 SER A C 1
ATOM 2381 O O . SER A 1 305 ? -1.698 -30.719 -2.812 1 97.69 305 SER A O 1
ATOM 2383 N N . GLU A 1 306 ? -3.451 -29.578 -2 1 94.69 306 GLU A N 1
ATOM 2384 C CA . GLU A 1 306 ? -3.277 -30.219 -0.702 1 94.69 306 GLU A CA 1
ATOM 2385 C C . GLU A 1 306 ? -3.812 -31.656 -0.72 1 94.69 306 GLU A C 1
ATOM 2387 O O . GLU A 1 306 ? -4.785 -31.953 -1.421 1 94.69 306 GLU A O 1
ATOM 2392 N N . PRO A 1 307 ? -3.248 -32.594 0.134 1 95.56 307 PRO A N 1
ATOM 2393 C CA . PRO A 1 307 ? -2.186 -32.25 1.083 1 95.56 307 PRO A CA 1
ATOM 2394 C C . PRO A 1 307 ? -0.82 -32.094 0.414 1 95.56 307 PRO A C 1
ATOM 2396 O O . PRO A 1 307 ? 0.078 -31.469 0.965 1 95.56 307 PRO A O 1
ATOM 2399 N N . ASN A 1 308 ? -0.543 -32.875 -0.835 1 98.12 308 ASN A N 1
ATOM 2400 C CA . ASN A 1 308 ? 0.783 -32.906 -1.443 1 98.12 308 ASN A CA 1
ATOM 2401 C C . ASN A 1 308 ? 0.734 -33.406 -2.881 1 98.12 308 ASN A C 1
ATOM 2403 O O . ASN A 1 308 ? 1.671 -34.062 -3.344 1 98.12 308 ASN A O 1
ATOM 2407 N N . LEU A 1 309 ? -0.315 -33.188 -3.6 1 98.62 309 LEU A N 1
ATOM 2408 C CA . LEU A 1 309 ? -0.498 -33.75 -4.926 1 98.62 309 LEU A CA 1
ATOM 2409 C C . LEU A 1 309 ? 0.023 -32.812 -6.008 1 98.62 309 LEU A C 1
ATOM 2411 O O . LEU A 1 309 ? -0.132 -31.609 -5.906 1 98.62 309 LEU A O 1
ATOM 2415 N N . PHE A 1 310 ? 0.598 -33.438 -7.023 1 98.81 310 PHE A N 1
ATOM 2416 C CA . PHE A 1 310 ? 1.222 -32.75 -8.141 1 98.81 310 PHE A CA 1
ATOM 2417 C C . PHE A 1 310 ? 0.521 -33.094 -9.453 1 98.81 310 PHE A C 1
ATOM 2419 O O . PHE A 1 310 ? 0.185 -34.25 -9.695 1 98.81 310 PHE A O 1
ATOM 2426 N N . TYR A 1 311 ? 0.233 -32.062 -10.25 1 98.81 311 TYR A N 1
ATOM 2427 C CA . TYR A 1 311 ? -0.436 -32.188 -11.539 1 98.81 311 TYR A CA 1
ATOM 2428 C C . TYR A 1 311 ? 0.346 -31.484 -12.641 1 98.81 311 TYR A C 1
ATOM 2430 O O . TYR A 1 311 ? 0.972 -30.453 -12.398 1 98.81 311 TYR A O 1
ATOM 2438 N N . VAL A 1 312 ? 0.27 -32.031 -13.844 1 98.62 312 VAL A N 1
ATOM 2439 C CA . VAL A 1 312 ? 0.762 -31.391 -15.047 1 98.62 312 VAL A CA 1
ATOM 2440 C C . VAL A 1 312 ? -0.331 -31.375 -16.109 1 98.62 312 VAL A C 1
ATOM 2442 O O . VAL A 1 312 ? -0.944 -32.406 -16.391 1 98.62 312 VAL A O 1
ATOM 2445 N N . PHE A 1 313 ? -0.624 -30.188 -16.609 1 97.88 313 PHE A N 1
ATOM 2446 C CA . PHE A 1 313 ? -1.558 -30.016 -17.719 1 97.88 313 PHE A CA 1
ATOM 2447 C C . PHE A 1 313 ? -0.838 -29.5 -18.953 1 97.88 313 PHE A C 1
ATOM 2449 O O . PHE A 1 313 ? 0.07 -28.688 -18.859 1 97.88 313 PHE A O 1
ATOM 2456 N N . GLU A 1 314 ? -1.276 -30 -20.094 1 95.69 314 GLU A N 1
ATOM 2457 C CA . GLU A 1 314 ? -0.73 -29.547 -21.359 1 95.69 314 GLU A CA 1
ATOM 2458 C C . GLU A 1 314 ? -1.839 -29.312 -22.391 1 95.69 314 GLU A C 1
ATOM 2460 O O . GLU A 1 314 ? -2.932 -29.875 -22.266 1 95.69 314 GLU A O 1
ATOM 2465 N N . ARG A 1 315 ? -1.487 -28.453 -23.297 1 90.06 315 ARG A N 1
ATOM 2466 C CA . ARG A 1 315 ? -2.432 -28.203 -24.391 1 90.06 315 ARG A CA 1
ATOM 2467 C C . ARG A 1 315 ? -2.393 -29.344 -25.40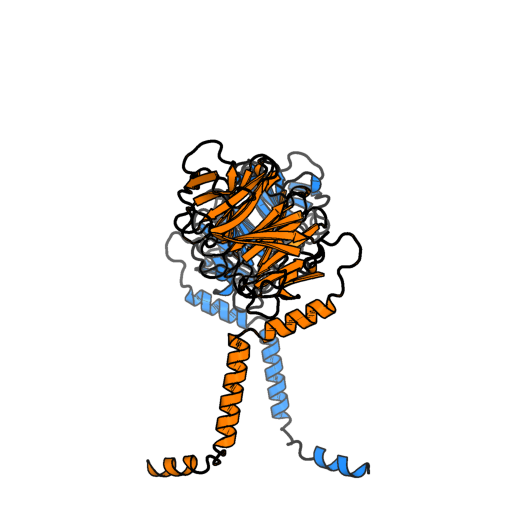6 1 90.06 315 ARG A C 1
ATOM 2469 O O . ARG A 1 315 ? -1.32 -29.859 -25.734 1 90.06 315 ARG A O 1
ATOM 2476 N N . GLU A 1 316 ? -3.582 -29.781 -25.766 1 75.94 316 GLU A N 1
ATOM 2477 C CA . GLU A 1 316 ? -3.629 -30.797 -26.812 1 75.94 316 GLU A CA 1
ATOM 2478 C C . GLU A 1 316 ? -3.229 -30.203 -28.156 1 75.94 316 GLU A C 1
ATOM 2480 O O . GLU A 1 316 ? -3.611 -29.078 -28.484 1 75.94 316 GLU A O 1
ATOM 2485 N N . ASP A 1 317 ? -2.062 -30.656 -28.875 1 56.88 317 ASP A N 1
ATOM 2486 C CA . ASP A 1 317 ? -1.735 -30.344 -30.266 1 56.88 317 ASP A CA 1
ATOM 2487 C C . ASP A 1 317 ? -2.943 -30.547 -31.172 1 56.88 317 ASP A C 1
ATOM 2489 O O . ASP A 1 317 ? -3.785 -31.406 -30.906 1 56.88 317 ASP A O 1
ATOM 2493 N N . MET B 1 1 ? -64.562 2.545 -18.266 1 23.53 1 MET B N 1
ATOM 2494 C CA . MET B 1 1 ? -64.312 1.942 -16.953 1 23.53 1 MET B CA 1
ATOM 2495 C C . MET B 1 1 ? -63.5 2.887 -16.062 1 23.53 1 MET B C 1
ATOM 2497 O O . MET B 1 1 ? -62.875 2.451 -15.109 1 23.53 1 MET B O 1
ATOM 2501 N N . ILE B 1 2 ? -63.531 4.246 -16.391 1 31.12 2 ILE B N 1
ATOM 2502 C CA . ILE B 1 2 ? -62.844 5.461 -15.984 1 31.12 2 ILE B CA 1
ATOM 2503 C C . ILE B 1 2 ? -63.375 5.914 -14.617 1 31.12 2 ILE B C 1
ATOM 2505 O O . ILE B 1 2 ? -62.75 6.75 -13.953 1 31.12 2 ILE B O 1
ATOM 2509 N N . ALA B 1 3 ? -64.625 5.395 -14.312 1 33.5 3 ALA B N 1
ATOM 2510 C CA . ALA B 1 3 ? -65.375 6.098 -13.297 1 33.5 3 ALA B CA 1
ATOM 2511 C C . ALA B 1 3 ? -64.812 5.809 -11.898 1 33.5 3 ALA B C 1
ATOM 2513 O O . ALA B 1 3 ? -65 6.609 -10.977 1 33.5 3 ALA B O 1
ATOM 2514 N N . THR B 1 4 ? -64.375 4.57 -11.625 1 33.31 4 THR B N 1
ATOM 2515 C CA . THR B 1 4 ? -64.188 4.066 -10.266 1 33.31 4 THR B CA 1
ATOM 2516 C C . THR B 1 4 ? -62.969 4.668 -9.625 1 33.31 4 THR B C 1
ATOM 2518 O O . THR B 1 4 ? -62.594 4.312 -8.5 1 33.31 4 THR B O 1
ATOM 2521 N N . ALA B 1 5 ? -62.094 5.422 -10.438 1 32.94 5 ALA B N 1
ATOM 2522 C CA . ALA B 1 5 ? -60.844 5.914 -9.891 1 32.94 5 ALA B CA 1
ATOM 2523 C C . ALA B 1 5 ? -61.062 7.062 -8.914 1 32.94 5 ALA B C 1
ATOM 2525 O O . ALA B 1 5 ? -60.125 7.594 -8.328 1 32.94 5 ALA B O 1
ATOM 2526 N N . LYS B 1 6 ? -62.375 7.648 -9 1 38.62 6 LYS B N 1
ATOM 2527 C CA . LYS B 1 6 ? -62.531 8.938 -8.336 1 38.62 6 LYS B CA 1
ATOM 2528 C C . LYS B 1 6 ? -62.625 8.766 -6.82 1 38.62 6 LYS B C 1
ATOM 2530 O O . LYS B 1 6 ? -62.469 9.734 -6.074 1 38.62 6 LYS B O 1
ATOM 2535 N N . GLY B 1 7 ? -63.094 7.586 -6.445 1 34.41 7 GLY B N 1
ATOM 2536 C CA . GLY B 1 7 ? -63.594 7.543 -5.082 1 34.41 7 GLY B CA 1
ATOM 2537 C C . GLY B 1 7 ? -62.5 7.52 -4.039 1 34.41 7 GLY B C 1
ATOM 2538 O O . GLY B 1 7 ? -62.75 7.684 -2.848 1 34.41 7 GLY B O 1
ATOM 2539 N N . LEU B 1 8 ? -61.344 6.848 -4.375 1 34.72 8 LEU B N 1
ATOM 2540 C CA . LEU B 1 8 ? -60.438 6.492 -3.297 1 34.72 8 LEU B CA 1
ATOM 2541 C C . LEU B 1 8 ? -59.625 7.711 -2.844 1 34.72 8 LEU B C 1
ATOM 2543 O O . LEU B 1 8 ? -58.812 7.613 -1.924 1 34.72 8 LEU B O 1
ATOM 2547 N N . LEU B 1 9 ? -59.625 8.797 -3.727 1 38.19 9 LEU B N 1
ATOM 2548 C CA . LEU B 1 9 ? -58.844 9.953 -3.328 1 38.19 9 LEU B CA 1
ATOM 2549 C C . LEU B 1 9 ? -59.469 10.688 -2.162 1 38.19 9 LEU B C 1
ATOM 2551 O O . LEU B 1 9 ? -59.062 11.797 -1.81 1 38.19 9 LEU B O 1
ATOM 2555 N N . GLY B 1 10 ? -60.75 10.273 -1.838 1 37.88 10 GLY B N 1
ATOM 2556 C CA . GLY B 1 10 ? -61.531 11.117 -0.951 1 37.88 10 GLY B CA 1
ATOM 2557 C C . GLY B 1 10 ? -60.875 11.344 0.396 1 37.88 10 GLY B C 1
ATOM 2558 O O . GLY B 1 10 ? -61 12.422 0.98 1 37.88 10 GLY B O 1
ATOM 2559 N N . ARG B 1 11 ? -60.75 10.242 1.224 1 38.53 11 ARG B N 1
ATOM 2560 C CA . ARG B 1 11 ? -60.625 10.492 2.654 1 38.53 11 ARG B CA 1
ATOM 2561 C C . ARG B 1 11 ? -59.188 10.867 3.01 1 38.53 11 ARG B C 1
ATOM 2563 O O . ARG B 1 11 ? -58.406 10 3.402 1 38.53 11 ARG B O 1
ATOM 2570 N N . LEU B 1 12 ? -58.469 11.625 2.189 1 43.03 12 LEU B N 1
ATOM 2571 C CA . LEU B 1 12 ? -57.219 12.078 2.775 1 43.03 12 LEU B CA 1
ATOM 2572 C C . LEU B 1 12 ? -57.469 12.836 4.074 1 43.03 12 LEU B C 1
ATOM 2574 O O . LEU B 1 12 ? -58.281 13.758 4.113 1 43.03 12 LEU B O 1
ATOM 2578 N N . PRO B 1 13 ? -57.406 12.141 5.23 1 48.88 13 PRO B N 1
ATOM 2579 C CA . PRO B 1 13 ? -57.625 12.891 6.465 1 48.88 13 PRO B CA 1
ATOM 2580 C C . PRO B 1 13 ? -57.094 14.32 6.395 1 48.88 13 PRO B C 1
ATOM 2582 O O . PRO B 1 13 ? -56.125 14.578 5.66 1 48.88 13 PRO B O 1
ATOM 2585 N N . THR B 1 14 ? -57.938 15.336 6.355 1 51.16 14 THR B N 1
ATOM 2586 C CA . THR B 1 14 ? -57.656 16.75 6.539 1 51.16 14 THR B CA 1
ATOM 2587 C C . THR B 1 14 ? -56.531 16.953 7.574 1 51.16 14 THR B C 1
ATOM 2589 O O . THR B 1 14 ? -56.781 16.859 8.781 1 51.16 14 THR B O 1
ATOM 2592 N N . ILE B 1 15 ? -55.438 16.234 7.418 1 56.56 15 ILE B N 1
ATOM 2593 C CA . ILE B 1 15 ? -54.344 16.594 8.289 1 56.56 15 ILE B CA 1
ATOM 2594 C C . ILE B 1 15 ? -54.25 18.125 8.391 1 56.56 15 ILE B C 1
ATOM 2596 O O . ILE B 1 15 ? -54.156 18.812 7.379 1 56.56 15 ILE B O 1
ATOM 2600 N N . ARG B 1 16 ? -54.75 18.703 9.57 1 60.25 16 ARG B N 1
ATOM 2601 C CA . ARG B 1 16 ? -54.844 20.125 9.914 1 60.25 16 ARG B CA 1
ATOM 2602 C C . ARG B 1 16 ? -53.594 20.891 9.477 1 60.25 16 ARG B C 1
ATOM 2604 O O . ARG B 1 16 ? -52.5 20.344 9.5 1 60.25 16 ARG B O 1
ATOM 2611 N N . PRO B 1 17 ? -53.781 22.016 8.812 1 65.44 17 PRO B N 1
ATOM 2612 C CA . PRO B 1 17 ? -52.688 22.859 8.336 1 65.44 17 PRO B CA 1
ATOM 2613 C C . PRO B 1 17 ? -51.594 23.094 9.398 1 65.44 17 PRO B C 1
ATOM 2615 O O . PRO B 1 17 ? -50.438 23.234 9.062 1 65.44 17 PRO B O 1
ATOM 2618 N N . ARG B 1 18 ? -52.031 22.906 10.68 1 66.19 18 ARG B N 1
ATOM 2619 C CA . ARG B 1 18 ? -51.062 23.125 11.758 1 66.19 18 ARG B CA 1
ATOM 2620 C C . ARG B 1 18 ? -50.031 22 11.82 1 66.19 18 ARG B C 1
ATOM 2622 O O . ARG B 1 18 ? -48.875 22.234 12.125 1 66.19 18 ARG B O 1
ATOM 2629 N N . ILE B 1 19 ? -50.5 20.812 11.484 1 67.88 19 ILE B N 1
ATOM 2630 C CA . ILE B 1 19 ? -49.562 19.688 11.492 1 67.88 19 ILE B CA 1
ATOM 2631 C C . ILE B 1 19 ? -48.594 19.828 10.328 1 67.88 19 ILE B C 1
ATOM 2633 O O . ILE B 1 19 ? -47.406 19.547 10.484 1 67.88 19 ILE B O 1
ATOM 2637 N N . TRP B 1 20 ? -49.062 20.375 9.219 1 67.44 20 TRP B N 1
ATOM 2638 C CA . TRP B 1 20 ? -48.188 20.594 8.078 1 67.44 20 TRP B CA 1
ATOM 2639 C C . TRP B 1 20 ? -47.156 21.688 8.383 1 67.44 20 TRP B C 1
ATOM 2641 O O . TRP B 1 20 ? -46 21.562 8.023 1 67.44 20 TRP B O 1
ATOM 2651 N N . ILE B 1 21 ? -47.688 22.734 9.117 1 66.5 21 ILE B N 1
ATOM 2652 C CA . ILE B 1 21 ? -46.781 23.812 9.492 1 66.5 21 ILE B CA 1
ATOM 2653 C C . ILE B 1 21 ? -45.75 23.297 10.492 1 66.5 21 ILE B C 1
ATOM 2655 O O . ILE B 1 21 ? -44.562 23.625 10.391 1 66.5 21 ILE B O 1
ATOM 2659 N N . SER B 1 22 ? -46.188 22.484 11.422 1 69.62 22 SER B N 1
ATOM 2660 C CA . SER B 1 22 ? -45.281 21.906 12.398 1 69.62 22 SER B CA 1
ATOM 2661 C C . SER B 1 22 ? -44.281 20.953 11.727 1 69.62 22 SER B C 1
ATOM 2663 O O . SER B 1 22 ? -43.125 20.938 12.078 1 69.62 22 SER B O 1
ATOM 2665 N N . LEU B 1 23 ? -44.75 20.25 10.758 1 68.75 23 LEU B N 1
ATOM 2666 C CA . LEU B 1 23 ? -43.875 19.359 10.023 1 68.75 23 LEU B CA 1
ATOM 2667 C C . LEU B 1 23 ? -42.875 20.156 9.18 1 68.75 23 LEU B C 1
ATOM 2669 O O . LEU B 1 23 ? -41.688 19.781 9.102 1 68.75 23 LEU B O 1
ATOM 2673 N N . LEU B 1 24 ? -43.406 21.219 8.625 1 66.19 24 LEU B N 1
ATOM 2674 C CA . LEU B 1 24 ? -42.531 22.078 7.848 1 66.19 24 LEU B CA 1
ATOM 2675 C C . LEU B 1 24 ? -41.5 22.766 8.75 1 66.19 24 LEU B C 1
ATOM 2677 O O . LEU B 1 24 ? -40.344 22.891 8.398 1 66.19 24 LEU B O 1
ATOM 2681 N N . LEU B 1 25 ? -41.969 23.281 9.891 1 66.62 25 LEU B N 1
ATOM 2682 C CA . LEU B 1 25 ? -41.062 23.906 10.844 1 66.62 25 LEU B CA 1
ATOM 2683 C C . LEU B 1 25 ? -40.062 22.906 11.375 1 66.62 25 LEU B C 1
ATOM 2685 O O . LEU B 1 25 ? -38.875 23.234 11.555 1 66.62 25 LEU B O 1
ATOM 2689 N N . GLY B 1 26 ? -40.469 21.734 11.633 1 65.5 26 GLY B N 1
ATOM 2690 C CA . GLY B 1 26 ? -39.562 20.656 12.016 1 65.5 26 GLY B CA 1
ATOM 2691 C C . GLY B 1 26 ? -38.531 20.344 10.953 1 65.5 26 GLY B C 1
ATOM 2692 O O . GLY B 1 26 ? -37.344 20.156 11.266 1 65.5 26 GLY B O 1
ATOM 2693 N N . LEU B 1 27 ? -39.031 20.312 9.789 1 65.94 27 LEU B N 1
ATOM 2694 C CA . LEU B 1 27 ? -38.125 20.047 8.68 1 65.94 27 LEU B CA 1
ATOM 2695 C C . LEU B 1 27 ? -37.125 21.203 8.523 1 65.94 27 LEU B C 1
ATOM 2697 O O . LEU B 1 27 ? -35.969 20.969 8.258 1 65.94 27 LEU B O 1
ATOM 2701 N N . LEU B 1 28 ? -37.625 22.406 8.688 1 62.22 28 LEU B N 1
ATOM 2702 C CA . LEU B 1 28 ? -36.75 23.562 8.617 1 62.22 28 LEU B CA 1
ATOM 2703 C C . LEU B 1 28 ? -35.719 23.547 9.758 1 62.22 28 LEU B C 1
ATOM 2705 O O . LEU B 1 28 ? -34.562 23.891 9.562 1 62.22 28 LEU B O 1
ATOM 2709 N N . LEU B 1 29 ? -36.156 23.156 10.875 1 59.97 29 LEU B N 1
ATOM 2710 C CA . LEU B 1 29 ? -35.25 23.047 12.008 1 59.97 29 LEU B CA 1
ATOM 2711 C C . LEU B 1 29 ? -34.219 21.953 11.773 1 59.97 29 LEU B C 1
ATOM 2713 O O . LEU B 1 29 ? -33.031 22.141 12.07 1 59.97 29 LEU B O 1
ATOM 2717 N N . VAL B 1 30 ? -34.656 20.891 11.273 1 60.06 30 VAL B N 1
ATOM 2718 C CA . VAL B 1 30 ? -33.75 19.797 10.953 1 60.06 30 VAL B CA 1
ATOM 2719 C C . VAL B 1 30 ? -32.75 20.25 9.891 1 60.06 30 VAL B C 1
ATOM 2721 O O . VAL B 1 30 ? -31.547 19.953 9.977 1 60.06 30 VAL B O 1
ATOM 2724 N N . GLN B 1 31 ? -33.25 20.953 8.93 1 59.31 31 GLN B N 1
ATOM 2725 C CA . GLN B 1 31 ? -32.375 21.484 7.895 1 59.31 31 GLN B CA 1
ATOM 2726 C C . GLN B 1 31 ? -31.406 22.5 8.477 1 59.31 31 GLN B C 1
ATOM 2728 O O . GLN B 1 31 ? -30.219 22.516 8.102 1 59.31 31 GLN B O 1
ATOM 2733 N N . GLN B 1 32 ? -31.891 23.359 9.234 1 55.12 32 GLN B N 1
ATOM 2734 C CA . GLN B 1 32 ? -31 24.312 9.883 1 55.12 32 GLN B CA 1
ATOM 2735 C C . GLN B 1 32 ? -29.969 23.609 10.758 1 55.12 32 GLN B C 1
ATOM 2737 O O . GLN B 1 32 ? -28.797 24 10.781 1 55.12 32 GLN B O 1
ATOM 2742 N N . VAL B 1 33 ? -30.391 22.672 11.453 1 54 33 VAL B N 1
ATOM 2743 C CA . VAL B 1 33 ? -29.469 21.859 12.258 1 54 33 VAL B CA 1
ATOM 2744 C C . VAL B 1 33 ? -28.453 21.188 11.359 1 54 33 VAL B C 1
ATOM 2746 O O . VAL B 1 33 ? -27.266 21.125 11.688 1 54 33 VAL B O 1
ATOM 2749 N N . HIS B 1 34 ? -28.969 20.703 10.312 1 53.25 34 HIS B N 1
ATOM 2750 C CA . HIS B 1 34 ? -28.094 20.047 9.336 1 53.25 34 HIS B CA 1
ATOM 2751 C C . HIS B 1 34 ? -27.172 21.047 8.664 1 53.25 34 HIS B C 1
ATOM 2753 O O . HIS B 1 34 ? -25.969 20.781 8.5 1 53.25 34 HIS B O 1
ATOM 2759 N N . ASP B 1 35 ? -27.828 22.172 8.148 1 52.19 35 ASP B N 1
ATOM 2760 C CA . ASP B 1 35 ? -27.047 23.188 7.426 1 52.19 35 ASP B CA 1
ATOM 2761 C C . ASP B 1 35 ? -26.062 23.891 8.359 1 52.19 35 ASP B C 1
ATOM 2763 O O . ASP B 1 35 ? -24.984 24.297 7.938 1 52.19 35 ASP B O 1
ATOM 2767 N N . ARG B 1 36 ? -26.516 24.188 9.57 1 52.5 36 ARG B N 1
ATOM 2768 C CA . ARG B 1 36 ? -25.688 24.953 10.484 1 52.5 36 ARG B CA 1
ATOM 2769 C C . ARG B 1 36 ? -24.828 24.047 11.359 1 52.5 36 ARG B C 1
ATOM 2771 O O . ARG B 1 36 ? -24.172 24.5 12.289 1 52.5 36 ARG B O 1
ATOM 2778 N N . HIS B 1 37 ? -24.609 22.891 11.062 1 55.41 37 HIS B N 1
ATOM 2779 C CA . HIS B 1 37 ? -23.797 21.891 11.75 1 55.41 37 HIS B CA 1
ATOM 2780 C C . HIS B 1 37 ? -23.906 22.031 13.266 1 55.41 37 HIS B C 1
ATOM 2782 O O . HIS B 1 37 ? -22.938 21.797 13.984 1 55.41 37 HIS B O 1
ATOM 2788 N N . LEU B 1 38 ? -25.047 22.578 13.758 1 53.47 38 LEU B N 1
ATOM 2789 C CA . LEU B 1 38 ? -25.281 22.766 15.188 1 53.47 38 LEU B CA 1
ATOM 2790 C C . LEU B 1 38 ? -25.172 21.438 15.93 1 53.47 38 LEU B C 1
ATOM 2792 O O . LEU B 1 38 ? -24.672 21.391 17.062 1 53.47 38 LEU B O 1
ATOM 2796 N N . ASP B 1 39 ? -25.609 20.453 15.289 1 57.09 39 ASP B N 1
ATOM 2797 C CA . ASP B 1 39 ? -25.5 19.141 15.891 1 57.09 39 ASP B CA 1
ATOM 2798 C C . ASP B 1 39 ? -24.031 18.75 16.109 1 57.09 39 ASP B C 1
ATOM 2800 O O . ASP B 1 39 ? -23.672 18.203 17.156 1 57.09 39 ASP B O 1
ATOM 2804 N N . GLU B 1 40 ? -23.266 19.188 15.297 1 58.31 40 GLU B N 1
ATOM 2805 C CA . GLU B 1 40 ? -21.844 18.859 15.461 1 58.31 40 GLU B CA 1
ATOM 2806 C C . GLU B 1 40 ? -21.219 19.672 16.578 1 58.31 40 GLU B C 1
ATOM 2808 O O . GLU B 1 40 ? -20.438 19.156 17.375 1 58.31 40 GLU B O 1
ATOM 2813 N N . ARG B 1 41 ? -21.688 20.953 16.656 1 56.97 41 ARG B N 1
ATOM 2814 C CA . ARG B 1 41 ? -21.156 21.828 17.703 1 56.97 41 ARG B CA 1
ATOM 2815 C C . ARG B 1 41 ? -21.531 21.328 19.094 1 56.97 41 ARG B C 1
ATOM 2817 O O . ARG B 1 41 ? -20.703 21.312 20 1 56.97 41 ARG B O 1
ATOM 2824 N N . LEU B 1 42 ? -22.781 21.047 19.125 1 59.22 42 LEU B N 1
ATOM 2825 C CA . LEU B 1 42 ? -23.234 20.531 20.422 1 59.22 42 LEU B CA 1
ATOM 2826 C C . LEU B 1 42 ? -22.531 19.219 20.75 1 59.22 42 LEU B C 1
ATOM 2828 O O . LEU B 1 42 ? -22.156 19 21.906 1 59.22 42 LEU B O 1
ATOM 2832 N N . TYR B 1 43 ? -22.375 18.484 19.844 1 60.47 43 TYR B N 1
ATOM 2833 C CA . TYR B 1 43 ? -21.688 17.203 20.031 1 60.47 43 TYR B CA 1
ATOM 2834 C C . TYR B 1 43 ? -20.234 17.438 20.453 1 60.47 43 TYR B C 1
ATOM 2836 O O . TYR B 1 43 ? -19.766 16.812 21.406 1 60.47 43 TYR B O 1
ATOM 2844 N N . PHE B 1 44 ? -19.656 18.328 19.812 1 61.22 44 PHE B N 1
ATOM 2845 C CA . PHE B 1 44 ? -18.25 18.562 20.109 1 61.22 44 PHE B CA 1
ATOM 2846 C C . PHE B 1 44 ? -18.094 19.234 21.469 1 61.22 44 PHE B C 1
ATOM 2848 O O . PHE B 1 44 ? -17.156 18.938 22.219 1 61.22 44 PHE B O 1
ATOM 2855 N N . TRP B 1 45 ? -19 20.125 21.688 1 58.91 45 TRP B N 1
ATOM 2856 C CA . TRP B 1 45 ? -19.016 20.766 23 1 58.91 45 TRP B CA 1
ATOM 2857 C C . TRP B 1 45 ? -19.188 19.719 24.094 1 58.91 45 TRP B C 1
ATOM 2859 O O . TRP B 1 45 ? -18.438 19.703 25.078 1 58.91 45 TRP B O 1
ATOM 2869 N N . ALA B 1 46 ? -20.062 18.875 23.922 1 60.41 46 ALA B N 1
ATOM 2870 C CA . ALA B 1 46 ? -20.312 17.844 24.922 1 60.41 46 ALA B CA 1
ATOM 2871 C C . ALA B 1 46 ? -19.094 16.922 25.047 1 60.41 46 ALA B C 1
ATOM 2873 O O . ALA B 1 46 ? -18.719 16.547 26.156 1 60.41 46 ALA B O 1
ATOM 2874 N N . LYS B 1 47 ? -18.562 16.578 24.031 1 62.5 47 LYS B N 1
ATOM 2875 C CA . LYS B 1 47 ? -17.406 15.672 24.031 1 62.5 47 LYS B CA 1
ATOM 2876 C C . LYS B 1 47 ? -16.188 16.344 24.656 1 62.5 47 LYS B C 1
ATOM 2878 O O . LYS B 1 47 ? -15.422 15.695 25.375 1 62.5 47 LYS B O 1
ATOM 2883 N N . SER B 1 48 ? -16.031 17.609 24.281 1 61.91 48 SER B N 1
ATOM 2884 C CA . SER B 1 48 ? -14.922 18.328 24.891 1 61.91 48 SER B CA 1
ATOM 2885 C C . SER B 1 48 ? -15.07 18.391 26.406 1 61.91 48 SER B C 1
ATOM 2887 O O . SER B 1 48 ? -14.078 18.359 2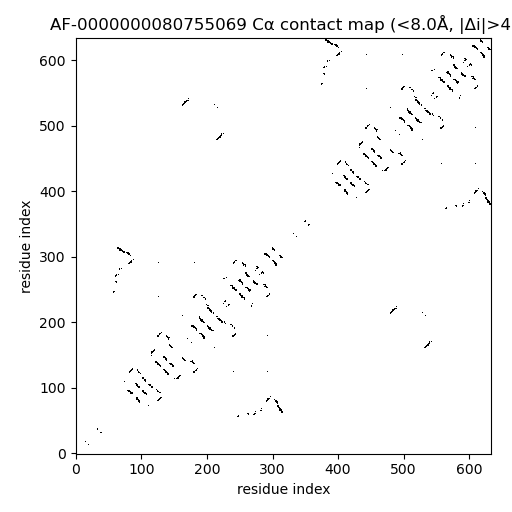7.125 1 61.91 48 SER B O 1
ATOM 2889 N N . LEU B 1 49 ? -16.344 18.531 26.781 1 58.69 49 LEU B N 1
ATOM 2890 C CA . LEU B 1 49 ? -16.625 18.5 28.219 1 58.69 49 LEU B CA 1
ATOM 2891 C C . LEU B 1 49 ? -16.266 17.141 28.812 1 58.69 49 LEU B C 1
ATOM 2893 O O . LEU B 1 49 ? -15.797 17.062 29.953 1 58.69 49 LEU B O 1
ATOM 2897 N N . TRP B 1 50 ? -16.547 16.188 28 1 59.5 50 TRP B N 1
ATOM 2898 C CA . TRP B 1 50 ? -16.297 14.828 28.453 1 59.5 50 TRP B CA 1
ATOM 2899 C C . TRP B 1 50 ? -14.805 14.516 28.453 1 59.5 50 TRP B C 1
ATOM 2901 O O . TRP B 1 50 ? -14.305 13.82 29.344 1 59.5 50 TRP B O 1
ATOM 2911 N N . LEU B 1 51 ? -14.164 14.914 27.391 1 62.06 51 LEU B N 1
ATOM 2912 C CA . LEU B 1 51 ? -12.742 14.617 27.328 1 62.06 51 LEU B CA 1
ATOM 2913 C C . LEU B 1 51 ? -11.984 15.328 28.438 1 62.06 51 LEU B C 1
ATOM 2915 O O . LEU B 1 51 ? -10.883 14.914 28.812 1 62.06 51 LEU B O 1
ATOM 2919 N N . GLY B 1 52 ? -12.688 15.703 29.5 1 55.78 52 GLY B N 1
ATOM 2920 C CA . GLY B 1 52 ? -12.109 16.281 30.703 1 55.78 52 GLY B CA 1
ATOM 2921 C C . GLY B 1 52 ? -10.914 17.172 30.422 1 55.78 52 GLY B C 1
ATOM 2922 O O . GLY B 1 52 ? -10.453 17.266 29.297 1 55.78 52 GLY B O 1
ATOM 2923 N N . ALA B 1 53 ? -10.414 17.922 31.453 1 55.56 53 ALA B N 1
ATOM 2924 C CA . ALA B 1 53 ? -9.195 18.719 31.516 1 55.56 53 ALA B CA 1
ATOM 2925 C C . ALA B 1 53 ? -7.969 17.891 31.141 1 55.56 53 ALA B C 1
ATOM 2927 O O . ALA B 1 53 ? -7.91 16.703 31.438 1 55.56 53 ALA B O 1
ATOM 2928 N N . CYS B 1 54 ? -7.254 18.375 30.047 1 64.69 54 CYS B N 1
ATOM 2929 C CA . CYS B 1 54 ? -5.984 17.766 29.672 1 64.69 54 CYS B CA 1
ATOM 2930 C C . CYS B 1 54 ? -5.223 17.281 30.906 1 64.69 54 CYS B C 1
ATOM 2932 O O . CYS B 1 54 ? -5.195 17.969 31.922 1 64.69 54 CYS B O 1
ATOM 2934 N N . ALA B 1 55 ? -5.234 15.969 31.172 1 52.72 55 ALA B N 1
ATOM 2935 C CA . ALA B 1 55 ? -4.457 15.484 32.312 1 52.72 55 ALA B CA 1
ATOM 2936 C C . ALA B 1 55 ? -3.127 16.219 32.406 1 52.72 55 ALA B C 1
ATOM 2938 O O . ALA B 1 55 ? -2.504 16.547 31.406 1 52.72 55 ALA B O 1
ATOM 2939 N N . LYS B 1 56 ? -2.898 16.828 33.594 1 45.72 56 LYS B N 1
ATOM 2940 C CA . LYS B 1 56 ? -1.61 17.359 34.031 1 45.72 56 LYS B CA 1
ATOM 2941 C C . LYS B 1 56 ? -0.47 16.422 33.625 1 45.72 56 LYS B C 1
ATOM 2943 O O . LYS B 1 56 ? -0.493 15.234 33.969 1 45.72 56 LYS B O 1
ATOM 2948 N N . GLY B 1 57 ? 0.297 16.703 32.438 1 46.81 57 GLY B N 1
ATOM 2949 C CA . GLY B 1 57 ? 1.498 16.031 31.953 1 46.81 57 GLY B CA 1
ATOM 2950 C C . GLY B 1 57 ? 1.69 16.141 30.453 1 46.81 57 GLY B C 1
ATOM 2951 O O . GLY B 1 57 ? 1.429 17.188 29.875 1 46.81 57 GLY B O 1
ATOM 2952 N N . LEU B 1 58 ? 1.997 14.844 29.75 1 53.03 58 LEU B N 1
ATOM 2953 C CA . LEU B 1 58 ? 2.68 14.562 28.484 1 53.03 58 LEU B CA 1
ATOM 2954 C C . LEU B 1 58 ? 1.767 14.836 27.297 1 53.03 58 LEU B C 1
ATOM 2956 O O . LEU B 1 58 ? 2.174 14.68 26.156 1 53.03 58 LEU B O 1
ATOM 2960 N N . ASP B 1 59 ? 0.454 15.391 27.5 1 61.09 59 ASP B N 1
ATOM 2961 C CA . ASP B 1 59 ? -0.393 15.547 26.312 1 61.09 59 ASP B CA 1
ATOM 2962 C C . ASP B 1 59 ? -0.217 16.938 25.703 1 61.09 59 ASP B C 1
ATOM 2964 O O . ASP B 1 59 ? 0.175 17.875 26.375 1 61.09 59 ASP B O 1
ATOM 2968 N N . PHE B 1 60 ? -0.14 17.125 24.359 1 73.75 60 PHE B N 1
ATOM 2969 C CA . PHE B 1 60 ? -0.129 18.328 23.562 1 73.75 60 PHE B CA 1
ATOM 2970 C C . PHE B 1 60 ? -1.229 19.297 24 1 73.75 60 PHE B C 1
ATOM 2972 O O . PHE B 1 60 ? -0.967 20.469 24.266 1 73.75 60 PHE B O 1
ATOM 2979 N N . CYS B 1 61 ? -2.369 18.938 24.5 1 85.5 61 CYS B N 1
ATOM 2980 C CA . CYS B 1 61 ? -3.518 19.625 25.078 1 85.5 61 CYS B CA 1
ATOM 2981 C C . CYS B 1 61 ? -3.953 20.781 24.203 1 85.5 61 CYS B C 1
ATOM 2983 O O . CYS B 1 61 ? -3.574 21.938 24.453 1 85.5 61 CYS B O 1
ATOM 2985 N N . LEU B 1 62 ? -4.824 20.578 23.297 1 92.44 62 LEU B N 1
ATOM 2986 C CA . LEU B 1 62 ? -5.258 21.516 22.266 1 92.44 62 LEU B CA 1
ATOM 2987 C C . LEU B 1 62 ? -6.027 22.672 22.875 1 92.44 62 LEU B C 1
ATOM 2989 O O . LEU B 1 62 ? -5.91 23.812 22.422 1 92.44 62 LEU B O 1
ATOM 2993 N N . PRO B 1 63 ? -6.742 22.484 24.047 1 89.31 63 PRO B N 1
ATOM 2994 C CA . PRO B 1 63 ? -7.539 23.578 24.609 1 89.31 63 PRO B CA 1
ATOM 2995 C C . PRO B 1 63 ? -6.684 24.734 25.125 1 89.31 63 PRO B C 1
ATOM 2997 O O . PRO B 1 63 ? -7.184 25.844 25.312 1 89.31 63 PRO B O 1
ATOM 3000 N N . ASP B 1 64 ? -5.383 24.5 25.312 1 89.88 64 ASP B N 1
ATOM 3001 C CA . ASP B 1 64 ? -4.492 25.531 25.844 1 89.88 64 ASP B CA 1
ATOM 3002 C C . ASP B 1 64 ? -4.027 26.484 24.75 1 89.88 64 ASP B C 1
ATOM 3004 O O . ASP B 1 64 ? -3.422 27.516 25.031 1 89.88 64 ASP B O 1
ATOM 3008 N N . TYR B 1 65 ? -4.305 26.219 23.531 1 94.5 65 TYR B N 1
ATOM 3009 C CA . TYR B 1 65 ? -3.811 27.031 22.422 1 94.5 65 TYR B CA 1
ATOM 3010 C C . TYR B 1 65 ? -4.754 28.188 22.141 1 94.5 65 TYR B C 1
ATOM 3012 O O . TYR B 1 65 ? -5.973 28.016 22.125 1 94.5 65 TYR B O 1
ATOM 3020 N N . GLU B 1 66 ? -4.105 29.344 21.984 1 96 66 GLU B N 1
ATOM 3021 C CA . GLU B 1 66 ? -4.812 30.562 21.578 1 96 66 GLU B CA 1
ATOM 3022 C C . GLU B 1 66 ? -4.141 31.203 20.359 1 96 66 GLU B C 1
ATOM 3024 O O . GLU B 1 66 ? -2.924 31.125 20.203 1 96 66 GLU B O 1
ATOM 3029 N N . VAL B 1 67 ? -4.984 31.906 19.578 1 97.56 67 VAL B N 1
ATOM 3030 C CA . VAL B 1 67 ? -4.461 32.5 18.359 1 97.56 67 VAL B CA 1
ATOM 3031 C C . VAL B 1 67 ? -3.627 33.75 18.719 1 97.56 67 VAL B C 1
ATOM 3033 O O . VAL B 1 67 ? -4.02 34.562 19.562 1 97.56 67 VAL B O 1
ATOM 3036 N N . ARG B 1 68 ? -2.477 33.906 18.172 1 97.44 68 ARG B N 1
ATOM 3037 C CA . ARG B 1 68 ? -1.601 35.062 18.312 1 97.44 68 ARG B CA 1
ATOM 3038 C C . ARG B 1 68 ? -1.599 35.906 17.047 1 97.44 68 ARG B C 1
ATOM 3040 O O . ARG B 1 68 ? -1.427 37.125 17.109 1 97.44 68 ARG B O 1
ATOM 3047 N N . LEU B 1 69 ? -1.681 35.281 15.953 1 98.12 69 LEU B N 1
ATOM 3048 C CA . LEU B 1 69 ? -1.833 35.875 14.641 1 98.12 69 LEU B CA 1
ATOM 3049 C C . LEU B 1 69 ? -3.033 35.312 13.906 1 98.12 69 LEU B C 1
ATOM 3051 O O . LEU B 1 69 ? -3.109 34.094 13.695 1 98.12 69 LEU B O 1
ATOM 3055 N N . GLU B 1 70 ? -3.953 36.156 13.562 1 98.31 70 GLU B N 1
ATOM 3056 C CA . GLU B 1 70 ? -5.207 35.656 13.008 1 98.31 70 GLU B CA 1
ATOM 3057 C C . GLU B 1 70 ? -5.402 36.156 11.57 1 98.31 70 GLU B C 1
ATOM 3059 O O . GLU B 1 70 ? -5.379 37.375 11.312 1 98.31 70 GLU B O 1
ATOM 3064 N N . ALA B 1 71 ? -5.543 35.281 10.688 1 98.31 71 ALA B N 1
ATOM 3065 C CA . ALA B 1 71 ? -6.031 35.5 9.328 1 98.31 71 ALA B CA 1
ATOM 3066 C C . ALA B 1 71 ? -5.168 36.5 8.594 1 98.31 71 ALA B C 1
ATOM 3068 O O . ALA B 1 71 ? -5.688 37.469 8 1 98.31 71 ALA B O 1
ATOM 3069 N N . LEU B 1 72 ? -3.906 36.406 8.68 1 98.44 72 LEU B N 1
ATOM 3070 C CA . LEU B 1 72 ? -3.008 37.25 7.902 1 98.44 72 LEU B CA 1
ATOM 3071 C C . LEU B 1 72 ? -2.963 36.781 6.449 1 98.44 72 LEU B C 1
ATOM 3073 O O . LEU B 1 72 ? -2.568 35.656 6.16 1 98.44 72 LEU B O 1
ATOM 3077 N N . PRO B 1 73 ? -3.365 37.656 5.516 1 98.44 73 PRO B N 1
ATOM 3078 C CA . PRO B 1 73 ? -3.223 37.25 4.113 1 98.44 73 PRO B CA 1
ATOM 3079 C C . PRO B 1 73 ? -1.766 37.031 3.705 1 98.44 73 PRO B C 1
ATOM 3081 O O . PRO B 1 73 ? -0.913 37.875 4.008 1 98.44 73 PRO B O 1
ATOM 3084 N N . VAL B 1 74 ? -1.496 35.906 3.107 1 98.5 74 VAL B N 1
ATOM 3085 C CA . VAL B 1 74 ? -0.16 35.656 2.578 1 98.5 74 VAL B CA 1
ATOM 3086 C C . VAL B 1 74 ? 0.027 36.406 1.266 1 98.5 74 VAL B C 1
ATOM 3088 O O . VAL B 1 74 ? -0.504 36 0.228 1 98.5 74 VAL B O 1
ATOM 3091 N N . VAL B 1 75 ? 0.831 37.438 1.325 1 97.69 75 VAL B N 1
ATOM 3092 C CA . VAL B 1 75 ? 1.011 38.312 0.17 1 97.69 75 VAL B CA 1
ATOM 3093 C C . VAL B 1 75 ? 1.647 37.531 -0.977 1 97.69 75 VAL B C 1
ATOM 3095 O O . VAL B 1 75 ? 2.615 36.812 -0.771 1 97.69 75 VAL B O 1
ATOM 3098 N N . GLY B 1 76 ? 1.088 37.625 -2.141 1 96.25 76 GLY B N 1
ATOM 3099 C CA . GLY B 1 76 ? 1.618 36.969 -3.309 1 96.25 76 GLY B CA 1
ATOM 3100 C C . GLY B 1 76 ? 0.892 35.656 -3.621 1 96.25 76 GLY B C 1
ATOM 3101 O O . GLY B 1 76 ? 1.122 35.062 -4.668 1 96.25 76 GLY B O 1
ATOM 3102 N N . VAL B 1 77 ? 0.111 35.25 -2.711 1 97.5 77 VAL B N 1
ATOM 3103 C CA . VAL B 1 77 ? -0.707 34.062 -2.934 1 97.5 77 VAL B CA 1
ATOM 3104 C C . VAL B 1 77 ? -2.17 34.469 -3.102 1 97.5 77 VAL B C 1
ATOM 3106 O O . VAL B 1 77 ? -2.77 35.062 -2.191 1 97.5 77 VAL B O 1
ATOM 3109 N N . ARG B 1 78 ? -2.762 34.156 -4.188 1 95.81 78 ARG B N 1
ATOM 3110 C CA . ARG B 1 78 ? -4.133 34.562 -4.469 1 95.81 78 ARG B CA 1
ATOM 3111 C C . ARG B 1 78 ? -5.133 33.562 -3.895 1 95.81 78 ARG B C 1
ATOM 3113 O O . ARG B 1 78 ? -6.164 33.969 -3.34 1 95.81 78 ARG B O 1
ATOM 3120 N N . ASN B 1 79 ? -4.852 32.281 -4.176 1 96.75 79 ASN B N 1
ATOM 3121 C CA . ASN B 1 79 ? -5.781 31.234 -3.754 1 96.75 79 ASN B CA 1
ATOM 3122 C C . ASN B 1 79 ? -5.098 29.875 -3.68 1 96.75 79 ASN B C 1
ATOM 3124 O O . ASN B 1 79 ? -3.924 29.75 -4.023 1 96.75 79 ASN B O 1
ATOM 3128 N N . ASN B 1 80 ? -5.809 28.922 -3.113 1 96.25 80 ASN B N 1
ATOM 3129 C CA . ASN B 1 80 ? -5.488 27.5 -3.178 1 96.25 80 ASN B CA 1
ATOM 3130 C C . ASN B 1 80 ? -4.254 27.156 -2.344 1 96.25 80 ASN B C 1
ATOM 3132 O O . ASN B 1 80 ? -3.471 26.281 -2.709 1 96.25 80 ASN B O 1
ATOM 3136 N N . LEU B 1 81 ? -4.016 27.984 -1.329 1 97.44 81 LEU B N 1
ATOM 3137 C CA . LEU B 1 81 ? -2.949 27.656 -0.387 1 97.44 81 LEU B CA 1
ATOM 3138 C C . LEU B 1 81 ? -3.297 26.406 0.42 1 97.44 81 LEU B C 1
ATOM 3140 O O . LEU B 1 81 ? -4.379 26.328 1.007 1 97.44 81 LEU B O 1
ATOM 3144 N N . SER B 1 82 ? -2.371 25.375 0.36 1 95.94 82 SER B N 1
ATOM 3145 C CA . SER B 1 82 ? -2.637 24.109 1.047 1 95.94 82 SER B CA 1
ATOM 3146 C C . SER B 1 82 ? -1.352 23.5 1.588 1 95.94 82 SER B C 1
ATOM 3148 O O . SER B 1 82 ? -0.253 23.906 1.215 1 95.94 82 SER B O 1
ATOM 3150 N N . GLY B 1 83 ? -1.512 22.562 2.486 1 97.56 83 GLY B N 1
ATOM 3151 C CA . GLY B 1 83 ? -0.367 21.875 3.049 1 97.56 83 GLY B CA 1
ATOM 3152 C C . GLY B 1 83 ? 0.601 22.797 3.768 1 97.56 83 GLY B C 1
ATOM 3153 O O . GLY B 1 83 ? 0.828 23.922 3.332 1 97.56 83 GLY B O 1
ATOM 3154 N N . LEU B 1 84 ? 1.151 22.344 4.809 1 98.81 84 LEU B N 1
ATOM 3155 C CA . LEU B 1 84 ? 2.09 23.125 5.605 1 98.81 84 LEU B CA 1
ATOM 3156 C C . LEU B 1 84 ? 3.008 22.219 6.414 1 98.81 84 LEU B C 1
ATOM 3158 O O . LEU B 1 84 ? 2.557 21.203 6.977 1 98.81 84 LEU B O 1
ATOM 3162 N N . THR B 1 85 ? 4.254 22.578 6.445 1 98.81 85 THR B N 1
ATOM 3163 C CA . THR B 1 85 ? 5.184 21.844 7.297 1 98.81 85 THR B CA 1
ATOM 3164 C C . THR B 1 85 ? 6.312 22.75 7.77 1 98.81 85 THR B C 1
ATOM 3166 O O . THR B 1 85 ? 6.648 23.734 7.105 1 98.81 85 THR B O 1
ATOM 3169 N N . TYR B 1 86 ? 6.828 22.484 8.938 1 98.75 86 TYR B N 1
ATOM 3170 C CA . TYR B 1 86 ? 7.93 23.234 9.508 1 98.75 86 TYR B CA 1
ATOM 3171 C C . TYR B 1 86 ? 9.266 22.562 9.234 1 98.75 86 TYR B C 1
ATOM 3173 O O . TYR B 1 86 ? 9.414 21.359 9.461 1 98.75 86 TYR B O 1
ATOM 3181 N N . ASP B 1 87 ? 10.125 23.312 8.617 1 98.62 87 ASP B N 1
ATOM 3182 C CA . ASP B 1 87 ? 11.5 22.891 8.391 1 98.62 87 ASP B CA 1
ATOM 3183 C C . ASP B 1 87 ? 12.406 23.328 9.547 1 98.62 87 ASP B C 1
ATOM 3185 O O . ASP B 1 87 ? 12.805 24.484 9.633 1 98.62 87 ASP B O 1
ATOM 3189 N N . SER B 1 88 ? 12.797 22.359 10.328 1 97.19 88 SER B N 1
ATOM 3190 C CA . SER B 1 88 ? 13.539 22.641 11.555 1 97.19 88 SER B CA 1
ATOM 3191 C C . SER B 1 88 ? 14.977 23.031 11.258 1 97.19 88 SER B C 1
ATOM 3193 O O . SER B 1 88 ? 15.664 23.609 12.109 1 97.19 88 SER B O 1
ATOM 3195 N N . THR B 1 89 ? 15.469 22.703 10.133 1 97.5 89 THR B N 1
ATOM 3196 C CA . THR B 1 89 ? 16.828 23.062 9.75 1 97.5 89 THR B CA 1
ATOM 3197 C C . THR B 1 89 ? 16.906 24.516 9.312 1 97.5 89 THR B C 1
ATOM 3199 O O . THR B 1 89 ? 17.781 25.266 9.766 1 97.5 89 THR B O 1
ATOM 3202 N N . ARG B 1 90 ? 15.922 24.969 8.539 1 97.88 90 ARG B N 1
ATOM 3203 C CA . ARG B 1 90 ? 15.938 26.328 7.98 1 97.88 90 ARG B CA 1
ATOM 3204 C C . ARG B 1 90 ? 15.07 27.266 8.805 1 97.88 90 ARG B C 1
ATOM 3206 O O . ARG B 1 90 ? 15.094 28.484 8.594 1 97.88 90 ARG B O 1
ATOM 3213 N N . LYS B 1 91 ? 14.352 26.734 9.703 1 98.19 91 LYS B N 1
ATOM 3214 C CA . LYS B 1 91 ? 13.508 27.484 10.625 1 98.19 91 LYS B CA 1
ATOM 3215 C C . LYS B 1 91 ? 12.484 28.328 9.867 1 98.19 91 LYS B C 1
ATOM 3217 O O . LYS B 1 91 ? 12.289 29.516 10.172 1 98.19 91 LYS B O 1
ATOM 3222 N N . HIS B 1 92 ? 11.938 27.812 8.867 1 98.56 92 HIS B N 1
ATOM 3223 C CA . HIS B 1 92 ? 10.812 28.391 8.148 1 98.56 92 HIS B CA 1
ATOM 3224 C C . HIS B 1 92 ? 9.805 27.312 7.742 1 98.56 92 HIS B C 1
ATOM 3226 O O . HIS B 1 92 ? 9.945 26.141 8.117 1 98.56 92 HIS B O 1
ATOM 3232 N N . LEU B 1 93 ? 8.742 27.703 7.039 1 98.88 93 LEU B N 1
ATOM 3233 C CA . LEU B 1 93 ? 7.656 26.797 6.672 1 98.88 93 LEU B CA 1
ATOM 3234 C C . LEU B 1 93 ? 7.641 26.547 5.168 1 98.88 93 LEU B C 1
ATOM 3236 O O . LEU B 1 93 ? 8.109 27.391 4.391 1 98.88 93 LEU B O 1
ATOM 3240 N N . TRP B 1 94 ? 7.242 25.328 4.82 1 98.88 94 TRP B N 1
ATOM 3241 C CA . TRP B 1 94 ? 6.918 25.016 3.432 1 98.88 94 TRP B CA 1
ATOM 3242 C C . TRP B 1 94 ? 5.414 24.844 3.25 1 98.88 94 TRP B C 1
ATOM 3244 O O . TRP B 1 94 ? 4.746 24.25 4.094 1 98.88 94 TRP B O 1
ATOM 3254 N N . ALA B 1 95 ? 4.902 25.375 2.191 1 98.81 95 ALA B N 1
ATOM 3255 C CA . ALA B 1 95 ? 3.512 25.188 1.784 1 98.81 95 ALA B CA 1
ATOM 3256 C C . ALA B 1 95 ? 3.408 24.906 0.29 1 98.81 95 ALA B C 1
ATOM 3258 O O . ALA B 1 95 ? 4.387 25.047 -0.447 1 98.81 95 ALA B O 1
ATOM 3259 N N . VAL B 1 96 ? 2.244 24.422 -0.076 1 98.69 96 VAL B N 1
ATOM 3260 C CA . VAL B 1 96 ? 2.033 24.172 -1.497 1 98.69 96 VAL B CA 1
ATOM 3261 C C . VAL B 1 96 ? 0.789 24.906 -1.976 1 98.69 96 VAL B C 1
ATOM 3263 O O . VAL B 1 96 ? -0.09 25.25 -1.176 1 98.69 96 VAL B O 1
ATOM 3266 N N . ILE B 1 97 ? 0.781 25.328 -3.178 1 97.5 97 ILE B N 1
ATOM 3267 C CA . ILE B 1 97 ? -0.364 25.906 -3.883 1 97.5 97 ILE B CA 1
ATOM 3268 C C . ILE B 1 97 ? -0.824 24.938 -4.977 1 97.5 97 ILE B C 1
ATOM 3270 O O . ILE B 1 97 ? -0.005 24.406 -5.73 1 97.5 97 ILE B O 1
ATOM 3274 N N . ASN B 1 98 ? -2.143 24.672 -4.891 1 92.44 98 ASN B N 1
ATOM 3275 C CA . ASN B 1 98 ? -2.723 23.844 -5.945 1 92.44 98 ASN B CA 1
ATOM 3276 C C . ASN B 1 98 ? -3.34 24.703 -7.047 1 92.44 98 ASN B C 1
ATOM 3278 O O . ASN B 1 98 ? -4.184 25.562 -6.777 1 92.44 98 ASN B O 1
ATOM 3282 N N . ASN B 1 99 ? -2.867 24.781 -8.352 1 88.81 99 ASN B N 1
ATOM 3283 C CA . ASN B 1 99 ? -3.371 25.422 -9.57 1 88.81 99 ASN B CA 1
ATOM 3284 C C . ASN B 1 99 ? -3.027 26.906 -9.602 1 88.81 99 ASN B C 1
ATOM 3286 O O . ASN B 1 99 ? -3.869 27.75 -9.289 1 88.81 99 ASN B O 1
ATOM 3290 N N . PRO B 1 100 ? -1.987 27.344 -10.141 1 93.62 100 PRO B N 1
ATOM 3291 C CA . PRO B 1 100 ? -0.968 26.422 -10.625 1 93.62 100 PRO B CA 1
ATOM 3292 C C . PRO B 1 100 ? -0.154 25.797 -9.492 1 93.62 100 PRO B C 1
ATOM 3294 O O . PRO B 1 100 ? -0.027 26.391 -8.422 1 93.62 100 PRO B O 1
ATOM 3297 N N . GLU B 1 101 ? 0.457 24.656 -9.758 1 97.25 101 GLU B N 1
ATOM 3298 C CA . GLU B 1 101 ? 1.207 23.922 -8.742 1 97.25 101 GLU B CA 1
ATOM 3299 C C . GLU B 1 101 ? 2.5 24.641 -8.383 1 97.25 101 GLU B C 1
ATOM 3301 O O . GLU B 1 101 ? 3.314 24.953 -9.258 1 97.25 101 GLU B O 1
ATOM 3306 N N . GLU B 1 102 ? 2.707 24.969 -7.039 1 98.25 102 GLU B N 1
ATOM 3307 C CA . GLU B 1 102 ? 3.914 25.625 -6.555 1 98.25 102 GLU B CA 1
ATOM 3308 C C . GLU B 1 102 ? 4.273 25.156 -5.145 1 98.25 102 GLU B C 1
ATOM 3310 O O . GLU B 1 102 ? 3.395 24.781 -4.367 1 98.25 102 GLU B O 1
ATOM 3315 N N . LEU B 1 103 ? 5.52 25.125 -4.926 1 98.81 103 LEU B N 1
ATOM 3316 C CA . LEU B 1 103 ? 6.074 25.047 -3.58 1 98.81 103 LEU B CA 1
ATOM 3317 C C . LEU B 1 103 ? 6.539 26.422 -3.107 1 98.81 103 LEU B C 1
ATOM 3319 O O . LEU B 1 103 ? 7.227 27.141 -3.844 1 98.81 103 LEU B O 1
ATOM 3323 N N . ILE B 1 104 ? 6.172 26.828 -1.914 1 98.56 104 ILE B N 1
ATOM 3324 C CA . ILE B 1 104 ? 6.633 28.125 -1.435 1 98.56 104 ILE B CA 1
ATOM 3325 C C . ILE B 1 104 ? 7.23 27.984 -0.037 1 98.56 104 ILE B C 1
ATOM 3327 O O . ILE B 1 104 ? 6.785 27.141 0.75 1 98.56 104 ILE B O 1
ATOM 3331 N N . ALA B 1 105 ? 8.18 28.766 0.216 1 98.75 105 ALA B N 1
ATOM 3332 C CA . ALA B 1 105 ? 8.734 28.922 1.558 1 98.75 105 ALA B CA 1
ATOM 3333 C C . ALA B 1 105 ? 8.117 30.125 2.271 1 98.75 105 ALA B C 1
ATOM 3335 O O . ALA B 1 105 ? 7.996 31.203 1.689 1 98.75 105 ALA B O 1
ATOM 3336 N N . LEU B 1 106 ? 7.66 29.891 3.471 1 98.81 106 LEU B N 1
ATOM 3337 C CA . LEU B 1 106 ? 7.094 30.953 4.297 1 98.81 106 LEU B CA 1
ATOM 3338 C C . LEU B 1 106 ? 7.918 31.141 5.566 1 98.81 106 LEU B C 1
ATOM 3340 O O . LEU B 1 106 ? 8.398 30.172 6.16 1 98.81 106 LEU B O 1
ATOM 3344 N N . SER B 1 107 ? 8.016 32.406 5.965 1 98.81 107 SER B N 1
ATOM 3345 C CA . SER B 1 107 ? 8.547 32.625 7.297 1 98.81 107 SER B CA 1
ATOM 3346 C C . SER B 1 107 ? 7.555 32.219 8.375 1 98.81 107 SER B C 1
ATOM 3348 O O . SER B 1 107 ? 6.383 31.984 8.086 1 98.81 107 SER B O 1
ATOM 3350 N N . THR B 1 108 ? 8.016 32.156 9.609 1 98.62 108 THR B N 1
ATOM 3351 C CA . THR B 1 108 ? 7.129 31.859 10.727 1 98.62 108 THR B CA 1
ATOM 3352 C C . THR B 1 108 ? 6.188 33.031 11.008 1 98.62 108 THR B C 1
ATOM 3354 O O . THR B 1 108 ? 5.27 32.906 11.82 1 98.62 108 THR B O 1
ATOM 3357 N N . GLY B 1 109 ? 6.352 34.094 10.273 1 98.25 109 GLY B N 1
ATOM 3358 C CA . GLY B 1 109 ? 5.441 35.25 10.344 1 98.25 109 GLY B CA 1
ATOM 3359 C C . GLY B 1 109 ? 4.496 35.312 9.156 1 98.25 109 GLY B C 1
ATOM 3360 O O . GLY B 1 109 ? 3.707 36.25 9.047 1 98.25 109 GLY B O 1
ATOM 3361 N N . GLY B 1 110 ? 4.637 34.438 8.25 1 98.38 110 GLY B N 1
ATOM 3362 C CA . GLY B 1 110 ? 3.678 34.344 7.156 1 98.38 110 GLY B CA 1
ATOM 3363 C C . GLY B 1 110 ? 4.141 35.031 5.891 1 98.38 110 GLY B C 1
ATOM 3364 O O . GLY B 1 110 ? 3.361 35.188 4.953 1 98.38 110 GLY B O 1
ATOM 3365 N N . GLU B 1 111 ? 5.371 35.438 5.824 1 98.56 111 GLU B N 1
ATOM 3366 C CA . GLU B 1 111 ? 5.91 36.094 4.637 1 98.56 111 GLU B CA 1
ATOM 3367 C C . GLU B 1 111 ? 6.465 35.062 3.648 1 98.56 111 GLU B C 1
ATOM 3369 O O . GLU B 1 111 ? 7.137 34.125 4.043 1 98.56 111 GLU B O 1
ATOM 3374 N N . VAL B 1 112 ? 6.203 35.312 2.373 1 98.5 112 VAL B N 1
ATOM 3375 C CA . VAL B 1 112 ? 6.75 34.438 1.345 1 98.5 112 VAL B CA 1
ATOM 3376 C C . VAL B 1 112 ? 8.25 34.688 1.191 1 98.5 112 VAL B C 1
ATOM 3378 O O . VAL B 1 112 ? 8.672 35.844 0.959 1 98.5 112 VAL B O 1
ATOM 3381 N N . LEU B 1 113 ? 9.039 33.656 1.321 1 98.19 113 LEU B N 1
ATOM 3382 C CA . LEU B 1 113 ? 10.492 33.75 1.243 1 98.19 113 LEU B CA 1
ATOM 3383 C C . LEU B 1 113 ? 10.992 33.312 -0.128 1 98.19 113 LEU B C 1
ATOM 3385 O O . LEU B 1 113 ? 12 33.812 -0.618 1 98.19 113 LEU B O 1
ATOM 3389 N N . ALA B 1 114 ? 10.375 32.344 -0.752 1 98.12 114 ALA B N 1
ATOM 3390 C CA . ALA B 1 114 ? 10.758 31.781 -2.043 1 98.12 114 ALA B CA 1
ATOM 3391 C C . ALA B 1 114 ? 9.602 31 -2.67 1 98.12 114 ALA B C 1
ATOM 3393 O O . ALA B 1 114 ? 8.664 30.609 -1.976 1 98.12 114 ALA B O 1
ATOM 3394 N N . ARG B 1 115 ? 9.719 30.812 -3.969 1 97.88 115 ARG B N 1
ATOM 3395 C CA . ARG B 1 115 ? 8.711 30.109 -4.742 1 97.88 115 ARG B CA 1
ATOM 3396 C C . ARG B 1 115 ? 9.352 29.188 -5.773 1 97.88 115 ARG B C 1
A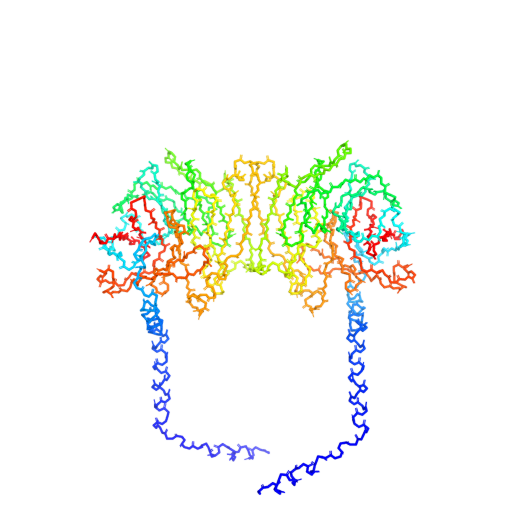TOM 3398 O O . ARG B 1 115 ? 10.359 29.547 -6.391 1 97.88 115 ARG B O 1
ATOM 3405 N N . TYR B 1 116 ? 8.781 28.047 -5.957 1 98.69 116 TYR B N 1
ATOM 3406 C CA . TYR B 1 116 ? 9.289 27.047 -6.891 1 98.69 116 TYR B CA 1
ATOM 3407 C C . TYR B 1 116 ? 8.156 26.422 -7.691 1 98.69 116 TYR B C 1
ATOM 3409 O O . TYR B 1 116 ? 7.348 25.672 -7.145 1 98.69 116 TYR B O 1
ATOM 3417 N N . PRO B 1 117 ? 8.086 26.703 -9.008 1 98.5 117 PRO B N 1
ATOM 3418 C CA . PRO B 1 117 ? 7.062 26.031 -9.812 1 98.5 117 PRO B CA 1
ATOM 3419 C C . PRO B 1 117 ? 7.207 24.516 -9.797 1 98.5 117 PRO B C 1
ATOM 3421 O O . PRO B 1 117 ? 8.32 24 -9.812 1 98.5 117 PRO B O 1
ATOM 3424 N N . LEU B 1 118 ? 6.109 23.812 -9.672 1 98.56 118 LEU B N 1
ATOM 3425 C CA . LEU B 1 118 ? 6.07 22.359 -9.734 1 98.56 118 LEU B CA 1
ATOM 3426 C C . LEU B 1 118 ? 5.582 21.891 -11.094 1 98.56 118 LEU B C 1
ATOM 3428 O O . LEU B 1 118 ? 4.371 21.812 -11.336 1 98.56 118 LEU B O 1
ATOM 3432 N N . HIS B 1 119 ? 6.453 21.547 -11.938 1 98.31 119 HIS B N 1
ATOM 3433 C CA . HIS B 1 119 ? 6.105 21.125 -13.289 1 98.31 119 HIS B CA 1
ATOM 3434 C C . HIS B 1 119 ? 5.766 19.641 -13.336 1 98.31 119 HIS B C 1
ATOM 3436 O O . HIS B 1 119 ? 6.539 18.797 -12.867 1 98.31 119 HIS B O 1
ATOM 3442 N N . GLY B 1 120 ? 4.652 19.328 -13.891 1 97.56 120 GLY B N 1
ATOM 3443 C CA . GLY B 1 120 ? 4.254 17.953 -14.07 1 97.56 120 GLY B CA 1
ATOM 3444 C C . GLY B 1 120 ? 3.518 17.375 -12.875 1 97.56 120 GLY B C 1
ATOM 3445 O O . GLY B 1 120 ? 3.023 16.25 -12.922 1 97.56 120 GLY B O 1
ATOM 3446 N N . PHE B 1 121 ? 3.57 18.062 -11.781 1 97.69 121 PHE B N 1
ATOM 3447 C CA . PHE B 1 121 ? 2.793 17.656 -10.617 1 97.69 121 PHE B CA 1
ATOM 3448 C C . PHE B 1 121 ? 1.307 17.906 -10.844 1 97.69 121 PHE B C 1
ATOM 3450 O O . PHE B 1 121 ? 0.932 18.797 -11.617 1 97.69 121 PHE B O 1
ATOM 3457 N N . LYS B 1 122 ? 0.501 17.062 -10.227 1 93.38 122 LYS B N 1
ATOM 3458 C CA . LYS B 1 122 ? -0.944 17.219 -10.367 1 93.38 122 LYS B CA 1
ATOM 3459 C C . LYS B 1 122 ? -1.627 17.25 -9 1 93.38 122 LYS B C 1
ATOM 3461 O O . LYS B 1 122 ? -1.446 16.344 -8.188 1 93.38 122 LYS B O 1
ATOM 3466 N N . ASP B 1 123 ? -2.4 18.312 -8.75 1 93.25 123 ASP B N 1
ATOM 3467 C CA . ASP B 1 123 ? -3.271 18.438 -7.582 1 93.25 123 ASP B CA 1
ATOM 3468 C C . ASP B 1 123 ? -2.488 18.234 -6.289 1 93.25 123 ASP B C 1
ATOM 3470 O O . ASP B 1 123 ? -2.855 17.391 -5.465 1 93.25 123 ASP B O 1
ATOM 3474 N N . VAL B 1 124 ? -1.405 18.953 -6.125 1 96.5 124 VAL B N 1
ATOM 3475 C CA . VAL B 1 124 ? -0.612 18.859 -4.902 1 96.5 124 VAL B CA 1
ATOM 3476 C C . VAL B 1 124 ? -1.404 19.438 -3.73 1 96.5 124 VAL B C 1
ATOM 3478 O O . VAL B 1 124 ? -1.99 20.516 -3.838 1 96.5 124 VAL B O 1
ATOM 3481 N N . GLU B 1 125 ? -1.431 18.672 -2.592 1 94.81 125 GLU B N 1
ATOM 3482 C CA . GLU B 1 125 ? -2.287 19.109 -1.493 1 94.81 125 GLU B CA 1
ATOM 3483 C C . GLU B 1 125 ? -1.525 19.125 -0.17 1 94.81 125 GLU B C 1
ATOM 3485 O O . GLU B 1 125 ? -1.888 19.859 0.754 1 94.81 125 GLU B O 1
ATOM 3490 N N . GLY B 1 126 ? -0.555 18.328 -0.022 1 97.06 126 GLY B N 1
ATOM 3491 C CA . GLY B 1 126 ? 0.161 18.203 1.238 1 97.06 126 GLY B CA 1
ATOM 3492 C C . GLY B 1 126 ? 1.668 18.266 1.078 1 97.06 126 GLY B C 1
ATOM 3493 O O . GLY B 1 126 ? 2.191 18.062 -0.018 1 97.06 126 GLY B O 1
ATOM 3494 N N . VAL B 1 127 ? 2.34 18.641 2.193 1 98.75 127 VAL B N 1
ATOM 3495 C CA . VAL B 1 127 ? 3.799 18.703 2.234 1 98.75 127 VAL B CA 1
ATOM 3496 C C . VAL B 1 127 ? 4.289 18.344 3.635 1 98.75 127 VAL B C 1
ATOM 3498 O O . VAL B 1 127 ? 3.67 18.719 4.633 1 98.75 127 VAL B O 1
ATOM 3501 N N . ALA B 1 128 ? 5.344 17.609 3.701 1 98.81 128 ALA B N 1
ATOM 3502 C CA . ALA B 1 128 ? 6.016 17.281 4.953 1 98.81 128 ALA B CA 1
ATOM 3503 C C . ALA B 1 128 ? 7.531 17.359 4.801 1 98.81 128 ALA B C 1
ATOM 3505 O O . ALA B 1 128 ? 8.078 17 3.758 1 98.81 128 ALA B O 1
ATOM 3506 N N . TYR B 1 129 ? 8.148 17.938 5.793 1 98.75 129 TYR B N 1
ATOM 3507 C CA . TYR B 1 129 ? 9.609 17.922 5.855 1 98.75 129 TYR B CA 1
ATOM 3508 C C . TYR B 1 129 ? 10.109 16.641 6.504 1 98.75 129 TYR B C 1
ATOM 3510 O O . TYR B 1 129 ? 9.781 16.344 7.66 1 98.75 129 TYR B O 1
ATOM 3518 N N . LEU B 1 130 ? 10.938 15.844 5.789 1 98.44 130 LEU B N 1
ATOM 3519 C CA . LEU B 1 130 ? 11.367 14.531 6.254 1 98.44 130 LEU B CA 1
ATOM 3520 C C . LEU B 1 130 ? 12.703 14.617 6.984 1 98.44 130 LEU B C 1
ATOM 3522 O O . LEU B 1 130 ? 13.148 13.641 7.594 1 98.44 130 LEU B O 1
ATOM 3526 N N . GLY B 1 131 ? 13.305 15.75 7.012 1 97.44 131 GLY B N 1
ATOM 3527 C CA . GLY B 1 131 ? 14.688 15.852 7.445 1 97.44 131 GLY B CA 1
ATOM 3528 C C . GLY B 1 131 ? 15.68 15.484 6.359 1 97.44 131 GLY B C 1
ATOM 3529 O O . GLY B 1 131 ? 15.312 14.891 5.348 1 97.44 131 GLY B O 1
ATOM 3530 N N . GLY B 1 132 ? 16.969 15.961 6.5 1 96.88 132 GLY B N 1
ATOM 3531 C CA . GLY B 1 132 ? 18 15.641 5.523 1 96.88 132 GLY B CA 1
ATOM 3532 C C . GLY B 1 132 ? 17.75 16.281 4.168 1 96.88 132 GLY B C 1
ATOM 3533 O O . GLY B 1 132 ? 18 15.656 3.131 1 96.88 132 GLY B O 1
ATOM 3534 N N . ASP B 1 133 ? 17.172 17.391 4.188 1 97.81 133 ASP B N 1
ATOM 3535 C CA . ASP B 1 133 ? 16.906 18.172 2.99 1 97.81 133 ASP B CA 1
ATOM 3536 C C . ASP B 1 133 ? 15.969 17.438 2.035 1 97.81 133 ASP B C 1
ATOM 3538 O O . ASP B 1 133 ? 16.203 17.438 0.822 1 97.81 133 ASP B O 1
ATOM 3542 N N . LEU B 1 134 ? 15.047 16.797 2.588 1 98.56 134 LEU B N 1
ATOM 3543 C CA . LEU B 1 134 ? 14.047 16.094 1.798 1 98.56 134 LEU B CA 1
ATOM 3544 C C . LEU B 1 134 ? 12.633 16.516 2.186 1 98.56 134 LEU B C 1
ATOM 3546 O O . LEU B 1 134 ? 12.328 16.656 3.373 1 98.56 134 LEU B O 1
ATOM 3550 N N . LEU B 1 135 ? 11.859 16.797 1.162 1 98.81 135 LEU B N 1
ATOM 3551 C CA . LEU B 1 135 ? 10.438 17.078 1.304 1 98.81 135 LEU B CA 1
ATOM 3552 C C . LEU B 1 135 ? 9.594 15.953 0.698 1 98.81 135 LEU B C 1
ATOM 3554 O O . LEU B 1 135 ? 10.086 15.18 -0.125 1 98.81 135 LEU B O 1
ATOM 3558 N N . LEU B 1 136 ? 8.438 15.828 1.177 1 98.88 136 LEU B N 1
ATOM 3559 C CA . LEU B 1 136 ? 7.449 14.922 0.604 1 98.88 136 LEU B CA 1
ATOM 3560 C C . LEU B 1 136 ? 6.195 15.68 0.191 1 98.88 136 LEU B C 1
ATOM 3562 O O . LEU B 1 136 ? 5.617 16.422 0.996 1 98.88 136 LEU B O 1
ATOM 3566 N N . LEU B 1 137 ? 5.809 15.578 -1.046 1 98.62 137 LEU B N 1
ATOM 3567 C CA . LEU B 1 137 ? 4.59 16.188 -1.557 1 98.62 137 LEU B CA 1
ATOM 3568 C C . LEU B 1 137 ? 3.537 15.133 -1.866 1 98.62 137 LEU B C 1
ATOM 3570 O O . LEU B 1 137 ? 3.863 14.055 -2.367 1 98.62 137 LEU B O 1
ATOM 3574 N N . THR B 1 138 ? 2.307 15.406 -1.536 1 97.19 138 THR B N 1
ATOM 3575 C CA . THR B 1 138 ? 1.221 14.5 -1.882 1 97.19 138 THR B CA 1
ATOM 3576 C C . THR B 1 138 ? 0.507 14.961 -3.148 1 97.19 138 THR B C 1
ATOM 3578 O O . THR B 1 138 ? 0.297 16.156 -3.344 1 97.19 138 THR B O 1
ATOM 3581 N N . GLU B 1 139 ? 0.197 14.102 -4.074 1 94.81 139 GLU B N 1
ATOM 3582 C CA . GLU B 1 139 ? -0.699 14.312 -5.207 1 94.81 139 GLU B CA 1
ATOM 3583 C C . GLU B 1 139 ? -2.062 13.672 -4.961 1 94.81 139 GLU B C 1
ATOM 3585 O O . GLU B 1 139 ? -2.176 12.445 -4.906 1 94.81 139 GLU B O 1
ATOM 3590 N N . GLU B 1 140 ? -3.037 14.492 -4.812 1 90.75 140 GLU B N 1
ATOM 3591 C CA . GLU B 1 140 ? -4.355 14.094 -4.328 1 90.75 140 GLU B CA 1
ATOM 3592 C C . GLU B 1 140 ? -4.973 13.031 -5.234 1 90.75 140 GLU B C 1
ATOM 3594 O O . GLU B 1 140 ? -5.246 11.914 -4.793 1 90.75 140 GLU B O 1
ATOM 3599 N N . ARG B 1 141 ? -5.152 13.234 -6.527 1 84 141 ARG B N 1
ATOM 3600 C CA . ARG B 1 141 ? -5.887 12.352 -7.426 1 84 141 ARG B CA 1
ATOM 3601 C C . ARG B 1 141 ? -5.109 11.062 -7.684 1 84 141 ARG B C 1
ATOM 3603 O O . ARG B 1 141 ? -5.688 9.969 -7.695 1 84 141 ARG B O 1
ATOM 3610 N N . ASP B 1 142 ? -3.818 11.25 -7.789 1 87.69 142 ASP B N 1
ATOM 3611 C CA . ASP B 1 142 ? -2.98 10.094 -8.094 1 87.69 142 ASP B CA 1
ATOM 3612 C C . ASP B 1 142 ? -2.646 9.312 -6.824 1 87.69 142 ASP B C 1
ATOM 3614 O O . ASP B 1 142 ? -2.098 8.211 -6.898 1 87.69 142 ASP B O 1
ATOM 3618 N N . GLN B 1 143 ? -2.961 9.82 -5.691 1 92.12 143 GLN B N 1
ATOM 3619 C CA . GLN B 1 143 ? -2.617 9.219 -4.41 1 92.12 143 GLN B CA 1
ATOM 3620 C C . GLN B 1 143 ? -1.14 8.836 -4.359 1 92.12 143 GLN B C 1
ATOM 3622 O O . GLN B 1 143 ? -0.797 7.695 -4.039 1 92.12 143 GLN B O 1
ATOM 3627 N N . ALA B 1 144 ? -0.349 9.812 -4.664 1 95.69 144 ALA B N 1
ATOM 3628 C CA . ALA B 1 144 ? 1.097 9.609 -4.727 1 95.69 144 ALA B CA 1
ATOM 3629 C C . ALA B 1 144 ? 1.812 10.453 -3.678 1 95.69 144 ALA B C 1
ATOM 3631 O O . ALA B 1 144 ? 1.386 11.57 -3.377 1 95.69 144 ALA B O 1
ATOM 3632 N N . LEU B 1 145 ? 2.826 9.898 -3.1 1 98.19 145 LEU B N 1
ATOM 3633 C CA . LEU B 1 145 ? 3.797 10.555 -2.234 1 98.19 145 LEU B CA 1
ATOM 3634 C C . LEU B 1 145 ? 5.133 10.734 -2.951 1 98.19 145 LEU B C 1
ATOM 3636 O O . LEU B 1 145 ? 5.82 9.758 -3.238 1 98.19 145 LEU B O 1
ATOM 3640 N N . VAL B 1 146 ? 5.488 11.969 -3.215 1 98.69 146 VAL B N 1
ATOM 3641 C CA . VAL B 1 146 ? 6.648 12.258 -4.051 1 98.69 146 VAL B CA 1
ATOM 3642 C C . VAL B 1 146 ? 7.758 12.867 -3.199 1 98.69 146 VAL B C 1
ATOM 3644 O O . VAL B 1 146 ? 7.555 13.898 -2.553 1 98.69 146 VAL B O 1
ATOM 3647 N N . ALA B 1 147 ? 8.914 12.242 -3.195 1 98.75 147 ALA B N 1
ATOM 3648 C CA . ALA B 1 147 ? 10.07 12.766 -2.475 1 98.75 147 ALA B CA 1
ATOM 3649 C C . ALA B 1 147 ? 10.82 13.797 -3.314 1 98.75 147 ALA B C 1
ATOM 3651 O O . ALA B 1 147 ? 11.242 13.508 -4.438 1 98.75 147 ALA B O 1
ATOM 3652 N N . VAL B 1 148 ? 10.938 14.945 -2.781 1 98.75 148 VAL B N 1
ATOM 3653 C CA . VAL B 1 148 ? 11.555 16.062 -3.484 1 98.75 148 VAL B CA 1
ATOM 3654 C C . VAL B 1 148 ? 12.664 16.656 -2.625 1 98.75 148 VAL B C 1
ATOM 3656 O O . VAL B 1 148 ? 12.453 16.984 -1.453 1 98.75 148 VAL B O 1
ATOM 3659 N N . PRO B 1 149 ? 13.859 16.875 -3.188 1 98.38 149 PRO B N 1
ATOM 3660 C CA . PRO B 1 149 ? 14.875 17.594 -2.412 1 98.38 149 PRO B CA 1
ATOM 3661 C C . PRO B 1 149 ? 14.492 19.047 -2.152 1 98.38 149 PRO B C 1
ATOM 3663 O O . PRO B 1 149 ? 13.836 19.672 -2.984 1 98.38 149 PRO B O 1
ATOM 3666 N N . VAL B 1 150 ? 14.875 19.484 -0.937 1 98.62 150 VAL B N 1
ATOM 3667 C CA . VAL B 1 150 ? 14.734 20.906 -0.685 1 98.62 150 VAL B CA 1
ATOM 3668 C C . VAL B 1 150 ? 15.492 21.703 -1.747 1 98.62 150 VAL B C 1
ATOM 3670 O O . VAL B 1 150 ? 16.688 21.469 -1.979 1 98.62 150 VAL B O 1
ATOM 3673 N N . PRO B 1 151 ? 14.734 22.578 -2.4 1 98 151 PRO B N 1
ATOM 3674 C CA . PRO B 1 151 ? 15.43 23.312 -3.461 1 98 151 PRO B CA 1
ATOM 3675 C C . PRO B 1 151 ? 16.5 24.266 -2.922 1 98 151 PRO B C 1
ATOM 3677 O O . PRO B 1 151 ? 16.281 24.938 -1.915 1 98 151 PRO B O 1
ATOM 3680 N N . GLY B 1 152 ? 17.688 24.266 -3.602 1 92.38 152 GLY B N 1
ATOM 3681 C CA . GLY B 1 152 ? 18.797 25.125 -3.219 1 92.38 152 GLY B CA 1
ATOM 3682 C C . GLY B 1 152 ? 18.953 26.344 -4.117 1 92.38 152 GLY B C 1
ATOM 3683 O O . GLY B 1 152 ? 19.766 27.234 -3.834 1 92.38 152 GLY B O 1
ATOM 3684 N N . ALA B 1 153 ? 18.266 26.359 -5.211 1 93.44 153 ALA B N 1
ATOM 3685 C CA . ALA B 1 153 ? 18.312 27.438 -6.195 1 93.44 153 ALA B CA 1
ATOM 3686 C C . ALA B 1 153 ? 16.953 27.641 -6.855 1 93.44 153 ALA B C 1
ATOM 3688 O O . ALA B 1 153 ? 16.125 26.734 -6.852 1 93.44 153 ALA B O 1
ATOM 3689 N N . PRO B 1 154 ? 16.797 28.844 -7.367 1 94.38 154 PRO B N 1
ATOM 3690 C CA . PRO B 1 154 ? 15.539 29.078 -8.086 1 94.38 154 PRO B CA 1
ATOM 3691 C C . PRO B 1 154 ? 15.375 28.141 -9.281 1 94.38 154 PRO B C 1
ATOM 3693 O O . PRO B 1 154 ? 16.359 27.703 -9.875 1 94.38 154 PRO B O 1
ATOM 3696 N N . GLY B 1 155 ? 14.062 27.875 -9.578 1 96 155 GLY B N 1
ATOM 3697 C CA . GLY B 1 155 ? 13.75 27.031 -10.719 1 96 155 GLY B CA 1
ATOM 3698 C C . GLY B 1 155 ? 12.617 26.062 -10.453 1 96 155 GLY B C 1
ATOM 3699 O O . GLY B 1 155 ? 12.211 25.875 -9.305 1 96 155 GLY B O 1
ATOM 3700 N N . ALA B 1 156 ? 12.258 25.438 -11.555 1 97.75 156 ALA B N 1
ATOM 3701 C CA . ALA B 1 156 ? 11.125 24.531 -11.461 1 97.75 156 ALA B CA 1
ATOM 3702 C C . ALA B 1 156 ? 11.578 23.156 -10.945 1 97.75 156 ALA B C 1
ATOM 3704 O O . ALA B 1 156 ? 12.672 22.688 -11.273 1 97.75 156 ALA B O 1
ATOM 3705 N N . LEU B 1 157 ? 10.781 22.594 -10.141 1 98.5 157 LEU B N 1
ATOM 3706 C CA . LEU B 1 157 ? 10.922 21.188 -9.758 1 98.5 157 LEU B CA 1
ATOM 3707 C C . LEU B 1 157 ? 10.117 20.297 -10.695 1 98.5 157 LEU B C 1
ATOM 3709 O O . LEU B 1 157 ? 8.906 20.469 -10.836 1 98.5 157 LEU B O 1
ATOM 3713 N N . LYS B 1 158 ? 10.758 19.359 -11.336 1 98.5 158 LYS B N 1
ATOM 3714 C CA . LYS B 1 158 ? 10.094 18.531 -12.344 1 98.5 158 LYS B CA 1
ATOM 3715 C C . LYS B 1 158 ? 9.703 17.172 -11.773 1 98.5 158 LYS B C 1
ATOM 3717 O O . LYS B 1 158 ? 10.555 16.406 -11.328 1 98.5 158 LYS B O 1
ATOM 3722 N N . ARG B 1 159 ? 8.492 16.781 -11.875 1 98.31 159 ARG B N 1
ATOM 3723 C CA . ARG B 1 159 ? 7.914 15.578 -11.281 1 98.31 159 ARG B CA 1
ATOM 3724 C C . ARG B 1 159 ? 8.648 14.328 -11.766 1 98.31 159 ARG B C 1
ATOM 3726 O O . ARG B 1 159 ? 8.867 13.391 -10.992 1 98.31 159 ARG B O 1
ATOM 3733 N N . ARG B 1 160 ? 9.031 14.25 -13.031 1 97 160 ARG B N 1
ATOM 3734 C CA . ARG B 1 160 ? 9.633 13.078 -13.664 1 97 160 ARG B CA 1
ATOM 3735 C C . ARG B 1 160 ? 10.984 12.75 -13.039 1 97 160 ARG B C 1
ATOM 3737 O O . ARG B 1 160 ? 11.5 11.641 -13.211 1 97 160 ARG B O 1
ATOM 3744 N N . ASP B 1 161 ? 11.594 13.727 -12.32 1 97.5 161 ASP B N 1
ATOM 3745 C CA . ASP B 1 161 ? 12.93 13.555 -11.773 1 97.5 161 ASP B CA 1
ATOM 3746 C C . ASP B 1 161 ? 12.883 12.914 -10.391 1 97.5 161 ASP B C 1
ATOM 3748 O O . ASP B 1 161 ? 13.922 12.578 -9.82 1 97.5 161 ASP B O 1
ATOM 3752 N N . TYR B 1 162 ? 11.688 12.711 -9.844 1 98.12 162 TYR B N 1
ATOM 3753 C CA . TYR B 1 162 ? 11.609 12.398 -8.422 1 98.12 162 TYR B CA 1
ATOM 3754 C C . TYR B 1 162 ? 10.984 11.023 -8.203 1 98.12 162 TYR B C 1
ATOM 3756 O O . TYR B 1 162 ? 10.086 10.617 -8.945 1 98.12 162 TYR B O 1
ATOM 3764 N N . ARG B 1 163 ? 11.469 10.367 -7.168 1 97.69 163 ARG B N 1
ATOM 3765 C CA . ARG B 1 163 ? 10.969 9.062 -6.738 1 97.69 163 ARG B CA 1
ATOM 3766 C C . ARG B 1 163 ? 9.664 9.203 -5.961 1 97.69 163 ARG B C 1
ATOM 3768 O O . ARG B 1 163 ? 9.422 10.227 -5.328 1 97.69 163 ARG B O 1
ATOM 3775 N N . SER B 1 164 ? 8.781 8.109 -6.047 1 98.12 164 SER B N 1
ATOM 3776 C CA . SER B 1 164 ? 7.469 8.266 -5.422 1 98.12 164 SER B CA 1
ATOM 3777 C C . SER B 1 164 ? 6.883 6.914 -5.02 1 98.12 164 SER B C 1
ATOM 3779 O O . SER B 1 164 ? 7.387 5.867 -5.426 1 98.12 164 SER B O 1
ATOM 3781 N N . LEU B 1 165 ? 5.977 6.887 -4.117 1 98.19 165 LEU B N 1
ATOM 3782 C CA . LEU B 1 165 ? 5.09 5.801 -3.721 1 98.19 165 LEU B CA 1
ATOM 3783 C C . LEU B 1 165 ? 3.639 6.137 -4.051 1 98.19 165 LEU B C 1
ATOM 3785 O O . LEU B 1 165 ? 3.109 7.148 -3.582 1 98.19 165 LEU B O 1
ATOM 3789 N N . THR B 1 166 ? 3.018 5.426 -4.895 1 96 166 THR B N 1
ATOM 3790 C CA . THR B 1 166 ? 1.606 5.586 -5.227 1 96 166 THR B CA 1
ATOM 3791 C C . THR B 1 166 ? 0.77 4.484 -4.582 1 96 166 THR B C 1
ATOM 3793 O O . THR B 1 166 ? 1.115 3.305 -4.668 1 96 166 THR B O 1
ATOM 3796 N N . LEU B 1 167 ? -0.241 4.836 -3.902 1 93.12 167 LEU B N 1
ATOM 3797 C CA . LEU B 1 167 ? -1.161 3.898 -3.268 1 93.12 167 LEU B CA 1
ATOM 3798 C C . LEU B 1 167 ? -2.568 4.051 -3.834 1 93.12 167 LEU B C 1
ATOM 3800 O O . LEU B 1 167 ? -3.42 4.707 -3.227 1 93.12 167 LEU B O 1
ATOM 3804 N N . GLY B 1 168 ? -2.834 3.486 -4.914 1 83.75 168 GLY B N 1
ATOM 3805 C CA . GLY B 1 168 ? -4.105 3.619 -5.609 1 83.75 168 GLY B CA 1
ATOM 3806 C C . GLY B 1 168 ? -5.176 2.682 -5.082 1 83.75 168 GLY B C 1
ATOM 3807 O O . GLY B 1 168 ? -5.742 1.89 -5.836 1 83.75 168 GLY B O 1
ATOM 3808 N N . PHE B 1 169 ? -5.523 2.797 -3.766 1 74.19 169 PHE B N 1
ATOM 3809 C CA . PHE B 1 169 ? -6.527 1.932 -3.16 1 74.19 169 PHE B CA 1
ATOM 3810 C C . PHE B 1 169 ? -7.922 2.523 -3.324 1 74.19 169 PHE B C 1
ATOM 3812 O O . PHE B 1 169 ? -8.102 3.742 -3.244 1 74.19 169 PHE B O 1
ATOM 3819 N N . ASP B 1 170 ? -8.891 1.69 -3.447 1 60.5 170 ASP B N 1
ATOM 3820 C CA . ASP B 1 170 ? -10.32 2.004 -3.436 1 60.5 170 ASP B CA 1
ATOM 3821 C C . ASP B 1 170 ? -10.641 3.152 -4.391 1 60.5 170 ASP B C 1
ATOM 3823 O O . ASP B 1 170 ? -11.492 3.992 -4.098 1 60.5 170 ASP B O 1
ATOM 3827 N N . ASN B 1 171 ? -9.734 3.375 -5.297 1 57.59 171 ASN B N 1
ATOM 3828 C CA . ASN B 1 171 ? -9.977 4.484 -6.219 1 57.59 171 ASN B CA 1
ATOM 3829 C C . ASN B 1 171 ? -10.188 3.99 -7.645 1 57.59 171 ASN B C 1
ATOM 3831 O O . ASN B 1 171 ? -9.43 4.34 -8.547 1 57.59 171 ASN B O 1
ATOM 3835 N N . PRO B 1 172 ? -11.203 3.074 -7.773 1 52.31 172 PRO B N 1
ATOM 3836 C CA . PRO B 1 172 ? -11.289 2.486 -9.117 1 52.31 172 PRO B CA 1
ATOM 3837 C C . PRO B 1 172 ? -11.414 3.539 -10.211 1 52.31 172 PRO B C 1
ATOM 3839 O O . PRO B 1 172 ? -10.859 3.363 -11.305 1 52.31 172 PRO B O 1
ATOM 3842 N N . ASP B 1 173 ? -12.281 4.617 -9.898 1 49.94 173 ASP B N 1
ATOM 3843 C CA . ASP B 1 173 ? -12.539 5.598 -10.953 1 49.94 173 ASP B CA 1
ATOM 3844 C C . ASP B 1 173 ? -11.68 6.848 -10.758 1 49.94 173 ASP B C 1
ATOM 3846 O O . ASP B 1 173 ? -11.828 7.824 -11.492 1 49.94 173 ASP B O 1
ATOM 3850 N N . GLY B 1 174 ? -10.625 6.77 -9.953 1 52.75 174 GLY B N 1
ATOM 3851 C CA . GLY B 1 174 ? -9.781 7.938 -9.766 1 52.75 174 GLY B CA 1
ATOM 3852 C C . GLY B 1 174 ? -10.5 9.094 -9.102 1 52.75 174 GLY B C 1
ATOM 3853 O O . GLY B 1 174 ? -9.93 10.172 -8.922 1 52.75 174 GLY B O 1
ATOM 3854 N N . ASP B 1 175 ? -11.758 9.148 -9.031 1 48.28 175 ASP B N 1
ATOM 3855 C CA . ASP B 1 175 ? -12.508 10.352 -8.672 1 48.28 175 ASP B CA 1
ATOM 3856 C C . ASP B 1 175 ? -12.367 10.664 -7.188 1 48.28 175 ASP B C 1
ATOM 3858 O O . ASP B 1 175 ? -12.352 11.828 -6.789 1 48.28 175 ASP B O 1
ATOM 3862 N N . ASN B 1 176 ? -12.766 9.812 -6.246 1 51.66 176 ASN B N 1
ATOM 3863 C CA . ASN B 1 176 ? -13.391 10.383 -5.059 1 51.66 176 ASN B CA 1
ATOM 3864 C C . ASN B 1 176 ? -12.391 10.508 -3.908 1 51.66 176 ASN B C 1
ATOM 3866 O O . ASN B 1 176 ? -12.672 11.172 -2.908 1 51.66 176 ASN B O 1
ATOM 3870 N N . ARG B 1 177 ? -11.258 9.648 -3.703 1 68.31 177 ARG B N 1
ATOM 3871 C CA . ARG B 1 177 ? -10.703 9.617 -2.354 1 68.31 177 ARG B CA 1
ATOM 3872 C C . ARG B 1 177 ? -9.203 9.891 -2.369 1 68.31 177 ARG B C 1
ATOM 3874 O O . ARG B 1 177 ? -8.391 8.969 -2.242 1 68.31 177 ARG B O 1
ATOM 3881 N N . GLY B 1 178 ? -8.898 11.242 -2.678 1 83.06 178 GLY B N 1
ATOM 3882 C CA . GLY B 1 178 ? -7.488 11.555 -2.852 1 83.06 178 GLY B CA 1
ATOM 3883 C C . GLY B 1 178 ? -6.785 11.883 -1.55 1 83.06 178 GLY B C 1
ATOM 3884 O O . GLY B 1 178 ? -7.434 12.094 -0.524 1 83.06 178 GLY B O 1
ATOM 3885 N N . PHE B 1 179 ? -5.441 11.828 -1.502 1 90.38 179 PHE B N 1
ATOM 3886 C CA . PHE B 1 179 ? -4.617 12.211 -0.363 1 90.38 179 PHE B CA 1
ATOM 3887 C C . PHE B 1 179 ? -4.762 13.695 -0.062 1 90.38 179 PHE B C 1
ATOM 3889 O O . PHE B 1 179 ? -4.617 14.531 -0.956 1 90.38 179 PHE B O 1
ATOM 3896 N N . GLU B 1 180 ? -5.055 14.031 1.157 1 91 180 GLU B N 1
ATOM 3897 C CA . GLU B 1 180 ? -5.242 15.43 1.532 1 91 180 GLU B CA 1
ATOM 3898 C C . GLU B 1 180 ? -4.078 15.938 2.385 1 91 180 GLU B C 1
ATOM 3900 O O . GLU B 1 180 ? -3.584 17.047 2.174 1 91 180 GLU B O 1
ATOM 3905 N N . GLY B 1 181 ? -3.711 15.227 3.33 1 95.06 181 GLY B N 1
ATOM 3906 C CA . GLY B 1 181 ? -2.689 15.656 4.27 1 95.06 181 GLY B CA 1
ATOM 3907 C C . GLY B 1 181 ? -1.674 14.578 4.586 1 95.06 181 GLY B C 1
ATOM 3908 O O . GLY B 1 181 ? -1.956 13.391 4.422 1 95.06 181 GLY B O 1
ATOM 3909 N N . VAL B 1 182 ? -0.532 15.039 5.039 1 98.06 182 VAL B N 1
ATOM 3910 C CA . VAL B 1 182 ? 0.545 14.117 5.383 1 98.06 182 VAL B CA 1
ATOM 3911 C C . VAL B 1 182 ? 1.35 14.672 6.555 1 98.06 182 VAL B C 1
ATOM 3913 O O . VAL B 1 182 ? 1.587 15.883 6.637 1 98.06 182 VAL B O 1
ATOM 3916 N N . ALA B 1 183 ? 1.677 13.852 7.469 1 98.44 183 ALA B N 1
ATOM 3917 C CA . ALA B 1 183 ? 2.568 14.141 8.586 1 98.44 183 ALA B CA 1
ATOM 3918 C C . ALA B 1 183 ? 3.699 13.125 8.664 1 98.44 183 ALA B C 1
ATOM 3920 O O . ALA B 1 183 ? 3.574 12.008 8.156 1 98.44 183 ALA B O 1
ATOM 3921 N N . TYR B 1 184 ? 4.789 13.562 9.242 1 98.62 184 TYR B N 1
ATOM 3922 C CA . TYR B 1 184 ? 5.945 12.68 9.289 1 98.62 184 TYR B CA 1
ATOM 3923 C C . TYR B 1 184 ? 6.531 12.625 10.695 1 98.62 184 TYR B C 1
ATOM 3925 O O . TYR B 1 184 ? 6.762 13.664 11.32 1 98.62 184 TYR B O 1
ATOM 3933 N N . ASP B 1 185 ? 6.68 11.461 11.266 1 97.94 185 ASP B N 1
ATOM 3934 C CA . ASP B 1 185 ? 7.449 11.148 12.469 1 97.94 185 ASP B CA 1
ATOM 3935 C C . ASP B 1 185 ? 8.906 10.859 12.125 1 97.94 185 ASP B C 1
ATOM 3937 O O . ASP B 1 185 ? 9.258 9.742 11.734 1 97.94 185 ASP B O 1
ATOM 3941 N N . ARG B 1 186 ? 9.773 11.828 12.281 1 95.88 186 ARG B N 1
ATOM 3942 C CA . ARG B 1 186 ? 11.164 11.711 11.852 1 95.88 186 ARG B CA 1
ATOM 3943 C C . ARG B 1 186 ? 11.898 10.641 12.656 1 95.88 186 ARG B C 1
ATOM 3945 O O . ARG B 1 186 ? 12.688 9.875 12.094 1 95.88 186 ARG B O 1
ATOM 3952 N N . GLY B 1 187 ? 11.672 10.578 13.875 1 95.69 187 GLY B N 1
ATOM 3953 C CA . GLY B 1 187 ? 12.344 9.602 14.719 1 95.69 187 GLY B CA 1
ATOM 3954 C C . GLY B 1 187 ? 12.023 8.164 14.344 1 95.69 187 GLY B C 1
ATOM 3955 O O . GLY B 1 187 ? 12.914 7.312 14.336 1 95.69 187 GLY B O 1
ATOM 3956 N N . GLY B 1 188 ? 10.867 7.867 13.953 1 97.06 188 GLY B N 1
ATOM 3957 C CA . GLY B 1 188 ? 10.414 6.512 13.68 1 97.06 188 GLY B CA 1
ATOM 3958 C C . GLY B 1 188 ? 10.32 6.203 12.195 1 97.06 188 GLY B C 1
ATOM 3959 O O . GLY B 1 188 ? 10.039 5.066 11.812 1 97.06 188 GLY B O 1
ATOM 3960 N N . ASP B 1 189 ? 10.602 7.215 11.367 1 98.19 189 ASP B N 1
ATOM 3961 C CA . ASP B 1 189 ? 10.414 7.074 9.93 1 98.19 189 ASP B CA 1
ATOM 3962 C C . ASP B 1 189 ? 9.016 6.555 9.602 1 98.19 189 ASP B C 1
ATOM 3964 O O . ASP B 1 189 ? 8.867 5.555 8.898 1 98.19 189 ASP B O 1
ATOM 3968 N N . ARG B 1 190 ? 8 7.293 10.117 1 98.25 190 ARG B N 1
ATOM 3969 C CA . ARG B 1 190 ? 6.602 6.965 9.867 1 98.25 190 ARG B CA 1
ATOM 3970 C C . ARG B 1 190 ? 5.875 8.141 9.219 1 98.25 19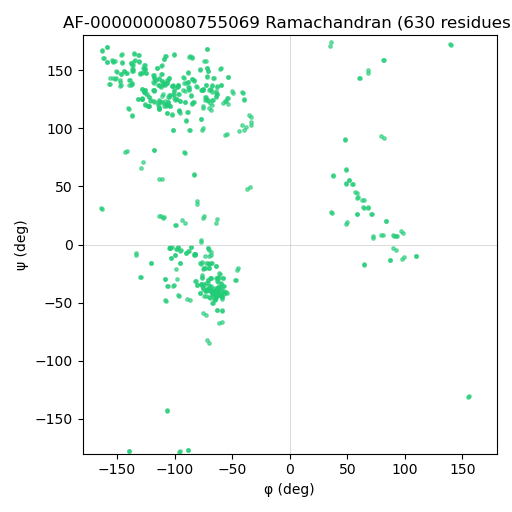0 ARG B C 1
ATOM 3972 O O . ARG B 1 190 ? 5.941 9.266 9.711 1 98.25 190 ARG B O 1
ATOM 3979 N N . LEU B 1 191 ? 5.227 7.816 8.062 1 98.62 191 LEU B N 1
ATOM 3980 C CA . LEU B 1 191 ? 4.312 8.766 7.438 1 98.62 191 LEU B CA 1
ATOM 3981 C C . LEU B 1 191 ? 2.867 8.461 7.828 1 98.62 191 LEU B C 1
ATOM 3983 O O . LEU B 1 191 ? 2.469 7.297 7.902 1 98.62 191 LEU B O 1
ATOM 3987 N N . PHE B 1 192 ? 2.133 9.484 8.133 1 97.81 192 PHE B N 1
ATOM 3988 C CA . PHE B 1 192 ? 0.684 9.406 8.273 1 97.81 192 PHE B CA 1
ATOM 3989 C C . PHE B 1 192 ? -0.012 10.203 7.176 1 97.81 192 PHE B C 1
ATOM 3991 O O . PHE B 1 192 ? 0.271 11.391 6.988 1 97.81 192 PHE B O 1
ATOM 3998 N N . VAL B 1 193 ? -0.886 9.547 6.422 1 96.06 193 VAL B N 1
ATOM 3999 C CA . VAL B 1 193 ? -1.544 10.172 5.281 1 96.06 193 VAL B CA 1
ATOM 4000 C C . VAL B 1 193 ? -3.059 10.023 5.41 1 96.06 193 VAL B C 1
ATOM 4002 O O . VAL B 1 193 ? -3.559 8.945 5.723 1 96.06 193 VAL B O 1
ATOM 4005 N N . VAL B 1 194 ? -3.752 11.094 5.211 1 92.56 194 VAL B N 1
ATOM 4006 C CA . VAL B 1 194 ? -5.207 11.047 5.305 1 92.56 194 VAL B CA 1
ATOM 4007 C C . VAL B 1 194 ? -5.824 11.344 3.938 1 92.56 194 VAL B C 1
ATOM 4009 O O . VAL B 1 194 ? -5.219 12.039 3.117 1 92.56 194 VAL B O 1
ATOM 4012 N N . THR B 1 195 ? -7.039 10.766 3.729 1 85.81 195 THR B N 1
ATOM 4013 C CA . THR B 1 195 ? -7.805 11.039 2.518 1 85.81 195 THR B CA 1
ATOM 4014 C C . THR B 1 195 ? -9.008 11.922 2.83 1 85.81 195 THR B C 1
ATOM 4016 O O . THR B 1 195 ? -9.32 12.172 3.998 1 85.81 195 THR B O 1
ATOM 4019 N N . GLU B 1 196 ? -9.586 12.547 1.8 1 72.25 196 GLU B N 1
ATOM 4020 C CA . GLU B 1 196 ? -10.594 13.594 1.953 1 72.25 196 GLU B CA 1
ATOM 4021 C C . GLU B 1 196 ? -11.922 13.016 2.436 1 72.25 196 GLU B C 1
ATOM 4023 O O . GLU B 1 196 ? -12.5 13.5 3.408 1 72.25 196 GLU B O 1
ATOM 4028 N N . HIS B 1 197 ? -12.828 12.414 1.464 1 67.12 197 HIS B N 1
ATOM 4029 C CA . HIS B 1 197 ? -14.242 12.273 1.795 1 67.12 197 HIS B CA 1
ATOM 4030 C C . HIS B 1 197 ? -14.57 10.852 2.234 1 67.12 197 HIS B C 1
ATOM 4032 O O . HIS B 1 197 ? -13.727 9.953 2.119 1 67.12 197 HIS B O 1
ATOM 4038 N N . SER B 1 198 ? -15.688 10.641 2.869 1 62.44 198 SER B N 1
ATOM 4039 C CA . SER B 1 198 ? -16.266 9.469 3.521 1 62.44 198 SER B CA 1
ATOM 4040 C C . SER B 1 198 ? -16.328 8.281 2.566 1 62.44 198 SER B C 1
ATOM 4042 O O . SER B 1 198 ? -16.781 8.414 1.432 1 62.44 198 SER B O 1
ATOM 4044 N N . PRO B 1 199 ? -15.719 7.277 3.166 1 73.5 199 PRO B N 1
ATOM 4045 C CA . PRO B 1 199 ? -15.117 7.074 4.484 1 73.5 199 PRO B CA 1
ATOM 4046 C C . PRO B 1 199 ? -13.664 7.555 4.555 1 73.5 199 PRO B C 1
ATOM 4048 O O . PRO B 1 199 ? -12.922 7.426 3.576 1 73.5 199 PRO B O 1
ATOM 4051 N N . LEU B 1 200 ? -13.328 8.117 5.684 1 80.25 200 LEU B N 1
ATOM 4052 C CA . LEU B 1 200 ? -11.984 8.641 5.898 1 80.25 200 LEU B CA 1
ATOM 4053 C C . LEU B 1 200 ? -10.969 7.504 6.004 1 80.25 200 LEU B C 1
ATOM 4055 O O . LEU B 1 200 ? -11.25 6.473 6.621 1 80.25 200 LEU B O 1
ATOM 4059 N N . LYS B 1 201 ? -9.938 7.703 5.301 1 85.94 201 LYS B N 1
ATOM 4060 C CA . LYS B 1 201 ? -8.828 6.758 5.426 1 85.94 201 LYS B CA 1
ATOM 4061 C C . LYS B 1 201 ? -7.605 7.426 6.055 1 85.94 201 LYS B C 1
ATOM 4063 O O . LYS B 1 201 ? -7.309 8.586 5.766 1 85.94 201 LYS B O 1
ATOM 4068 N N . LEU B 1 202 ? -6.996 6.746 6.953 1 91.56 202 LEU B N 1
ATOM 4069 C CA . LEU B 1 20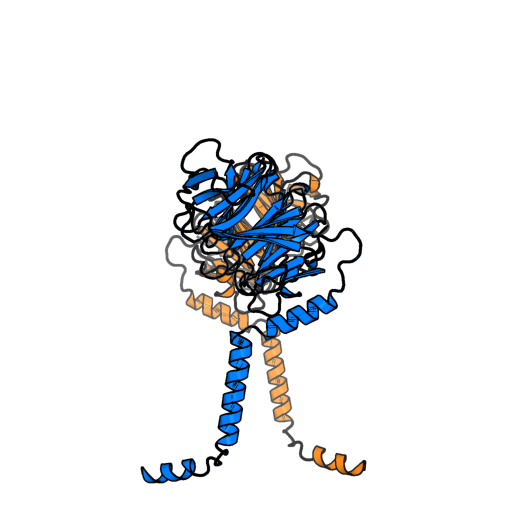2 ? -5.703 7.098 7.527 1 91.56 202 LEU B CA 1
ATOM 4070 C C . LEU B 1 202 ? -4.695 5.969 7.328 1 91.56 202 LEU B C 1
ATOM 4072 O O . LEU B 1 202 ? -4.91 4.848 7.793 1 91.56 202 LEU B O 1
ATOM 4076 N N . TYR B 1 203 ? -3.645 6.258 6.645 1 93.56 203 TYR B N 1
ATOM 4077 C CA . TYR B 1 203 ? -2.596 5.266 6.434 1 93.56 203 TYR B CA 1
ATOM 4078 C C . TYR B 1 203 ? -1.337 5.629 7.211 1 93.56 203 TYR B C 1
ATOM 4080 O O . TYR B 1 203 ? -0.956 6.797 7.277 1 93.56 203 TYR B O 1
ATOM 4088 N N . GLU B 1 204 ? -0.789 4.633 7.789 1 96.56 204 GLU B N 1
ATOM 4089 C CA . GLU B 1 204 ? 0.552 4.719 8.359 1 96.56 204 GLU B CA 1
ATOM 4090 C C . GLU B 1 204 ? 1.57 3.99 7.488 1 96.56 204 GLU B C 1
ATOM 4092 O O . GLU B 1 204 ? 1.423 2.797 7.215 1 96.56 204 GLU B O 1
ATOM 4097 N N . ILE B 1 205 ? 2.529 4.676 7.012 1 97.88 205 ILE B N 1
ATOM 4098 C CA . ILE B 1 205 ? 3.57 4.113 6.16 1 97.88 205 ILE B CA 1
ATOM 4099 C C . ILE B 1 205 ? 4.91 4.156 6.887 1 97.88 205 ILE B C 1
ATOM 4101 O O . ILE B 1 205 ? 5.422 5.234 7.203 1 97.88 205 ILE B O 1
ATOM 4105 N N . ARG B 1 206 ? 5.527 2.98 7.145 1 98.31 206 ARG B N 1
ATOM 4106 C CA . ARG B 1 206 ? 6.801 2.875 7.852 1 98.31 206 ARG B CA 1
ATOM 4107 C C . ARG B 1 206 ? 7.934 2.527 6.895 1 98.31 206 ARG B C 1
ATOM 4109 O O . ARG B 1 206 ? 7.754 1.727 5.977 1 98.31 206 ARG B O 1
ATOM 4116 N N . GLY B 1 207 ? 9.055 3.172 7.117 1 98.31 207 GLY B N 1
ATOM 4117 C CA . GLY B 1 207 ? 10.258 2.842 6.375 1 98.31 207 GLY B CA 1
ATOM 4118 C C . GLY B 1 207 ? 10.336 3.523 5.02 1 98.31 207 GLY B C 1
ATOM 4119 O O . GLY B 1 207 ? 10.961 3.01 4.094 1 98.31 207 GLY B O 1
ATOM 4120 N N . PHE B 1 208 ? 9.578 4.602 4.832 1 98.5 208 PHE B N 1
ATOM 4121 C CA . PHE B 1 208 ? 9.57 5.301 3.555 1 98.5 208 PHE B CA 1
ATOM 4122 C C . PHE B 1 208 ? 10.945 5.883 3.248 1 98.5 208 PHE B C 1
ATOM 4124 O O . PHE B 1 208 ? 11.523 5.605 2.193 1 98.5 208 PHE B O 1
ATOM 4131 N N . LYS B 1 209 ? 11.438 6.715 4.199 1 98.25 209 LYS B N 1
ATOM 4132 C CA . LYS B 1 209 ? 12.727 7.359 3.967 1 98.25 209 LYS B CA 1
ATOM 4133 C C . LYS B 1 209 ? 13.844 6.328 3.861 1 98.25 209 LYS B C 1
ATOM 4135 O O . LYS B 1 209 ? 14.742 6.457 3.021 1 98.25 209 LYS B O 1
ATOM 4140 N N . ALA B 1 210 ? 13.875 5.305 4.711 1 97.56 210 ALA B N 1
ATOM 4141 C CA . ALA B 1 210 ? 14.859 4.23 4.629 1 97.56 210 ALA B CA 1
ATOM 4142 C C . ALA B 1 210 ? 14.82 3.547 3.266 1 97.56 210 ALA B C 1
ATOM 4144 O O . ALA B 1 210 ? 15.859 3.223 2.697 1 97.56 210 ALA B O 1
ATOM 4145 N N . SER B 1 211 ? 13.57 3.295 2.736 1 97.56 211 SER B N 1
ATOM 4146 C CA . SER B 1 211 ? 13.422 2.666 1.427 1 97.56 211 SER B CA 1
ATOM 4147 C C . SER B 1 211 ? 14.023 3.537 0.326 1 97.56 211 SER B C 1
ATOM 4149 O O . SER B 1 211 ? 14.664 3.027 -0.597 1 97.56 211 SER B O 1
ATOM 4151 N N . LEU B 1 212 ? 13.82 4.879 0.44 1 96.81 212 LEU B N 1
ATOM 4152 C CA . LEU B 1 212 ? 14.422 5.816 -0.503 1 96.81 212 LEU B CA 1
ATOM 4153 C C . LEU B 1 212 ? 15.945 5.703 -0.487 1 96.81 212 LEU B C 1
ATOM 4155 O O . LEU B 1 212 ? 16.594 5.875 -1.521 1 96.81 212 LEU B O 1
ATOM 4159 N N . ALA B 1 213 ? 16.5 5.406 0.674 1 96.06 213 ALA B N 1
ATOM 4160 C CA . ALA B 1 213 ? 17.938 5.34 0.849 1 96.06 213 ALA B CA 1
ATOM 4161 C C . ALA B 1 213 ? 18.469 3.961 0.474 1 96.06 213 ALA B C 1
ATOM 4163 O O . ALA B 1 213 ? 19.672 3.703 0.582 1 96.06 213 ALA B O 1
ATOM 4164 N N . GLY B 1 214 ? 17.609 2.988 0.095 1 94.75 214 GLY B N 1
ATOM 4165 C CA . GLY B 1 214 ? 18.062 1.697 -0.396 1 94.75 214 GLY B CA 1
ATOM 4166 C C . GLY B 1 214 ? 17.797 0.564 0.579 1 94.75 214 GLY B C 1
ATOM 4167 O O . GLY B 1 214 ? 18.094 -0.596 0.281 1 94.75 214 GLY B O 1
ATOM 4168 N N . ASP B 1 215 ? 17.406 0.877 1.763 1 95.44 215 ASP B N 1
ATOM 4169 C CA . ASP B 1 215 ? 17.031 -0.144 2.732 1 95.44 215 ASP B CA 1
ATOM 4170 C C . ASP B 1 215 ? 15.531 -0.438 2.662 1 95.44 215 ASP B C 1
ATOM 4172 O O . ASP B 1 215 ? 14.773 -0.061 3.559 1 95.44 215 ASP B O 1
ATOM 4176 N N . PHE B 1 216 ? 15.195 -1.201 1.709 1 96.38 216 PHE B N 1
ATOM 4177 C CA . PHE B 1 216 ? 13.797 -1.402 1.354 1 96.38 216 PHE B CA 1
ATOM 4178 C C . PHE B 1 216 ? 13.117 -2.326 2.354 1 96.38 216 PHE B C 1
ATOM 4180 O O . PHE B 1 216 ? 13.344 -3.537 2.346 1 96.38 216 PHE B O 1
ATOM 4187 N N . ASN B 1 217 ? 12.422 -1.885 3.291 1 96.69 217 ASN B N 1
ATOM 4188 C CA . ASN B 1 217 ? 11.5 -2.518 4.23 1 96.69 217 ASN B CA 1
ATOM 4189 C C . ASN B 1 217 ? 10.289 -1.633 4.508 1 96.69 217 ASN B C 1
ATOM 4191 O O . ASN B 1 217 ? 10.234 -0.951 5.531 1 96.69 217 ASN B O 1
ATOM 4195 N N . LEU B 1 218 ? 9.352 -1.648 3.621 1 98.25 218 LEU B N 1
ATOM 4196 C CA . LEU B 1 218 ? 8.219 -0.733 3.625 1 98.25 218 LEU B CA 1
ATOM 4197 C C . LEU B 1 218 ? 6.973 -1.413 4.184 1 98.25 218 LEU B C 1
ATOM 4199 O O . LEU B 1 218 ? 6.656 -2.545 3.807 1 98.25 218 LEU B O 1
ATOM 4203 N N . ARG B 1 219 ? 6.316 -0.791 5.133 1 97.25 219 ARG B N 1
ATOM 4204 C CA . ARG B 1 219 ? 5.059 -1.28 5.691 1 97.25 219 ARG B CA 1
ATOM 4205 C C . ARG B 1 219 ? 3.955 -0.238 5.555 1 97.25 219 ARG B C 1
ATOM 4207 O O . ARG B 1 219 ? 4.109 0.9 6.004 1 97.25 219 ARG B O 1
ATOM 4214 N N . VAL B 1 220 ? 2.93 -0.542 4.883 1 95.69 220 VAL B N 1
ATOM 4215 C CA . VAL B 1 220 ? 1.745 0.302 4.781 1 95.69 220 VAL B CA 1
ATOM 4216 C C . VAL B 1 220 ? 0.629 -0.264 5.656 1 95.69 220 VAL B C 1
ATOM 4218 O O . VAL B 1 220 ? 0.173 -1.389 5.441 1 95.69 220 VAL B O 1
ATOM 4221 N N . LEU B 1 221 ? 0.182 0.468 6.602 1 93.06 221 LEU B N 1
ATOM 4222 C CA . LEU B 1 221 ? -0.832 0.032 7.555 1 93.06 221 LEU B CA 1
ATOM 4223 C C . LEU B 1 221 ? -2.078 0.904 7.461 1 93.06 221 LEU B C 1
ATOM 4225 O O . LEU B 1 221 ? -1.979 2.123 7.309 1 93.06 221 LEU B O 1
ATOM 4229 N N . ASP B 1 222 ? -3.248 0.275 7.551 1 89.56 222 ASP B N 1
ATOM 4230 C CA . ASP B 1 222 ? -4.52 0.993 7.594 1 89.56 222 ASP B CA 1
ATOM 4231 C C . ASP B 1 222 ? -4.902 1.342 9.031 1 89.56 222 ASP B C 1
ATOM 4233 O O . ASP B 1 222 ? -5.16 0.452 9.844 1 89.56 222 ASP B O 1
ATOM 4237 N N . ARG B 1 223 ? -4.918 2.631 9.336 1 90.69 223 ARG B N 1
ATOM 4238 C CA . ARG B 1 223 ? -5.297 3.115 10.664 1 90.69 223 ARG B CA 1
ATOM 4239 C C . ARG B 1 223 ? -6.648 3.814 10.625 1 90.69 223 ARG B C 1
ATOM 4241 O O . ARG B 1 223 ? -6.945 4.652 11.484 1 90.69 223 ARG B O 1
ATOM 4248 N N . SER B 1 224 ? -7.465 3.518 9.672 1 88.31 224 SER B N 1
ATOM 4249 C CA . SER B 1 224 ? -8.727 4.219 9.477 1 88.31 224 SER B CA 1
ATOM 4250 C C . SER B 1 224 ? -9.648 4.059 10.68 1 88.31 224 SER B C 1
ATOM 4252 O O . SER B 1 224 ? -10.484 4.922 10.945 1 88.31 224 SER B O 1
ATOM 4254 N N . ASP B 1 225 ? -9.5 3.025 11.453 1 86.12 225 ASP B N 1
ATOM 4255 C CA . ASP B 1 225 ? -10.32 2.793 12.633 1 86.12 225 ASP B CA 1
ATOM 4256 C C . ASP B 1 225 ? -10.109 3.887 13.68 1 86.12 225 ASP B C 1
ATOM 4258 O O . ASP B 1 225 ? -10.992 4.16 14.492 1 86.12 225 ASP B O 1
ATOM 4262 N N . TRP B 1 226 ? -8.906 4.449 13.656 1 86.5 226 TRP B N 1
ATOM 4263 C CA . TRP B 1 226 ? -8.641 5.559 14.562 1 86.5 226 TRP B CA 1
ATOM 4264 C C . TRP B 1 226 ? -9.625 6.703 14.336 1 86.5 226 TRP B C 1
ATOM 4266 O O . TRP B 1 226 ? -9.914 7.469 15.258 1 86.5 226 TRP B O 1
ATOM 4276 N N . LEU B 1 227 ? -10.117 6.809 13.07 1 83.25 227 LEU B N 1
ATOM 4277 C CA . LEU B 1 227 ? -10.984 7.914 12.68 1 83.25 227 LEU B CA 1
ATOM 4278 C C . LEU B 1 227 ? -12.453 7.5 12.742 1 83.25 227 LEU B C 1
ATOM 4280 O O . LEU B 1 227 ? -13.281 8.227 13.281 1 83.25 227 LEU B O 1
ATOM 4284 N N . ASN B 1 228 ? -12.75 6.34 12.258 1 72.75 228 ASN B N 1
ATOM 4285 C CA . ASN B 1 228 ? -14.133 5.922 12.031 1 72.75 228 ASN B CA 1
ATOM 4286 C C . ASN B 1 228 ? -14.789 5.438 13.32 1 72.75 228 ASN B C 1
ATOM 4288 O O . ASN B 1 228 ? -16.016 5.52 13.461 1 72.75 228 ASN B O 1
ATOM 4292 N N . ASP B 1 229 ? -14.031 4.824 14.133 1 65.25 229 ASP B N 1
ATOM 4293 C CA . ASP B 1 229 ? -14.586 4.355 15.398 1 65.25 229 ASP B CA 1
ATOM 4294 C C . ASP B 1 229 ? -14.625 5.477 16.438 1 65.25 229 ASP B C 1
ATOM 4296 O O . ASP B 1 229 ? -15.242 5.332 17.484 1 65.25 229 ASP B O 1
ATOM 4300 N N . GLY B 1 230 ? -13.992 6.484 15.961 1 60.78 230 GLY B N 1
ATOM 4301 C CA . GLY B 1 230 ? -13.93 7.598 16.891 1 60.78 230 GLY B CA 1
ATOM 4302 C C . GLY B 1 230 ? -14.836 8.75 16.5 1 60.78 230 GLY B C 1
ATOM 4303 O O . GLY B 1 230 ? -15.945 8.539 16.016 1 60.78 230 GLY B O 1
ATOM 4304 N N . PHE B 1 231 ? -14.273 9.859 16.781 1 62.41 231 PHE B N 1
ATOM 4305 C CA . PHE B 1 231 ? -14.93 11.156 16.672 1 62.41 231 PHE B CA 1
ATOM 4306 C C . PHE B 1 231 ? -15.359 11.438 15.242 1 62.41 231 PHE B C 1
ATOM 4308 O O . PHE B 1 231 ? -16.422 12.023 15.016 1 62.41 231 PHE B O 1
ATOM 4315 N N . PHE B 1 232 ? -14.703 10.938 14.344 1 66.06 232 PHE B N 1
ATOM 4316 C CA . PHE B 1 232 ? -14.875 11.297 12.938 1 66.06 232 PHE B CA 1
ATOM 4317 C C . PHE B 1 232 ? -15.766 10.289 12.227 1 66.06 232 PHE B C 1
ATOM 4319 O O . PHE B 1 232 ? -16.047 10.438 11.031 1 66.06 232 PHE B O 1
ATOM 4326 N N . GLY B 1 233 ? -16.172 9.211 12.961 1 61.34 233 GLY B N 1
ATOM 4327 C CA . GLY B 1 233 ? -16.938 8.117 12.375 1 61.34 233 GLY B CA 1
ATOM 4328 C C . GLY B 1 233 ? -18.359 8.516 12.016 1 61.34 233 GLY B C 1
ATOM 4329 O O . GLY B 1 233 ? -19.062 7.773 11.32 1 61.34 233 GLY B O 1
ATOM 4330 N N . THR B 1 234 ? -18.875 9.547 12.57 1 56.03 234 THR B N 1
ATOM 4331 C CA . THR B 1 234 ? -20.281 9.867 12.398 1 56.03 234 THR B CA 1
ATOM 4332 C C . THR B 1 234 ? -20.547 10.438 11.008 1 56.03 234 THR B C 1
ATOM 4334 O O . THR B 1 234 ? -21.656 10.836 10.695 1 56.03 234 THR B O 1
ATOM 4337 N N . GLY B 1 235 ? -19.812 10.203 10.055 1 58.5 235 GLY B N 1
ATOM 4338 C CA . GLY B 1 235 ? -20.062 10.617 8.688 1 58.5 235 GLY B CA 1
ATOM 4339 C C . GLY B 1 235 ? -19.984 12.117 8.5 1 58.5 235 GLY B C 1
ATOM 4340 O O . GLY B 1 235 ? -20.094 12.883 9.461 1 58.5 235 GLY B O 1
ATOM 4341 N N . GLY B 1 236 ? -19.578 12.75 7.41 1 59.47 236 GLY B N 1
ATOM 4342 C CA . GLY B 1 236 ? -19.625 14.141 6.98 1 59.47 236 GLY B CA 1
ATOM 4343 C C . GLY B 1 236 ? -18.391 14.922 7.352 1 59.47 236 GLY B C 1
ATOM 4344 O O . GLY B 1 236 ? -18.312 16.125 7.117 1 59.47 236 GLY B O 1
ATOM 4345 N N . THR B 1 237 ? -17.453 14.297 8.094 1 70.44 237 THR B N 1
ATOM 4346 C CA . THR B 1 237 ? -16.234 15.023 8.43 1 70.44 237 THR B CA 1
ATOM 4347 C C . THR B 1 237 ? -15.156 14.781 7.387 1 70.44 237 THR B C 1
ATOM 4349 O O . THR B 1 237 ? -15.062 13.695 6.82 1 70.44 237 THR B O 1
ATOM 4352 N N . ALA B 1 238 ? -14.57 15.914 6.969 1 81.94 238 ALA B N 1
ATOM 4353 C CA . ALA B 1 238 ? -13.422 15.852 6.066 1 81.94 238 ALA B CA 1
ATOM 4354 C C . ALA B 1 238 ? -12.148 16.328 6.758 1 81.94 238 ALA B C 1
ATOM 4356 O O . ALA B 1 238 ? -12.18 17.281 7.539 1 81.94 238 ALA B O 1
ATOM 4357 N N . LEU B 1 239 ? -11.125 15.617 6.57 1 89.69 239 LEU B N 1
ATOM 4358 C CA . LEU B 1 239 ? -9.828 16.016 7.102 1 89.69 239 LEU B CA 1
ATOM 4359 C C . LEU B 1 239 ? -9 16.734 6.035 1 89.69 239 LEU B C 1
ATOM 4361 O O . LEU B 1 239 ? -8.984 16.312 4.875 1 89.69 239 LEU B O 1
ATOM 4365 N N . ALA B 1 240 ? -8.406 17.781 6.461 1 92.25 240 ALA B N 1
ATOM 4366 C CA . ALA B 1 240 ? -7.664 18.609 5.52 1 92.25 240 ALA B CA 1
ATOM 4367 C C . ALA B 1 240 ? -6.16 18.469 5.73 1 92.25 240 ALA B C 1
ATOM 4369 O O . ALA B 1 240 ? -5.375 18.656 4.797 1 92.25 240 ALA B O 1
ATOM 4370 N N . SER B 1 241 ? -5.797 18.203 6.922 1 96 241 SER B N 1
ATOM 4371 C CA . SER B 1 241 ? -4.375 18.125 7.246 1 96 241 SER B CA 1
ATOM 4372 C C . SER B 1 241 ? -4.145 17.406 8.57 1 96 241 SER B C 1
ATOM 4374 O O . SER B 1 241 ? -5.094 17.109 9.297 1 96 241 SER B O 1
ATOM 4376 N N . LEU B 1 242 ? -2.912 17.062 8.766 1 97 242 LEU B N 1
ATOM 4377 C CA . LEU B 1 242 ? -2.512 16.484 10.047 1 97 242 LEU B CA 1
ATOM 4378 C C . LEU B 1 242 ? -1.042 16.781 10.336 1 97 242 LEU B C 1
ATOM 4380 O O . LEU B 1 242 ? -0.279 17.109 9.43 1 97 242 LEU B O 1
ATOM 4384 N N . GLU B 1 243 ? -0.738 16.719 11.578 1 97.62 243 GLU B N 1
ATOM 4385 C CA . GLU B 1 243 ? 0.627 16.875 12.07 1 97.62 243 GLU B CA 1
ATOM 4386 C C . GLU B 1 243 ? 0.945 15.852 13.148 1 97.62 243 GLU B C 1
ATOM 4388 O O . GLU B 1 243 ? 0.043 15.367 13.836 1 97.62 243 GLU B O 1
ATOM 4393 N N . TYR B 1 244 ? 2.176 15.508 13.18 1 97.25 244 TYR B N 1
ATOM 4394 C CA . TYR B 1 244 ? 2.67 14.586 14.195 1 97.25 244 TYR B CA 1
ATOM 4395 C C . TYR B 1 244 ? 3.48 15.328 15.25 1 97.25 244 TYR B C 1
ATOM 4397 O O . TYR B 1 244 ? 4.406 16.078 14.922 1 97.25 244 TYR B O 1
ATOM 4405 N N . ASP B 1 245 ? 3.111 15.133 16.484 1 95.62 245 ASP B N 1
ATOM 4406 C CA . ASP B 1 245 ? 3.861 15.703 17.594 1 95.62 245 ASP B CA 1
ATOM 4407 C C . ASP B 1 245 ? 4.852 14.695 18.172 1 95.62 245 ASP B C 1
ATOM 4409 O O . ASP B 1 245 ? 4.453 13.727 18.812 1 95.62 245 ASP B O 1
ATOM 4413 N N . GLU B 1 246 ? 6.098 14.977 18.047 1 91.88 246 GLU B N 1
ATOM 4414 C CA . GLU B 1 246 ? 7.148 14.039 18.438 1 91.88 246 GLU B CA 1
ATOM 4415 C C . GLU B 1 246 ? 7.219 13.906 19.953 1 91.88 246 GLU B C 1
ATOM 4417 O O . GLU B 1 246 ? 7.605 12.859 20.484 1 91.88 246 GLU B O 1
ATOM 4422 N N . ASP B 1 247 ? 6.895 14.938 20.625 1 90.38 247 ASP B N 1
ATOM 4423 C CA . ASP B 1 247 ? 7.012 14.93 22.078 1 90.38 247 ASP B CA 1
ATOM 4424 C C . ASP B 1 247 ? 5.973 14.008 22.703 1 90.38 247 ASP B C 1
ATOM 4426 O O . ASP B 1 247 ? 6.293 13.203 23.578 1 90.38 247 ASP B O 1
ATOM 4430 N N . SER B 1 248 ? 4.762 14.109 22.234 1 90.12 248 SER B N 1
ATOM 4431 C CA . SER B 1 248 ? 3.68 13.328 22.828 1 90.12 248 SER B CA 1
ATOM 4432 C C . SER B 1 248 ? 3.443 12.031 22.062 1 90.12 248 SER B C 1
ATOM 4434 O O . SER B 1 248 ? 2.758 11.133 22.547 1 90.12 248 SER B O 1
ATOM 4436 N N . ASP B 1 249 ? 3.965 11.922 20.859 1 93 249 ASP B N 1
ATOM 4437 C CA . ASP B 1 249 ? 3.697 10.812 19.938 1 93 249 ASP B CA 1
ATOM 4438 C C . ASP B 1 249 ? 2.227 10.773 19.531 1 93 249 ASP B C 1
ATOM 4440 O O . ASP B 1 249 ? 1.634 9.703 19.422 1 93 249 ASP B O 1
ATOM 4444 N N . HIS B 1 250 ? 1.623 11.969 19.469 1 95 250 HIS B N 1
ATOM 4445 C CA . HIS B 1 250 ? 0.222 12.094 19.078 1 95 250 HIS B CA 1
ATOM 4446 C C . HIS B 1 250 ? 0.087 12.719 17.703 1 95 250 HIS B C 1
ATOM 4448 O O . HIS B 1 250 ? 1.028 13.336 17.188 1 95 250 HIS B O 1
ATOM 4454 N N . LEU B 1 251 ? -1.059 12.477 17.125 1 96.12 251 LEU B N 1
ATOM 4455 C CA . LEU B 1 251 ? -1.436 13.141 15.875 1 96.12 251 LEU B CA 1
ATOM 4456 C C . LEU B 1 251 ? -2.398 14.289 16.141 1 96.12 251 LEU B C 1
ATOM 4458 O O . LEU B 1 251 ? -3.289 14.18 16.984 1 96.12 251 LEU B O 1
ATOM 4462 N N . ILE B 1 252 ? -2.17 15.367 15.5 1 96.19 252 ILE B N 1
ATOM 4463 C CA . ILE B 1 252 ? -3.109 16.484 15.477 1 96.19 252 ILE B CA 1
ATOM 4464 C C . ILE B 1 252 ? -3.801 16.547 14.117 1 96.19 252 ILE B C 1
ATOM 4466 O O . ILE B 1 252 ? -3.145 16.734 13.086 1 96.19 252 ILE B O 1
ATOM 4470 N N . LEU B 1 253 ? -5.082 16.453 14.133 1 95 253 LEU B N 1
ATOM 4471 C CA . LEU B 1 253 ? -5.871 16.438 12.906 1 95 253 LEU B CA 1
ATOM 4472 C C . LEU B 1 253 ? -6.609 17.75 12.719 1 95 253 LEU B C 1
ATOM 4474 O O . LEU B 1 253 ? -7.109 18.328 13.688 1 95 253 LEU B O 1
ATOM 4478 N N . LEU B 1 254 ? -6.688 18.219 11.5 1 95.06 254 LEU B N 1
ATOM 4479 C CA . LEU B 1 254 ? -7.422 19.422 11.141 1 95.06 254 LEU B CA 1
ATOM 4480 C C . LEU B 1 254 ? -8.609 19.094 10.234 1 95.06 254 LEU B C 1
ATOM 4482 O O . LEU B 1 254 ? -8.438 18.484 9.18 1 95.06 254 LEU B O 1
ATOM 4486 N N . SER B 1 255 ? -9.766 19.422 10.672 1 90.81 255 SER B N 1
ATOM 4487 C CA . SER B 1 255 ? -10.969 19.297 9.852 1 90.81 255 SER B CA 1
ATOM 4488 C C . SER B 1 255 ? -11.477 20.672 9.406 1 90.81 255 SER B C 1
ATOM 4490 O O . SER B 1 255 ? -11.844 21.5 10.242 1 90.81 255 SER B O 1
ATOM 4492 N N . ASP B 1 256 ? -11.508 20.844 8.109 1 89.44 256 ASP B N 1
ATOM 4493 C CA . ASP B 1 256 ? -12.047 22.094 7.598 1 89.44 256 ASP B CA 1
ATOM 4494 C C . ASP B 1 256 ? -13.57 22.141 7.75 1 89.44 256 ASP B C 1
ATOM 4496 O O . ASP B 1 256 ? -14.117 23.156 8.203 1 89.44 256 ASP B O 1
ATOM 4500 N N . GLU B 1 257 ? -14.203 21.062 7.504 1 83.94 257 GLU B N 1
ATOM 4501 C CA . GLU B 1 257 ? -15.664 21.016 7.539 1 83.94 257 GLU B CA 1
ATOM 4502 C C . GLU B 1 257 ? -16.188 21.266 8.945 1 83.94 257 GLU B C 1
ATOM 4504 O O . GLU B 1 257 ? -17.125 22.047 9.125 1 83.94 257 GLU B O 1
ATOM 4509 N N . SER B 1 258 ? -15.555 20.672 9.867 1 83.75 258 SER B N 1
ATOM 4510 C CA . SER B 1 258 ? -16.016 20.797 11.242 1 83.75 258 SER B CA 1
ATOM 4511 C C . SER B 1 258 ? -15.359 22 11.938 1 83.75 258 SER B C 1
ATOM 4513 O O . SER B 1 258 ? -15.719 22.328 13.07 1 83.75 258 SER B O 1
ATOM 4515 N N . ARG B 1 259 ? -14.445 22.609 11.328 1 91.56 259 ARG B N 1
ATOM 4516 C CA . ARG B 1 259 ? -13.672 23.703 11.922 1 91.56 259 ARG B CA 1
ATOM 4517 C C . ARG B 1 259 ? -13.156 23.312 13.305 1 91.56 259 ARG B C 1
ATOM 4519 O O . ARG B 1 259 ? -13.477 23.953 14.297 1 91.56 259 ARG B O 1
ATOM 4526 N N . LEU B 1 260 ? -12.312 22.312 13.18 1 91.56 260 LEU B N 1
ATOM 4527 C CA . LEU B 1 260 ? -11.906 21.688 14.43 1 91.56 260 LEU B CA 1
ATOM 4528 C C . LEU B 1 260 ? -10.5 21.109 14.32 1 91.56 260 LEU B C 1
ATOM 4530 O O . LEU B 1 260 ? -10.125 20.594 13.273 1 91.56 260 LEU B O 1
ATOM 4534 N N . LEU B 1 261 ? -9.758 21.234 15.438 1 94 261 LEU B N 1
ATOM 4535 C CA . LEU B 1 261 ? -8.539 20.453 15.672 1 94 261 LEU B CA 1
ATOM 4536 C C . LEU B 1 261 ? -8.812 19.312 16.641 1 94 261 LEU B C 1
ATOM 4538 O O . LEU B 1 261 ? -9.5 19.484 17.641 1 94 261 LEU B O 1
ATOM 4542 N N . ALA B 1 262 ? -8.281 18.156 16.297 1 91.94 262 ALA B N 1
ATOM 4543 C CA . ALA B 1 262 ? -8.414 16.984 17.172 1 91.94 262 ALA B CA 1
ATOM 4544 C C . ALA B 1 262 ? -7.059 16.344 17.438 1 91.94 262 ALA B C 1
ATOM 4546 O O . ALA B 1 262 ? -6.262 16.156 16.516 1 91.94 262 ALA B O 1
ATOM 4547 N N . GLU B 1 263 ? -6.824 16.047 18.656 1 93.12 263 GLU B N 1
ATOM 4548 C CA . GLU B 1 263 ? -5.633 15.32 19.062 1 93.12 263 GLU B CA 1
ATOM 4549 C C . GLU B 1 263 ? -5.934 13.836 19.25 1 93.12 263 GLU B C 1
ATOM 4551 O O . GLU B 1 263 ? -6.828 13.469 20.016 1 93.12 263 GLU B O 1
ATOM 4556 N N . VAL B 1 264 ? -5.172 13.055 18.562 1 92.12 264 VAL B N 1
ATOM 4557 C CA . VAL B 1 264 ? -5.336 11.609 18.641 1 92.12 264 VAL B CA 1
ATOM 4558 C C . VAL B 1 264 ? -4.059 10.969 19.188 1 92.12 264 VAL B C 1
ATOM 4560 O O . VAL B 1 264 ? -2.959 11.266 18.719 1 92.12 264 VAL B O 1
ATOM 4563 N N . ASP B 1 265 ? -4.176 10.039 20.172 1 91 265 ASP B N 1
ATOM 4564 C CA . ASP B 1 265 ? -2.99 9.445 20.781 1 91 265 ASP B CA 1
ATOM 4565 C C . ASP B 1 265 ? -2.535 8.211 20 1 91 265 ASP B C 1
ATOM 4567 O O . ASP B 1 265 ? -3.066 7.91 18.938 1 91 265 ASP B O 1
ATOM 4571 N N . GLY B 1 266 ? -1.527 7.59 20.531 1 88.38 266 GLY B N 1
ATOM 4572 C CA . GLY B 1 266 ? -0.906 6.477 19.828 1 88.38 266 GLY B CA 1
ATOM 4573 C C . GLY B 1 266 ? -1.802 5.254 19.734 1 88.38 266 GLY B C 1
ATOM 4574 O O . GLY B 1 266 ? -1.497 4.305 19.016 1 88.38 266 GLY B O 1
ATOM 4575 N N . GLN B 1 267 ? -2.926 5.258 20.422 1 86.19 267 GLN B N 1
ATOM 4576 C CA . GLN B 1 267 ? -3.873 4.148 20.375 1 86.19 267 GLN B CA 1
ATOM 4577 C C . GLN B 1 267 ? -5.074 4.484 19.484 1 86.19 267 GLN B C 1
ATOM 4579 O O . GLN B 1 267 ? -5.945 3.641 19.266 1 86.19 267 GLN B O 1
ATOM 4584 N N . GLY B 1 268 ? -5.055 5.684 18.984 1 87.94 268 GLY B N 1
ATOM 4585 C CA . GLY B 1 268 ? -6.137 6.094 18.109 1 87.94 268 GLY B CA 1
ATOM 4586 C C . GLY B 1 268 ? -7.277 6.777 18.844 1 87.94 268 GLY B C 1
ATOM 4587 O O . GLY B 1 268 ? -8.312 7.082 18.234 1 87.94 268 GLY B O 1
ATOM 4588 N N . ASP B 1 269 ? -7.121 7.051 20.078 1 87.31 269 ASP B N 1
ATOM 4589 C CA . ASP B 1 269 ? -8.164 7.715 20.844 1 87.31 269 ASP B CA 1
ATOM 4590 C C . ASP B 1 269 ? -8.031 9.234 20.75 1 87.31 269 ASP B C 1
ATOM 4592 O O . ASP B 1 269 ? -6.93 9.773 20.844 1 87.31 269 ASP B O 1
ATOM 4596 N N . THR B 1 270 ? -9.164 9.852 20.547 1 88.56 270 THR B N 1
ATOM 4597 C CA . THR B 1 270 ? -9.172 11.312 20.594 1 88.56 270 THR B CA 1
ATOM 4598 C C . THR B 1 270 ? -9.039 11.797 22.031 1 88.56 270 THR B C 1
ATOM 4600 O O . THR B 1 270 ? -9.867 11.477 22.891 1 88.56 270 THR B O 1
ATOM 4603 N N . VAL B 1 271 ? -8.07 12.68 22.312 1 88 271 VAL B N 1
ATOM 4604 C CA . VAL B 1 271 ? -7.793 12.992 23.703 1 88 271 VAL B CA 1
ATOM 4605 C C . VAL B 1 271 ? -8 14.484 23.938 1 88 271 VAL B C 1
ATOM 4607 O O . VAL B 1 271 ? -8.148 14.922 25.094 1 88 271 VAL B O 1
ATOM 4610 N N . SER B 1 272 ? -8.07 15.281 22.969 1 89.44 272 SER B N 1
ATOM 4611 C CA . SER B 1 272 ? -8.383 16.703 23.125 1 89.44 272 SER B CA 1
ATOM 4612 C C . SER B 1 272 ? -8.906 17.297 21.828 1 89.44 272 SER B C 1
ATOM 4614 O O . SER B 1 272 ? -8.672 16.75 20.75 1 89.44 272 SER B O 1
ATOM 4616 N N . LEU B 1 273 ? -9.617 18.359 21.969 1 90.38 273 LEU B N 1
ATOM 4617 C CA . LEU B 1 273 ? -10.211 19.062 20.844 1 90.38 273 LEU B CA 1
ATOM 4618 C C . LEU B 1 273 ? -10.031 20.578 21 1 90.38 273 LEU B C 1
ATOM 4620 O O . LEU B 1 273 ? -9.914 21.078 22.125 1 90.38 273 LEU B O 1
ATOM 4624 N N . ARG B 1 274 ? -9.961 21.25 19.906 1 91.88 274 ARG B N 1
ATOM 4625 C CA . ARG B 1 274 ? -9.984 22.719 19.875 1 91.88 274 ARG B CA 1
ATOM 4626 C C . ARG B 1 274 ? -10.828 23.234 18.719 1 91.88 274 ARG B C 1
ATOM 4628 O O . ARG B 1 274 ? -10.508 23 17.562 1 91.88 274 ARG B O 1
ATOM 4635 N N . SER B 1 275 ? -11.883 23.922 19.094 1 92.5 275 SER B N 1
ATOM 4636 C CA . SER B 1 275 ? -12.773 24.5 18.094 1 92.5 275 SER B CA 1
ATOM 4637 C C . SER B 1 275 ? -12.109 25.688 17.391 1 92.5 275 SER B C 1
ATOM 4639 O O . SER B 1 275 ? -11.422 26.484 18.016 1 92.5 275 SER B O 1
ATOM 4641 N N . LEU B 1 276 ? -12.422 25.797 16.062 1 95.56 276 LEU B N 1
ATOM 4642 C CA . LEU B 1 276 ? -11.891 26.906 15.266 1 95.56 276 LEU B CA 1
ATOM 4643 C C . LEU B 1 276 ? -13.008 27.859 14.852 1 95.56 276 LEU B C 1
ATOM 4645 O O . LEU B 1 276 ? -12.898 28.547 13.828 1 95.56 276 LEU B O 1
ATOM 4649 N N . TRP B 1 277 ? -14.008 27.812 15.641 1 93.5 277 TRP B N 1
ATOM 4650 C CA . TRP B 1 277 ? -15.102 28.766 15.492 1 93.5 277 TRP B CA 1
ATOM 4651 C C . TRP B 1 277 ? -14.789 30.078 16.219 1 93.5 277 TRP B C 1
ATOM 4653 O O . TRP B 1 277 ? -13.977 30.109 17.141 1 93.5 277 TRP B O 1
ATOM 4663 N N . ARG B 1 278 ? -15.555 31.062 15.758 1 94.75 278 ARG B N 1
ATOM 4664 C CA . ARG B 1 278 ? -15.438 32.344 16.422 1 94.75 278 ARG B CA 1
ATOM 4665 C C . ARG B 1 278 ? -15.641 32.219 17.922 1 94.75 278 ARG B C 1
ATOM 4667 O O . ARG B 1 278 ? -16.484 31.422 18.375 1 94.75 278 ARG B O 1
ATOM 4674 N N . ASN B 1 279 ? -14.844 33.062 18.688 1 92.44 279 ASN B N 1
ATOM 4675 C CA . ASN B 1 279 ? -14.906 33.125 20.141 1 92.44 279 ASN B CA 1
ATOM 4676 C C . ASN B 1 279 ? -14.312 31.906 20.797 1 92.44 279 ASN B C 1
ATOM 4678 O O . ASN B 1 279 ? -14.523 31.672 22 1 92.44 279 ASN B O 1
ATOM 4682 N N . SER B 1 280 ? -13.766 31.094 20.062 1 90.38 280 SER B N 1
ATOM 4683 C CA . SER B 1 280 ? -12.961 29.984 20.562 1 90.38 280 SER B CA 1
ATOM 4684 C C . SER B 1 280 ? -11.484 30.188 20.234 1 90.38 280 SER B C 1
ATOM 4686 O O . SER B 1 280 ? -11.148 30.734 19.188 1 90.38 280 SER B O 1
ATOM 4688 N N . ALA B 1 281 ? -10.594 29.812 21.219 1 92.44 281 ALA B N 1
ATOM 4689 C CA . ALA B 1 281 ? -9.148 29.906 21.047 1 92.44 281 ALA B CA 1
ATOM 4690 C C . ALA B 1 281 ? -8.719 31.328 20.734 1 92.44 281 ALA B C 1
ATOM 4692 O O . ALA B 1 281 ? -7.785 31.562 19.969 1 92.44 281 ALA B O 1
ATOM 4693 N N . GLY B 1 282 ? -9.492 32.281 21.156 1 94.69 282 GLY B N 1
ATOM 4694 C CA . GLY B 1 282 ? -9.164 33.688 20.969 1 94.69 282 GLY B CA 1
ATOM 4695 C C . GLY B 1 282 ? -9.508 34.188 19.578 1 94.69 282 GLY B C 1
ATOM 4696 O O . GLY B 1 282 ? -9.203 35.312 19.234 1 94.69 282 GLY B O 1
ATOM 4697 N N . LEU B 1 283 ? -10.18 33.406 18.766 1 96.88 283 LEU B N 1
ATOM 4698 C CA . LEU B 1 283 ? -10.492 33.781 17.391 1 96.88 283 LEU B CA 1
ATOM 4699 C C . LEU B 1 283 ? -11.617 34.812 17.328 1 96.88 283 LEU B C 1
ATOM 4701 O O . LEU B 1 283 ? -12.648 34.625 18 1 96.88 283 LEU B O 1
ATOM 4705 N N . LYS B 1 284 ? -11.469 35.844 16.547 1 97.38 284 LYS B N 1
ATOM 4706 C CA . LYS B 1 284 ? -12.508 36.844 16.328 1 97.38 284 LYS B CA 1
ATOM 4707 C C . LYS B 1 284 ? -13.516 36.375 15.289 1 97.38 284 LYS B C 1
ATOM 4709 O O . LYS B 1 284 ? -14.688 36.75 15.328 1 97.38 284 LYS B O 1
ATOM 4714 N N . GLU B 1 285 ? -13.039 35.594 14.352 1 97 285 GLU B N 1
ATOM 4715 C CA . GLU B 1 285 ? -13.875 35.031 13.289 1 97 285 GLU B CA 1
ATOM 4716 C C . GLU B 1 285 ? -13.648 33.531 13.141 1 97 285 GLU B C 1
ATOM 4718 O O . GLU B 1 285 ? -12.625 33 13.578 1 97 285 GLU B O 1
ATOM 4723 N N . ASN B 1 286 ? -14.586 32.875 12.461 1 95.62 286 ASN B N 1
ATOM 4724 C CA . ASN B 1 286 ? -14.375 31.484 12.086 1 95.62 286 ASN B CA 1
ATOM 4725 C C . ASN B 1 286 ? -13.195 31.328 11.141 1 95.62 286 ASN B C 1
ATOM 4727 O O . ASN B 1 286 ? -13 32.125 10.234 1 95.62 286 ASN B O 1
ATOM 4731 N N . VAL B 1 287 ? -12.383 30.344 11.398 1 95.94 287 VAL B N 1
ATOM 4732 C CA . VAL B 1 287 ? -11.383 30.016 10.391 1 95.94 287 VAL B CA 1
ATOM 4733 C C . VAL B 1 287 ? -12.062 29.453 9.148 1 95.94 287 VAL B C 1
ATOM 4735 O O . VAL B 1 287 ? -12.742 28.422 9.211 1 95.94 287 VAL B O 1
ATOM 4738 N N . PRO B 1 288 ? -11.852 30.125 8.055 1 94.88 288 PRO B N 1
ATOM 4739 C CA . PRO B 1 288 ? -12.461 29.547 6.852 1 94.88 288 PRO B CA 1
ATOM 4740 C C . PRO B 1 288 ? -11.641 28.406 6.254 1 94.88 288 PRO B C 1
ATOM 4742 O O . PRO B 1 288 ? -10.414 28.516 6.152 1 94.88 288 PRO B O 1
ATOM 4745 N N . GLN B 1 289 ? -12.078 27.328 5.844 1 93.38 289 GLN B N 1
ATOM 4746 C CA . GLN B 1 289 ? -11.531 26.219 5.074 1 93.38 289 GLN B CA 1
ATOM 4747 C C . GLN B 1 289 ? -10.078 25.953 5.461 1 93.38 289 GLN B C 1
ATOM 4749 O O . GLN B 1 289 ? -9.18 26.047 4.625 1 93.38 289 GLN B O 1
ATOM 4754 N N . GLY B 1 290 ? -9.719 25.625 6.734 1 95.75 290 GLY B N 1
ATOM 4755 C CA . GLY B 1 290 ? -8.375 25.219 7.129 1 95.75 290 GLY B CA 1
ATOM 4756 C C . GLY B 1 290 ? -7.801 24.125 6.262 1 95.75 290 GLY B C 1
ATOM 4757 O O . GLY B 1 290 ? -8.469 23.125 5.992 1 95.75 290 GLY B O 1
ATOM 4758 N N . GLU B 1 291 ? -6.477 24.312 5.766 1 95.31 291 GLU B N 1
ATOM 4759 C CA . GLU B 1 291 ? -5.973 23.406 4.734 1 95.31 291 GLU B CA 1
ATOM 4760 C C . GLU B 1 291 ? -4.566 22.922 5.07 1 95.31 291 GLU B C 1
ATOM 4762 O O . GLU B 1 291 ? -4.035 22.047 4.395 1 95.31 291 GLU B O 1
ATOM 4767 N N . GLY B 1 292 ? -3.936 23.484 6.066 1 98.06 292 GLY B N 1
ATOM 4768 C CA . GLY B 1 292 ? -2.58 23.094 6.426 1 98.06 292 GLY B CA 1
ATOM 4769 C C . GLY B 1 292 ? -2.25 23.344 7.883 1 98.06 292 GLY B C 1
ATOM 4770 O O . GLY B 1 292 ? -2.672 24.359 8.445 1 98.06 292 GLY B O 1
ATOM 4771 N N . LEU B 1 293 ? -1.512 22.469 8.406 1 98.31 293 LEU B N 1
ATOM 4772 C CA . LEU B 1 293 ? -1.1 22.531 9.805 1 98.31 293 LEU B CA 1
ATOM 4773 C C . LEU B 1 293 ? 0.379 22.188 9.945 1 98.31 293 LEU B C 1
ATOM 4775 O O . LEU B 1 293 ? 0.875 21.266 9.289 1 98.31 293 LEU B O 1
ATOM 4779 N N . ALA B 1 294 ? 1.062 22.922 10.797 1 98.69 294 ALA B N 1
ATOM 4780 C CA . ALA B 1 294 ? 2.457 22.625 11.109 1 98.69 294 ALA B CA 1
ATOM 4781 C C . ALA B 1 294 ? 2.766 22.922 12.578 1 98.69 294 ALA B C 1
ATOM 4783 O O . ALA B 1 294 ? 2.135 23.781 13.188 1 98.69 294 ALA B O 1
ATOM 4784 N N . LEU B 1 295 ? 3.65 22.203 13.117 1 97.5 295 LEU B N 1
ATOM 4785 C CA . LEU B 1 295 ? 4.129 22.344 14.492 1 97.5 295 LEU B CA 1
ATOM 4786 C C . LEU B 1 295 ? 5.641 22.531 14.523 1 97.5 295 LEU B C 1
ATOM 4788 O O . LEU B 1 295 ? 6.379 21.781 13.875 1 97.5 295 LEU B O 1
ATOM 4792 N N . ASP B 1 296 ? 6.066 23.562 15.25 1 96.62 296 ASP B N 1
ATOM 4793 C CA . ASP B 1 296 ? 7.512 23.734 15.344 1 96.62 296 ASP B CA 1
ATOM 4794 C C . ASP B 1 296 ? 8.055 23.094 16.625 1 96.62 296 ASP B C 1
ATOM 4796 O O . ASP B 1 296 ? 7.32 22.438 17.359 1 96.62 296 ASP B O 1
ATOM 4800 N N . GLU B 1 297 ? 9.352 23.203 16.859 1 92.44 297 GLU B N 1
ATOM 4801 C CA . GLU B 1 297 ? 10.031 22.516 17.953 1 92.44 297 GLU B CA 1
ATOM 4802 C C . GLU B 1 297 ? 9.641 23.094 19.312 1 92.44 297 GLU B C 1
ATOM 4804 O O . GLU B 1 297 ? 9.883 22.484 20.344 1 92.44 297 GLU B O 1
ATOM 4809 N N . LYS B 1 298 ? 9.062 24.281 19.344 1 91.25 298 LYS B N 1
ATOM 4810 C CA . LYS B 1 298 ? 8.672 24.938 20.578 1 91.25 298 LYS B CA 1
ATOM 4811 C C . LYS B 1 298 ? 7.199 24.703 20.891 1 91.25 298 LYS B C 1
ATOM 4813 O O . LYS B 1 298 ? 6.684 25.188 21.906 1 91.25 298 LYS B O 1
ATOM 4818 N N . GLY B 1 299 ? 6.574 24.016 20.016 1 92.44 299 GLY B N 1
ATOM 4819 C CA . GLY B 1 299 ? 5.172 23.719 20.25 1 92.44 299 GLY B CA 1
ATOM 4820 C C . GLY B 1 299 ? 4.234 24.766 19.672 1 92.44 299 GLY B C 1
ATOM 4821 O O . GLY B 1 299 ? 3.049 24.797 20.016 1 92.44 299 GLY B O 1
ATOM 4822 N N . ARG B 1 300 ? 4.762 25.703 18.922 1 95.56 300 ARG B N 1
ATOM 4823 C CA . ARG B 1 300 ? 3.908 26.656 18.234 1 95.56 300 ARG B CA 1
ATOM 4824 C C . ARG B 1 300 ? 3.18 26 17.062 1 95.56 300 ARG B C 1
ATOM 4826 O O . ARG B 1 300 ? 3.768 25.203 16.328 1 95.56 300 ARG B O 1
ATOM 4833 N N . LEU B 1 301 ? 1.906 26.344 16.969 1 97.5 301 LEU B N 1
ATOM 4834 C CA . LEU B 1 301 ? 1.077 25.766 15.914 1 97.5 301 LEU B CA 1
ATOM 4835 C C . LEU B 1 301 ? 0.813 26.797 14.82 1 97.5 301 LEU B C 1
ATOM 4837 O O . LEU B 1 301 ? 0.361 27.906 15.102 1 97.5 301 LEU B O 1
ATOM 4841 N N . TYR B 1 302 ? 1.191 26.453 13.602 1 98.81 302 TYR B N 1
ATOM 4842 C CA . TYR B 1 302 ? 0.898 27.266 12.43 1 98.81 302 TYR B CA 1
ATOM 4843 C C . TYR B 1 302 ? -0.232 26.641 11.609 1 98.81 302 TYR B C 1
ATOM 4845 O O . TYR B 1 302 ? -0.333 25.422 11.5 1 98.81 302 TYR B O 1
ATOM 4853 N N . MET B 1 303 ? -1.051 27.438 11.062 1 98.75 303 MET B N 1
ATOM 4854 C CA . MET B 1 303 ? -2.146 26.953 10.227 1 98.75 303 MET B CA 1
ATOM 4855 C C . MET B 1 303 ? -2.361 27.875 9.023 1 98.75 303 MET B C 1
ATOM 4857 O O . MET B 1 303 ? -2.107 29.078 9.109 1 98.75 303 MET B O 1
ATOM 4861 N N . ILE B 1 304 ? -2.764 27.328 7.93 1 98.69 304 ILE B N 1
ATOM 4862 C CA . ILE B 1 304 ? -3.172 28.125 6.773 1 98.69 304 ILE B CA 1
ATOM 4863 C C . ILE B 1 304 ? -4.574 27.703 6.336 1 98.69 304 ILE B C 1
ATOM 4865 O O . ILE B 1 304 ? -5.02 26.594 6.629 1 98.69 304 ILE B O 1
ATOM 4869 N N . SER B 1 305 ? -5.277 28.594 5.777 1 97.75 305 SER B N 1
ATOM 4870 C CA . SER B 1 305 ? -6.613 28.344 5.25 1 97.75 305 SER B CA 1
ATOM 4871 C C . SER B 1 305 ? -6.805 29.016 3.895 1 97.75 305 SER B C 1
ATOM 4873 O O . SER B 1 305 ? -6.02 29.875 3.508 1 97.75 305 SER B O 1
ATOM 4875 N N . GLU B 1 306 ? -7.727 28.453 3.203 1 94.62 306 GLU B N 1
ATOM 4876 C CA . GLU B 1 306 ? -8.047 29.094 1.928 1 94.62 306 GLU B CA 1
ATOM 4877 C C . GLU B 1 306 ? -8.789 30.406 2.135 1 94.62 306 GLU B C 1
ATOM 4879 O O . GLU B 1 306 ? -9.555 30.547 3.09 1 94.62 306 GLU B O 1
ATOM 4884 N N . PRO B 1 307 ? -8.656 31.391 1.173 1 95.5 307 PRO B N 1
ATOM 4885 C CA . PRO B 1 307 ? -7.871 31.219 -0.05 1 95.5 307 PRO B CA 1
ATOM 4886 C C . PRO B 1 307 ? -6.367 31.312 0.195 1 95.5 307 PRO B C 1
ATOM 4888 O O . PRO B 1 307 ? -5.57 30.828 -0.607 1 95.5 307 PRO B O 1
ATOM 4891 N N . ASN B 1 308 ? -5.875 32.156 1.329 1 98.12 308 ASN B N 1
ATOM 4892 C CA . ASN B 1 308 ? -4.453 32.406 1.529 1 98.12 308 ASN B CA 1
ATOM 4893 C C . ASN B 1 308 ? -4.172 32.938 2.932 1 98.12 308 ASN B C 1
ATOM 4895 O O . ASN B 1 308 ? -3.268 33.75 3.117 1 98.12 308 ASN B O 1
ATOM 4899 N N . LEU B 1 309 ? -4.918 32.562 3.92 1 98.62 309 LEU B N 1
ATOM 4900 C CA . LEU B 1 309 ? -4.805 33.156 5.254 1 98.62 309 LEU B CA 1
ATOM 4901 C C . LEU B 1 309 ? -3.844 32.344 6.117 1 98.62 309 LEU B C 1
ATOM 4903 O O . LEU B 1 309 ? -3.812 31.109 6.031 1 98.62 309 LEU B O 1
ATOM 4907 N N . PHE B 1 310 ? -3.111 33.062 6.945 1 98.81 310 PHE B N 1
ATOM 4908 C CA . PHE B 1 310 ? -2.082 32.531 7.816 1 98.81 310 PHE B CA 1
ATOM 4909 C C . PHE B 1 310 ? -2.424 32.781 9.281 1 98.81 310 PHE B C 1
ATOM 4911 O O . PHE B 1 310 ? -2.867 33.875 9.641 1 98.81 310 PHE B O 1
ATOM 4918 N N . TYR B 1 311 ? -2.295 31.719 10.109 1 98.81 311 TYR B N 1
ATOM 4919 C CA . TYR B 1 311 ? -2.576 31.781 11.539 1 98.81 311 TYR B CA 1
ATOM 4920 C C . TYR B 1 311 ? -1.403 31.25 12.352 1 98.81 311 TYR B C 1
ATOM 4922 O O . TYR B 1 311 ? -0.708 30.328 11.906 1 98.81 311 TYR B O 1
ATOM 4930 N N . VAL B 1 312 ? -1.224 31.812 13.539 1 98.62 312 VAL B N 1
ATOM 4931 C CA . VAL B 1 312 ? -0.302 31.266 14.531 1 98.62 312 VAL B CA 1
ATOM 4932 C C . VAL B 1 312 ? -1.024 31.094 15.867 1 98.62 312 VAL B C 1
ATOM 4934 O O . VAL B 1 312 ? -1.694 32.031 16.344 1 98.62 312 VAL B O 1
ATOM 4937 N N . PHE B 1 313 ? -0.959 29.891 16.406 1 97.81 313 PHE B N 1
ATOM 4938 C CA . PHE B 1 313 ? -1.492 29.594 17.719 1 97.81 313 PHE B CA 1
ATOM 4939 C C . PHE B 1 313 ? -0.371 29.25 18.688 1 97.81 313 PHE B C 1
ATOM 4941 O O . PHE B 1 313 ? 0.598 28.578 18.312 1 97.81 313 PHE B O 1
ATOM 4948 N N . GLU B 1 314 ? -0.542 29.688 19.906 1 95.62 314 GLU B N 1
ATOM 4949 C CA . GLU B 1 314 ? 0.414 29.359 20.969 1 95.62 314 GLU B CA 1
ATOM 4950 C C . GLU B 1 314 ? -0.299 28.984 22.25 1 95.62 314 GLU B C 1
ATOM 4952 O O . GLU B 1 314 ? -1.459 29.344 22.469 1 95.62 314 GLU B O 1
ATOM 4957 N N . ARG B 1 315 ? 0.438 28.203 23 1 89.94 315 ARG B N 1
ATOM 4958 C CA . ARG B 1 315 ? -0.102 27.828 24.312 1 89.94 315 ARG B CA 1
ATOM 4959 C C . ARG B 1 315 ? 0.03 28.984 25.297 1 89.94 315 ARG B C 1
ATOM 4961 O O . ARG B 1 315 ? 1.043 29.688 25.312 1 89.94 315 ARG B O 1
ATOM 4968 N N . GLU B 1 316 ? -1.067 29.234 25.984 1 75.75 316 GLU B N 1
ATOM 4969 C CA . GLU B 1 316 ? -0.981 30.25 27.031 1 75.75 316 GLU B CA 1
ATOM 4970 C C . GLU B 1 316 ? -0.115 29.781 28.188 1 75.75 316 GLU B C 1
ATOM 4972 O O . GLU B 1 316 ? -0.199 28.609 28.609 1 75.75 316 GLU B O 1
ATOM 4977 N N . ASP B 1 317 ? 1.116 30.438 28.516 1 56.66 317 ASP B N 1
ATOM 4978 C CA . ASP B 1 317 ? 1.878 30.219 29.75 1 56.66 317 ASP B CA 1
ATOM 4979 C C . ASP B 1 317 ? 0.967 30.25 30.969 1 56.66 317 ASP B C 1
ATOM 4981 O O . ASP B 1 317 ? -0.043 30.953 30.984 1 56.66 317 ASP B O 1
#

Foldseek 3Di:
DPPPVPPPVPPPPPPDVVVVVVVVVVVVVVVCCVVVVVVVVVVVVVVQVVLPAQPDDQDLAQQLKFWPDWFAFAPPFDFQKFAWEADQVVQWMWTWHAVQTKIFIAHPVRYTDDIAGEAPAHQWHYWYDQPPQWMWIFRFLQRKTWIDGNDPDHYYDYRVVIDIDTDCPPCPPSPDWTWAEWEADNVQQWIWIWTFFPPIWIKIWGCPVVVVVPNDDIDIDTPSCLQCVADNVPHDWTWQYWYADNRNRWIWTQTQRQQKIWIAHPVSYTNHIFHQADPTSNHNHRQHAWHYWYAHPVSKIWTAGTGGTIIIMDGDD/DPPPVPPPVPPPPPPDVVVVVVVVVVVVVVVCCVVVVVVLVVVVVVVQVVLPDPPDDQDLAQQLKFWPDWFAFAPPFDFQKFAWEADQVVQWMWTWHAVQTKIFIAHPVRYTDDIAGEAPAHQWHYWYDQPPQWMWIFRFLQRKTWIDGNDPDHYYDYRVVTDIDTDCPPCPPSPDWTWAEWEADNVQQWIWIWTFFPPIWIKIWGCPVVVVVPNDDIDIDTPSCLQCVADNVPHDWTWQYWYADNRNRWIWTQTQRQQKIWIAHPVSYTNHIFHQADPTSNHNHRQHAWHYWYAHPVSKIWTAGTGGTIIIMDGDD

Secondary structure (DSSP, 8-state):
-GGGGGGGGS------HHHHHHHHHHHHHHHHHHHTTHHHHHHHHHHHHHS-S--SSSS--GGGEEEEEEEEE-TT--S-EEEEEEETTTTEEEEEETTTTEEEEE-TTS-EEEEEEEET--SEEEEEE-SSSEEEEEETTTTEEEEEEPP-SSSPEEGGGS-EEEEETT-TTSSS--EEEEEEETTTTEEEEEESSSSP-EEEEESHHHHHTT--EEEEEE-THHHHTTGGGGS-----EEEEETTTTEEEEEETTTTEEEEE-TTS-EEEEEE-STTSTT-SSPPPSEEEEEE-TT--EEEEETTTEEEEEEE--/--GGGSGGGS------HHHHHHHHHHHHHHHHHHHTTHHHHHHHHHHHHHS-S--SSS---GGGEEEEEEEEE-TT--S-EEEEEEETTTTEEEEEETTTTEEEEE-TTS-EEEEEEEET--SEEEEEE-SSSEEEEEETTTTEEEEEEPP-SSSPEEGGGS-EEEEETT-TTSSS--EEEEEEETTTTEEEEEESSSSP-EEEEESHHHHHTT--EEEEEE-THHHHTTGGGGS-----EEEEETTTTEEEEEETTTTEEEEE-TTS-EEEEEE-STTSTT-SSPPPSEEEEEE-TT--EEEEETTTEEEEEEE--

Solvent-accessible surface area (backbone atoms only — not comparable to full-atom values): 32078 Å² total; per-residue (Å²): 134,79,72,74,71,66,64,78,73,59,79,61,74,78,69,53,69,62,57,55,49,50,50,49,49,49,49,48,48,52,44,45,36,61,72,61,44,44,60,54,50,54,47,47,51,51,44,49,61,63,52,45,74,64,65,94,68,75,60,86,44,47,70,49,35,29,52,78,39,76,66,40,70,27,70,93,50,81,51,42,36,22,15,24,19,46,34,83,88,77,65,29,29,40,35,31,25,34,78,73,43,29,40,32,33,26,39,90,83,44,45,71,73,47,68,28,46,35,43,82,59,56,58,42,28,20,28,30,51,61,56,90,60,29,30,34,36,28,20,13,64,64,24,28,43,34,47,39,66,59,78,89,62,88,55,70,46,52,45,91,80,44,41,34,44,27,54,38,57,90,36,86,81,51,71,70,61,23,38,23,17,34,22,50,41,66,92,74,34,32,37,40,38,31,23,29,45,79,76,58,42,31,36,38,34,34,26,54,66,47,22,63,74,45,55,39,44,35,35,40,37,54,44,26,60,38,39,47,75,40,88,53,37,78,62,86,50,30,44,22,22,27,32,53,38,82,88,54,53,26,38,39,36,33,24,28,74,70,26,32,37,38,32,26,41,83,84,32,46,76,60,34,49,31,58,35,38,51,79,28,45,73,28,88,51,57,58,51,52,42,21,17,31,27,60,49,97,85,62,38,35,38,38,33,13,46,44,29,27,31,34,33,30,35,63,70,131,137,78,71,74,71,63,64,80,71,61,80,60,74,79,72,51,69,63,57,54,50,50,50,49,50,48,48,48,49,51,44,45,36,61,73,61,43,45,61,54,49,53,48,46,51,53,44,50,61,63,52,44,74,66,66,94,68,77,61,85,44,48,71,49,35,29,53,77,38,76,67,41,70,27,72,94,49,82,51,42,36,22,14,23,20,47,34,81,88,77,66,30,28,39,34,31,25,34,80,72,43,29,41,33,32,26,40,89,83,45,44,69,73,48,67,27,45,35,44,82,59,56,57,42,27,19,27,29,52,62,58,91,61,30,31,36,37,26,19,13,64,64,25,27,43,34,46,38,67,58,78,89,61,87,54,70,46,55,46,91,82,45,41,34,43,27,54,37,57,91,35,85,80,51,71,71,62,26,37,22,18,33,22,50,39,67,90,73,34,33,37,41,40,31,22,29,45,79,75,57,42,30,36,38,33,34,26,55,66,46,21,64,73,43,55,40,43,34,35,40,35,56,46,27,59,38,40,49,77,38,88,54,37,78,62,84,53,31,44,24,22,28,32,52,39,80,87,55,52,26,37,40,36,33,24,28,74,68,26,32,36,38,31,26,42,80,86,32,46,76,58,35,48,31,60,35,39,52,78,28,44,74,27,87,51,57,58,52,52,42,20,16,30,25,60,49,98,84,62,39,37,38,38,33,13,45,45,29,27,31,35,33,31,34,63,70,129

Sequence (634 aa):
MIATAKGLLGRLPTIRPRIWISLLLGLLLVQQVHDRHLDERLYFWAKSLWLGACAKGLDFCLPDYEVRLEALPVVGVRNNLSGLTYDSTRKHLWAVINNPEELIALSTGGEVLARYPLHGFKDVEGVAYLGGDLLLLTEERDQALVAVPVPGAPGALKRRDYRSLTLGFDNPDGDNRGFEGVAYDRGGDRLFVVTEHSPLKLYEIRGFKASLAGDFNLRVLDRSDWLNDGFFGTGGTALASLEYDEDSDHLILLSDESRLLAEVDGQGDTVSLRSLWRNSAGLKENVPQGEGLALDEKGRLYMISEPNLFYVFEREDMIATAKGLLGRLPTIRPRIWISLLLGLLLVQQVHDRHLDERLYFWAKSLWLGACAKGLDFCLPDYEVRLEALPVVGVRNNLSGLTYDSTRKHLWAVINNPEELIALSTGGEVLARYPLHGFKDVEGVAYLGGDLLLLTEERDQALVAVPVPGAPGALKRRDYRSLTLGFDNPDGDNRGFEGVAYDRGGDRLFVVTEHSPLKLYEIRGFKASLAGDFNLRVLDRSDWLNDGFFGTGGTALASLEYDEDSDHLILLSDESRLLAEVDGQGDTVSLRSLWRNSAGLKENVPQGEGLALDEKGRLYMISEPNLFYVFERED